Protein AF-A0A7J8MEF6-F1 (afdb_monomer)

Nearest PDB structures (foldseek):
  8r9v-assembly1_A  TM=8.912E-01  e=1.013E-27  Mus musculus
  8rbg-assembly1_A  TM=8.574E-01  e=3.849E-28  Mus musculus
  1qvi-assembly1_A  TM=8.037E-01  e=1.080E-26  Argopecten irradians
  1w7j-assembly1_A-2  TM=6.787E-01  e=2.248E-28  Gallus gallus
  2bki-assembly1_A  TM=5.990E-01  e=6.096E-25  Sus scrofa

Foldseek 3Di:
DVVLQVVLLVVLLVVLVVVVVVVVVCVVVPDPPDDPVDDDDDDDADEQDADPAAELVNVLRLLLNLVVLQLVCCQLAVVQVVVCVVQVHPDDRDDDDHSVLLNCQADPPPRHLLNLLVVLLPDPPRDLQVSLVSNCVRPVVRPQWDRDPGNWIWGQGLLGIHIHGSHCSSVQFLSDHDLVSLVVLCPDPDPSSVVSSVVVVVVLVPPDPDPPDPDDDPDSRDHTPSRVSVVVSVVVSVVVVVDDDDDDQDFDQDPVSDPPHGDPVRRVSSCSSSCVVVSVVDLQRFFPDKDFLVRQLVQQLVVDDPVQSPDDSVSSNVVVCVVVVPDPVQWDRGNTMITGRPPPVVVSVVVSVVVVCCVVVVVVVVVVVVVVVVVVVVVVVVVVVVVVVVVVVVVVVVVVVVVVVVVVVVVVVVVVVVVVVVVVVVVVVVVVVVVD

Mean predicted aligned error: 11.76 Å

Structure (mmCIF, N/CA/C/O backbone):
data_AF-A0A7J8MEF6-F1
#
_entry.id   AF-A0A7J8MEF6-F1
#
loop_
_atom_site.group_PDB
_atom_site.id
_atom_site.type_symbol
_atom_site.label_atom_id
_atom_site.label_alt_id
_atom_site.label_comp_id
_atom_site.label_asym_id
_atom_site.label_entity_id
_atom_site.label_seq_id
_atom_site.pdbx_PDB_ins_code
_atom_site.Cartn_x
_atom_site.Cartn_y
_atom_site.Cartn_z
_atom_site.occupancy
_atom_site.B_iso_or_equiv
_atom_site.auth_seq_id
_atom_site.auth_comp_id
_atom_site.auth_asym_id
_atom_site.auth_atom_id
_atom_site.pdbx_PDB_model_num
ATOM 1 N N . GLN A 1 1 ? 20.125 23.949 -31.657 1.00 68.69 1 GLN A N 1
ATOM 2 C CA . GLN A 1 1 ? 20.805 24.794 -30.650 1.00 68.69 1 GLN A CA 1
ATOM 3 C C . GLN A 1 1 ? 19.888 25.878 -30.088 1.00 68.69 1 GLN A C 1
ATOM 5 O O . GLN A 1 1 ? 19.477 25.738 -28.952 1.00 68.69 1 GLN A O 1
ATOM 10 N N . ALA A 1 2 ? 19.514 26.935 -30.829 1.00 80.56 2 ALA A N 1
ATOM 11 C CA . ALA A 1 2 ? 18.661 28.000 -30.264 1.00 80.56 2 ALA A CA 1
ATOM 12 C C . ALA A 1 2 ? 17.264 27.512 -29.815 1.00 80.56 2 ALA A C 1
ATOM 14 O O . ALA A 1 2 ? 16.768 27.937 -28.773 1.00 80.56 2 ALA A O 1
ATOM 15 N N . ILE A 1 3 ? 16.652 26.602 -30.584 1.00 80.56 3 ILE A N 1
ATOM 16 C CA . ILE A 1 3 ? 15.380 25.944 -30.238 1.00 80.56 3 ILE A CA 1
ATOM 17 C C . ILE A 1 3 ? 15.539 25.132 -28.946 1.00 80.56 3 ILE A C 1
ATOM 19 O O . ILE A 1 3 ? 14.801 25.354 -27.994 1.00 80.56 3 ILE A O 1
ATOM 23 N N . ASP A 1 4 ? 16.560 24.281 -28.881 1.00 72.44 4 ASP A N 1
ATOM 24 C CA . ASP A 1 4 ? 16.838 23.422 -27.725 1.00 72.44 4 ASP A CA 1
ATOM 25 C C . ASP A 1 4 ? 17.082 24.247 -26.448 1.00 72.44 4 ASP A C 1
ATOM 27 O O . ASP A 1 4 ? 16.540 23.933 -25.391 1.00 72.44 4 ASP A O 1
ATOM 31 N N . THR A 1 5 ? 17.818 25.363 -26.543 1.00 78.94 5 THR A N 1
ATOM 32 C CA . THR A 1 5 ? 18.035 26.285 -25.413 1.00 78.94 5 THR A CA 1
ATOM 33 C C . THR A 1 5 ? 16.735 26.953 -24.955 1.00 78.94 5 THR A C 1
ATOM 35 O O . THR A 1 5 ? 16.494 27.069 -23.752 1.00 78.94 5 THR A O 1
ATOM 38 N N . ARG A 1 6 ? 15.875 27.380 -25.892 1.00 86.31 6 ARG A N 1
ATOM 39 C CA . ARG A 1 6 ? 14.545 27.933 -25.579 1.00 86.31 6 ARG A CA 1
ATOM 40 C C . ARG A 1 6 ? 13.684 26.897 -24.853 1.00 86.31 6 ARG A C 1
ATOM 42 O O . ARG A 1 6 ? 13.059 27.223 -23.844 1.00 86.31 6 ARG A O 1
ATOM 49 N N . ASP A 1 7 ? 13.662 25.666 -25.351 1.00 82.69 7 ASP A N 1
ATOM 50 C CA . ASP A 1 7 ? 12.829 24.590 -24.813 1.00 82.69 7 ASP A CA 1
ATOM 51 C C . ASP A 1 7 ? 13.345 24.115 -23.446 1.00 82.69 7 ASP A C 1
ATOM 53 O O . ASP A 1 7 ? 12.552 23.883 -22.532 1.00 82.69 7 ASP A O 1
ATOM 57 N N . ALA A 1 8 ? 14.667 24.061 -23.253 1.00 79.88 8 ALA A N 1
ATOM 58 C CA . ALA A 1 8 ? 15.289 23.826 -21.952 1.00 79.88 8 ALA A CA 1
ATOM 59 C C . ALA A 1 8 ? 14.877 24.891 -20.926 1.00 79.88 8 ALA A C 1
ATOM 61 O O . ALA A 1 8 ? 14.425 24.546 -19.834 1.00 79.88 8 ALA A O 1
ATOM 62 N N . LEU A 1 9 ? 14.949 26.177 -21.290 1.00 85.06 9 LEU A N 1
ATOM 63 C CA . LEU A 1 9 ? 14.526 27.272 -20.414 1.00 85.06 9 LEU A CA 1
ATOM 64 C C . LEU A 1 9 ? 13.040 27.167 -20.043 1.00 85.06 9 LEU A C 1
ATOM 66 O O . LEU A 1 9 ? 12.693 27.289 -18.868 1.00 85.06 9 LEU A O 1
ATOM 70 N N . ALA A 1 10 ? 12.167 26.887 -21.015 1.00 88.88 10 ALA A N 1
ATOM 71 C CA . ALA A 1 10 ? 10.739 26.709 -20.765 1.00 88.88 10 ALA A CA 1
ATOM 72 C C . ALA A 1 10 ? 10.461 25.548 -19.790 1.00 88.88 10 ALA A C 1
ATOM 74 O O . ALA A 1 10 ? 9.719 25.729 -18.820 1.00 88.88 10 ALA A O 1
ATOM 75 N N . LYS A 1 11 ? 11.102 24.386 -19.993 1.00 84.06 11 LYS A N 1
ATOM 76 C CA . LYS A 1 11 ? 11.001 23.227 -19.087 1.00 84.06 11 LYS A CA 1
ATOM 77 C C . LYS A 1 11 ? 11.455 23.573 -17.669 1.00 84.06 11 LYS A C 1
ATOM 79 O O . LYS A 1 11 ? 10.754 23.251 -16.711 1.00 84.06 11 LYS A O 1
ATOM 84 N N . SER A 1 12 ? 12.591 24.255 -17.522 1.00 83.94 12 SER A N 1
ATOM 85 C CA . SER A 1 12 ? 13.132 24.613 -16.207 1.00 83.94 12 SER A CA 1
ATOM 86 C C . SER A 1 12 ? 12.248 25.615 -15.459 1.00 83.94 12 SER A C 1
ATOM 88 O O . SER A 1 12 ? 12.016 25.445 -14.263 1.00 83.94 12 SER A O 1
ATOM 90 N N . ILE A 1 13 ? 11.697 26.623 -16.147 1.00 89.00 13 ILE A N 1
ATOM 91 C CA . ILE A 1 13 ? 10.743 27.568 -15.541 1.00 89.00 13 ILE A CA 1
ATOM 92 C C . ILE A 1 13 ? 9.487 26.828 -15.068 1.00 89.00 13 ILE A C 1
ATOM 94 O O . ILE A 1 13 ? 9.029 27.058 -13.948 1.00 89.00 13 ILE A O 1
ATOM 98 N N . TYR A 1 14 ? 8.945 25.927 -15.893 1.00 91.75 14 TYR A N 1
ATOM 99 C CA . TYR A 1 14 ? 7.764 25.142 -15.534 1.00 91.75 14 TYR A CA 1
ATOM 100 C C . TYR A 1 14 ? 8.020 24.243 -14.316 1.00 91.75 14 TYR A C 1
ATOM 102 O O . TYR A 1 14 ? 7.213 24.228 -13.387 1.00 91.75 14 TYR A O 1
ATOM 110 N N . ALA A 1 15 ? 9.163 23.550 -14.278 1.00 85.81 15 ALA A N 1
ATOM 111 C CA . ALA A 1 15 ? 9.551 22.708 -13.148 1.00 85.81 15 ALA A CA 1
ATOM 112 C C . ALA A 1 15 ? 9.651 23.511 -11.839 1.00 85.81 15 ALA A C 1
ATOM 114 O O . ALA A 1 15 ? 9.067 23.117 -10.830 1.00 85.81 15 ALA A O 1
ATOM 115 N N . CYS A 1 16 ? 10.305 24.678 -11.858 1.00 89.62 16 CYS A N 1
ATOM 116 C CA . CYS A 1 16 ? 10.398 25.534 -10.673 1.00 89.62 16 CYS A CA 1
ATOM 117 C C . CYS A 1 16 ? 9.045 26.103 -10.236 1.00 89.62 16 CYS A C 1
ATOM 119 O O . CYS A 1 16 ? 8.777 26.193 -9.037 1.00 89.62 16 CYS A O 1
ATOM 121 N N . LEU A 1 17 ? 8.174 26.460 -11.184 1.00 94.00 17 LEU A N 1
ATOM 122 C CA . LEU A 1 17 ? 6.817 26.895 -10.867 1.00 94.00 17 LEU A CA 1
ATOM 123 C C . LEU A 1 17 ? 6.022 25.780 -10.183 1.00 94.00 17 LEU A C 1
ATOM 125 O O . LEU A 1 17 ? 5.350 26.036 -9.185 1.00 94.00 17 LEU A O 1
ATOM 129 N N . PHE A 1 18 ? 6.125 24.552 -10.689 1.00 93.56 18 PHE A N 1
ATOM 130 C CA . PHE A 1 18 ? 5.478 23.390 -10.092 1.00 93.56 18 PHE A CA 1
ATOM 131 C C . PHE A 1 18 ? 5.986 23.123 -8.667 1.00 93.56 18 PHE A C 1
ATOM 133 O O . PHE A 1 18 ? 5.177 23.002 -7.747 1.00 93.56 18 PHE A O 1
ATOM 140 N N . GLU A 1 19 ? 7.307 23.105 -8.452 1.00 89.94 19 GLU A N 1
ATOM 141 C CA . GLU A 1 19 ? 7.903 22.944 -7.116 1.00 89.94 19 GLU A CA 1
ATOM 142 C C . GLU A 1 19 ? 7.430 24.033 -6.143 1.00 89.94 19 GLU A C 1
ATOM 144 O O . GLU A 1 19 ? 7.033 23.734 -5.014 1.00 89.94 19 GLU A O 1
ATOM 149 N N . TRP A 1 20 ? 7.409 25.290 -6.593 1.00 93.31 20 TRP A N 1
ATOM 150 C CA . TRP A 1 20 ? 6.939 26.411 -5.785 1.00 93.31 20 TRP A CA 1
ATOM 151 C C . TRP A 1 20 ? 5.458 26.273 -5.417 1.00 93.31 20 TRP A C 1
ATOM 153 O O . TRP A 1 20 ? 5.098 26.481 -4.259 1.00 93.31 20 TRP A O 1
ATOM 163 N N . LEU A 1 21 ? 4.598 25.872 -6.361 1.00 95.38 21 LEU A N 1
ATOM 164 C CA . LEU A 1 21 ? 3.177 25.624 -6.097 1.00 95.38 21 LEU A CA 1
ATOM 165 C C . LEU A 1 21 ? 2.984 24.521 -5.053 1.00 95.38 21 LEU A C 1
ATOM 167 O O . LEU A 1 21 ? 2.217 24.701 -4.105 1.00 95.38 21 LEU A O 1
ATOM 171 N N . VAL A 1 22 ? 3.714 23.410 -5.181 1.00 94.06 22 VAL A N 1
ATOM 172 C CA . VAL A 1 22 ? 3.696 22.320 -4.196 1.00 94.06 22 VAL A CA 1
ATOM 173 C C . VAL A 1 22 ? 4.127 22.829 -2.817 1.00 94.06 22 VAL A C 1
ATOM 175 O O . VAL A 1 22 ? 3.501 22.491 -1.811 1.00 94.06 22 VAL A O 1
ATOM 178 N N . GLU A 1 23 ? 5.145 23.689 -2.738 1.00 92.38 23 GLU A N 1
ATOM 179 C CA . GLU A 1 23 ? 5.575 24.303 -1.479 1.00 92.38 23 GLU A CA 1
ATOM 180 C C . GLU A 1 23 ? 4.484 25.195 -0.858 1.00 92.38 23 GLU A C 1
ATOM 182 O O . GLU A 1 23 ? 4.236 25.110 0.348 1.00 92.38 23 GLU A O 1
ATOM 187 N N . GLN A 1 24 ? 3.791 26.015 -1.656 1.00 94.31 24 GLN A N 1
ATOM 188 C CA . GLN A 1 24 ? 2.693 26.860 -1.163 1.00 94.31 24 GLN A CA 1
ATOM 189 C C . GLN A 1 24 ? 1.503 26.033 -0.662 1.00 94.31 24 GLN A C 1
ATOM 191 O O . GLN A 1 24 ? 0.936 26.334 0.395 1.00 94.31 24 GLN A O 1
ATOM 196 N N . ILE A 1 25 ? 1.149 24.962 -1.377 1.00 95.19 25 ILE A N 1
ATOM 197 C CA . ILE A 1 25 ? 0.108 24.021 -0.951 1.00 95.19 25 ILE A CA 1
ATOM 198 C C . ILE A 1 25 ? 0.513 23.372 0.379 1.00 95.19 25 ILE A C 1
ATOM 200 O O . ILE A 1 25 ? -0.271 23.374 1.327 1.00 95.19 25 ILE A O 1
ATOM 204 N N . ASN A 1 26 ? 1.757 22.901 0.501 1.00 92.56 26 ASN A N 1
ATOM 205 C CA . ASN A 1 26 ? 2.264 22.288 1.731 1.00 92.56 26 ASN A CA 1
ATOM 206 C C . ASN A 1 26 ? 2.261 23.251 2.926 1.00 92.56 26 ASN A C 1
ATOM 208 O O . ASN A 1 26 ? 1.906 22.843 4.031 1.00 92.56 26 ASN A O 1
ATOM 212 N N . LYS A 1 27 ? 2.614 24.528 2.722 1.00 92.00 27 LYS A N 1
ATOM 213 C CA . LYS A 1 27 ? 2.522 25.567 3.765 1.00 92.00 27 LYS A CA 1
ATOM 214 C C . LYS A 1 27 ? 1.079 25.782 4.220 1.00 92.00 27 LYS A C 1
ATOM 216 O O . LYS A 1 27 ? 0.834 25.904 5.416 1.00 92.00 27 LYS A O 1
ATOM 221 N N . SER A 1 28 ? 0.135 25.777 3.281 1.00 92.62 28 SER A N 1
ATOM 222 C CA . SER A 1 28 ? -1.294 25.968 3.561 1.00 92.62 28 SER A CA 1
ATOM 223 C C . SER A 1 28 ? -1.924 24.765 4.274 1.00 92.62 28 SER A C 1
ATOM 225 O O . SER A 1 28 ? -2.803 24.932 5.114 1.00 92.62 28 SER A O 1
ATOM 227 N N . LEU A 1 29 ? -1.456 23.551 3.967 1.00 90.12 29 LEU A N 1
ATOM 228 C CA . LEU A 1 29 ? -1.906 22.298 4.584 1.00 90.12 29 LEU A CA 1
ATOM 229 C C . LEU A 1 29 ? -1.136 21.929 5.863 1.00 90.12 29 LEU A C 1
ATOM 231 O O . LEU A 1 29 ? -1.429 20.901 6.480 1.00 90.12 29 LEU A O 1
ATOM 235 N N . ALA A 1 30 ? -0.144 22.727 6.268 1.00 84.94 30 ALA A N 1
ATOM 236 C CA . ALA A 1 30 ? 0.693 22.430 7.421 1.00 84.94 30 ALA A CA 1
ATOM 237 C C . ALA A 1 30 ? -0.149 22.369 8.706 1.00 84.94 30 ALA A C 1
ATOM 239 O O . ALA A 1 30 ? -0.587 23.379 9.257 1.00 84.94 30 ALA A O 1
ATOM 240 N N . VAL A 1 31 ? -0.359 21.155 9.217 1.00 69.00 31 VAL A N 1
ATOM 241 C CA . VAL A 1 31 ? -1.045 20.938 10.492 1.00 69.00 31 VAL A CA 1
ATOM 242 C C . VAL A 1 31 ? -0.144 21.443 11.625 1.00 69.00 31 VAL A C 1
ATOM 244 O O . VAL A 1 31 ? 1.047 21.128 11.668 1.00 69.00 31 VAL A O 1
ATOM 247 N N . GLY A 1 32 ? -0.705 22.221 12.558 1.00 67.69 32 GLY A N 1
ATOM 248 C CA . GLY A 1 32 ? 0.008 22.703 13.748 1.00 67.69 32 GLY A CA 1
ATOM 249 C C . GLY A 1 32 ? 0.570 21.576 14.638 1.00 67.69 32 GLY A C 1
ATOM 250 O O . GLY A 1 32 ? 0.432 20.390 14.353 1.00 67.69 32 GLY A O 1
ATOM 251 N N . LYS A 1 33 ? 1.180 21.929 15.779 1.00 59.81 33 LYS A N 1
ATOM 252 C CA . LYS A 1 33 ? 1.989 21.040 16.656 1.00 59.81 33 LYS A CA 1
ATOM 253 C C . LYS A 1 33 ? 1.330 19.736 17.174 1.00 59.81 33 LYS A C 1
ATOM 255 O O . LYS A 1 33 ? 1.997 18.964 17.857 1.00 59.81 33 LYS A O 1
ATOM 260 N N . ARG A 1 34 ? 0.055 19.450 16.894 1.00 59.19 34 ARG A N 1
ATOM 261 C CA . ARG A 1 34 ? -0.652 18.247 17.375 1.00 59.19 34 ARG A CA 1
ATOM 262 C C . ARG A 1 34 ? -0.509 17.083 16.392 1.00 59.19 34 ARG A C 1
ATOM 264 O O . ARG A 1 34 ? -1.456 16.719 15.704 1.00 59.19 34 ARG A O 1
ATOM 271 N N . ARG A 1 35 ? 0.679 16.475 16.341 1.00 68.06 35 ARG A N 1
ATOM 272 C CA . ARG A 1 35 ? 0.875 15.198 15.638 1.00 68.06 35 ARG A CA 1
ATOM 273 C C . ARG A 1 35 ? 0.367 14.057 16.518 1.00 68.06 35 ARG A C 1
ATOM 275 O O . ARG A 1 35 ? 0.862 13.860 17.620 1.00 68.06 35 ARG A O 1
ATOM 282 N N . THR A 1 36 ? -0.585 13.276 16.019 1.00 69.19 36 THR A N 1
ATOM 283 C CA . THR A 1 36 ? -1.120 12.068 16.678 1.00 69.19 36 THR A CA 1
ATOM 284 C C . THR A 1 36 ? -0.196 10.846 16.539 1.00 69.19 36 THR A C 1
ATOM 286 O O . THR A 1 36 ? -0.571 9.739 16.917 1.00 69.19 36 THR A O 1
ATOM 289 N N . GLY A 1 37 ? 1.013 11.031 15.989 1.00 74.50 37 GLY A N 1
ATOM 290 C CA . GLY A 1 37 ? 2.036 9.993 15.814 1.00 74.50 37 GLY A CA 1
ATOM 291 C C . GLY A 1 37 ? 1.742 8.962 14.718 1.00 74.50 37 GLY A C 1
ATOM 292 O O . GLY A 1 37 ? 2.539 8.053 14.525 1.00 74.50 37 GLY A O 1
ATOM 293 N N . ARG A 1 38 ? 0.619 9.082 13.999 1.00 83.25 38 ARG A N 1
ATOM 294 C CA . ARG A 1 38 ? 0.222 8.178 12.910 1.00 83.25 38 ARG A CA 1
ATOM 295 C C . ARG A 1 38 ? -0.074 8.982 11.651 1.00 83.25 38 ARG A C 1
ATOM 297 O O . ARG A 1 38 ? -0.679 10.048 11.737 1.00 83.25 38 ARG A O 1
ATOM 304 N N . SER A 1 39 ? 0.317 8.455 10.500 1.00 86.19 39 SER A N 1
ATOM 305 C CA . SER A 1 39 ? 0.011 9.021 9.187 1.00 86.19 39 SER A CA 1
ATOM 306 C C . SER A 1 39 ? -0.496 7.932 8.254 1.00 86.19 39 SER A C 1
ATOM 308 O O . SER A 1 39 ? -0.060 6.787 8.338 1.00 86.19 39 SER A O 1
ATOM 310 N N . ILE A 1 40 ? -1.399 8.312 7.357 1.00 91.00 40 ILE A N 1
ATOM 311 C CA . ILE A 1 40 ? -1.787 7.507 6.202 1.00 91.00 40 ILE A CA 1
ATOM 312 C C . ILE A 1 40 ? -1.242 8.247 4.988 1.00 91.00 40 ILE A C 1
ATOM 314 O O . ILE A 1 40 ? -1.530 9.429 4.807 1.00 91.00 40 ILE A O 1
ATOM 318 N N . SER A 1 41 ? -0.423 7.562 4.200 1.00 90.81 41 SER A N 1
ATOM 319 C CA . SER A 1 41 ? 0.153 8.097 2.971 1.00 90.81 41 SER A CA 1
ATOM 320 C C . SER A 1 41 ? -0.526 7.426 1.790 1.00 90.81 41 SER A C 1
ATOM 322 O O . SER A 1 41 ? -0.612 6.202 1.741 1.00 90.81 41 SER A O 1
ATOM 324 N N . ILE A 1 42 ? -1.019 8.235 0.858 1.00 93.94 42 ILE A N 1
ATOM 325 C CA . ILE A 1 42 ? -1.634 7.766 -0.382 1.00 93.94 42 ILE A CA 1
ATOM 326 C C . ILE A 1 42 ? -0.631 8.052 -1.493 1.00 93.94 42 ILE A C 1
ATOM 328 O O . ILE A 1 42 ? -0.226 9.200 -1.671 1.00 93.94 42 ILE A O 1
ATOM 332 N N . LEU A 1 43 ? -0.201 7.003 -2.192 1.00 93.25 43 LEU A N 1
ATOM 333 C CA . LEU A 1 43 ? 0.658 7.114 -3.363 1.00 93.25 43 LEU A CA 1
ATOM 334 C C . LEU A 1 43 ? -0.204 6.924 -4.607 1.00 93.25 43 LEU A C 1
ATOM 336 O O . LEU A 1 43 ? -0.706 5.828 -4.843 1.00 93.25 43 LEU A O 1
ATOM 340 N N . ASP A 1 44 ? -0.353 7.997 -5.372 1.00 93.31 44 ASP A N 1
ATOM 341 C CA . ASP A 1 44 ? -0.963 7.983 -6.696 1.00 93.31 44 ASP A CA 1
ATOM 342 C C . ASP A 1 44 ? 0.148 8.194 -7.726 1.00 93.31 44 ASP A C 1
ATOM 344 O O . ASP A 1 44 ? 0.852 9.206 -7.698 1.00 93.31 44 ASP A O 1
ATOM 348 N N . ILE A 1 45 ? 0.375 7.190 -8.564 1.00 87.00 45 ILE A N 1
ATOM 349 C CA . ILE A 1 45 ? 1.437 7.183 -9.567 1.00 87.00 45 ILE A CA 1
ATOM 350 C C . ILE A 1 45 ? 0.877 6.640 -10.874 1.00 87.00 45 ILE A C 1
ATOM 352 O O . ILE A 1 45 ? -0.016 5.791 -10.881 1.00 87.00 45 ILE A O 1
ATOM 356 N N . TYR A 1 46 ? 1.421 7.135 -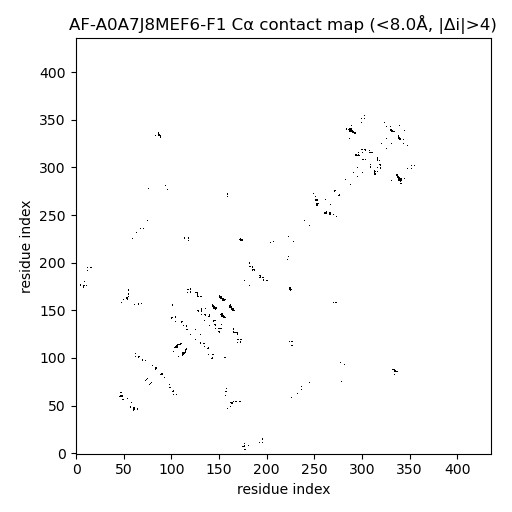11.981 1.00 80.88 46 TYR A N 1
ATOM 357 C CA . TYR A 1 46 ? 1.130 6.627 -13.313 1.00 80.88 46 TYR A CA 1
ATOM 358 C C . TYR A 1 46 ? 1.321 5.102 -13.389 1.00 80.88 46 TYR A C 1
ATOM 360 O O . TYR A 1 46 ? 2.237 4.526 -12.793 1.00 80.88 46 TYR A O 1
ATOM 368 N N . GLY A 1 47 ? 0.435 4.448 -14.138 1.00 83.88 47 GLY A N 1
ATOM 369 C CA . GLY A 1 47 ? 0.550 3.025 -14.436 1.00 83.88 47 GLY A CA 1
ATOM 370 C C . GLY A 1 47 ? 1.623 2.740 -15.486 1.00 83.88 47 GLY A C 1
ATOM 371 O O . GLY A 1 47 ? 2.288 3.642 -15.987 1.00 83.88 47 GLY A O 1
ATOM 372 N N . PHE A 1 48 ? 1.767 1.463 -15.823 1.00 86.31 48 PHE A N 1
ATOM 373 C CA . PHE A 1 48 ? 2.618 1.014 -16.919 1.00 86.31 48 PHE A CA 1
ATOM 374 C C . PHE A 1 48 ? 2.150 1.602 -18.261 1.00 86.31 48 PHE A C 1
ATOM 376 O O . PHE A 1 48 ? 0.957 1.550 -18.573 1.00 86.31 48 PHE A O 1
ATOM 383 N N . GLU A 1 49 ? 3.079 2.121 -19.065 1.00 86.56 49 GLU A N 1
ATOM 384 C CA . GLU A 1 49 ? 2.796 2.746 -20.360 1.00 86.56 49 GLU A CA 1
ATOM 385 C C . GLU A 1 49 ? 3.453 1.974 -21.507 1.00 86.56 49 GLU A C 1
ATOM 387 O O . GLU A 1 49 ? 4.646 1.682 -21.486 1.00 86.56 49 GLU A O 1
ATOM 392 N N . SER A 1 50 ? 2.677 1.673 -22.548 1.00 87.19 50 SER A N 1
ATOM 393 C CA . SER A 1 50 ? 3.189 1.113 -23.799 1.00 87.19 50 SER A CA 1
ATOM 394 C C . SER A 1 50 ? 2.403 1.697 -24.968 1.00 87.19 50 SER A C 1
ATOM 396 O O . SER A 1 50 ? 1.202 1.461 -25.120 1.00 87.19 50 SER A O 1
ATOM 398 N N . PHE A 1 51 ? 3.083 2.512 -25.766 1.00 87.25 51 PHE A N 1
ATOM 399 C CA . PHE A 1 51 ? 2.564 3.186 -26.950 1.00 87.25 51 PHE A CA 1
ATOM 400 C C . PHE A 1 51 ? 3.221 2.638 -28.219 1.00 87.25 51 PHE A C 1
ATOM 402 O O . PHE A 1 51 ? 4.194 1.888 -28.166 1.00 87.25 51 PHE A O 1
ATOM 409 N N . GLY A 1 52 ? 2.725 3.067 -29.386 1.00 87.25 52 GLY A N 1
ATOM 410 C CA . GLY A 1 52 ? 3.335 2.713 -30.674 1.00 87.25 52 GLY A CA 1
ATOM 411 C C . GLY A 1 52 ? 4.783 3.203 -30.829 1.00 87.25 52 GLY A C 1
ATOM 412 O O . GLY A 1 52 ? 5.556 2.592 -31.559 1.00 87.25 52 GLY A O 1
ATOM 413 N N . ARG A 1 53 ? 5.167 4.278 -30.126 1.00 90.31 53 ARG A N 1
ATOM 414 C CA . ARG A 1 53 ? 6.549 4.770 -30.034 1.00 90.31 53 ARG A CA 1
ATOM 415 C C . ARG A 1 53 ? 6.840 5.178 -28.591 1.00 90.31 53 ARG A C 1
ATOM 417 O O . ARG A 1 53 ? 6.265 6.153 -28.115 1.00 90.31 53 ARG A O 1
ATOM 424 N N . ASN A 1 54 ? 7.715 4.438 -27.909 1.00 93.94 54 ASN A N 1
ATOM 425 C CA . ASN A 1 54 ? 8.077 4.688 -26.510 1.00 93.94 54 ASN A CA 1
ATOM 426 C C . ASN A 1 54 ? 9.426 5.396 -26.425 1.00 93.94 54 ASN A C 1
ATOM 428 O O . ASN A 1 54 ? 10.382 5.001 -27.092 1.00 93.94 54 ASN A O 1
ATOM 432 N N . SER A 1 55 ? 9.495 6.429 -25.592 1.00 95.25 55 SER A N 1
ATOM 433 C CA . SER A 1 55 ? 10.668 7.288 -25.431 1.00 95.25 55 SER A CA 1
ATOM 434 C C . SER A 1 55 ? 11.228 7.192 -23.999 1.00 95.25 55 SER A C 1
ATOM 436 O O . SER A 1 55 ? 10.778 6.378 -23.189 1.00 95.25 55 SER A O 1
ATOM 438 N N . PHE A 1 56 ? 12.226 8.017 -23.677 1.00 94.69 56 PHE A N 1
ATOM 439 C CA . PHE A 1 56 ? 12.866 8.123 -22.366 1.00 94.69 56 PHE A CA 1
ATOM 440 C C . PHE A 1 56 ? 11.864 8.321 -21.213 1.00 94.69 56 PHE A C 1
ATOM 442 O O . PHE A 1 56 ? 12.057 7.799 -20.118 1.00 94.69 56 PHE A O 1
ATOM 449 N N . GLU A 1 57 ? 10.767 9.035 -21.458 1.00 93.25 57 GLU A N 1
ATOM 450 C CA . GLU A 1 57 ? 9.704 9.260 -20.482 1.00 93.25 57 GLU A CA 1
ATOM 451 C C . GLU A 1 57 ? 9.016 7.943 -20.091 1.00 93.25 57 GLU A C 1
ATOM 453 O O . GLU A 1 57 ? 8.983 7.606 -18.907 1.00 93.25 57 GLU A O 1
ATOM 458 N N . GLN A 1 58 ? 8.561 7.154 -21.075 1.00 94.75 58 GLN A N 1
ATOM 459 C CA . GLN A 1 58 ? 7.977 5.823 -20.840 1.00 94.75 58 GLN A CA 1
ATOM 460 C C . GLN A 1 58 ? 8.989 4.884 -20.183 1.00 94.75 58 GLN A C 1
ATOM 462 O O . GLN A 1 58 ? 8.632 4.108 -19.304 1.00 94.75 58 GLN A O 1
ATOM 467 N N . PHE A 1 59 ? 10.262 4.974 -20.569 1.00 96.56 59 PHE A N 1
ATOM 468 C CA . PHE A 1 59 ? 11.336 4.191 -19.964 1.00 96.56 59 PHE A CA 1
ATOM 469 C C . PHE A 1 59 ? 11.464 4.461 -18.452 1.00 96.56 59 PHE A C 1
ATOM 471 O O . PHE A 1 59 ? 11.505 3.518 -17.659 1.00 96.56 59 PHE A O 1
ATOM 478 N N . CYS A 1 60 ? 11.455 5.730 -18.029 1.00 95.69 60 CYS A N 1
ATOM 479 C CA . CYS A 1 60 ? 11.458 6.104 -16.610 1.00 95.69 60 CYS A CA 1
ATOM 480 C C . CYS A 1 60 ? 10.168 5.668 -15.894 1.00 95.69 60 CYS A C 1
ATOM 482 O O . CYS A 1 60 ? 10.225 5.135 -14.782 1.00 95.69 60 CYS A O 1
ATOM 484 N N . ILE A 1 61 ? 9.015 5.851 -16.542 1.00 93.50 61 ILE A N 1
ATOM 485 C CA . ILE A 1 61 ? 7.701 5.462 -16.018 1.00 93.50 61 ILE A CA 1
ATOM 486 C C . ILE A 1 61 ? 7.634 3.953 -15.750 1.00 93.50 61 ILE A C 1
ATOM 488 O O . ILE A 1 61 ? 7.250 3.519 -14.657 1.00 93.50 61 ILE A O 1
ATOM 492 N N . ASN A 1 62 ? 8.058 3.146 -16.719 1.00 94.19 62 ASN A N 1
ATOM 493 C CA . ASN A 1 62 ? 8.026 1.692 -16.628 1.00 94.19 62 ASN A CA 1
ATOM 494 C C . ASN A 1 62 ? 9.074 1.162 -15.651 1.00 94.19 62 ASN A C 1
ATOM 496 O O . ASN A 1 62 ? 8.777 0.228 -14.913 1.00 94.19 62 ASN A O 1
ATOM 500 N N . TYR A 1 63 ? 10.247 1.795 -15.547 1.00 96.12 63 TYR A N 1
ATOM 501 C CA . TYR A 1 63 ? 11.222 1.491 -14.495 1.00 96.12 63 TYR A CA 1
ATOM 502 C C . TYR A 1 63 ? 10.646 1.703 -13.083 1.00 96.12 63 TYR A C 1
ATOM 504 O O . TYR A 1 63 ? 10.794 0.841 -12.213 1.00 96.12 63 TYR A O 1
ATOM 512 N N . ALA A 1 64 ? 9.943 2.816 -12.844 1.00 95.06 64 ALA A N 1
ATOM 513 C CA . ALA A 1 64 ? 9.283 3.047 -11.558 1.00 95.06 64 ALA A CA 1
ATOM 514 C C . ALA A 1 64 ? 8.191 2.010 -11.267 1.00 95.06 64 ALA A C 1
ATOM 516 O O . ALA A 1 64 ? 8.114 1.503 -10.144 1.00 95.06 64 ALA A O 1
ATOM 517 N N . ASN A 1 65 ? 7.395 1.647 -12.277 1.00 92.38 65 ASN A N 1
ATOM 518 C CA . ASN A 1 65 ? 6.396 0.586 -12.161 1.00 92.38 65 ASN A CA 1
ATOM 519 C C . ASN A 1 65 ? 7.033 -0.779 -11.865 1.00 92.38 65 ASN A C 1
ATOM 521 O O . ASN A 1 65 ? 6.538 -1.495 -11.001 1.00 92.38 65 ASN A O 1
ATOM 525 N N . GLU A 1 66 ? 8.161 -1.114 -12.493 1.00 93.44 66 GLU A N 1
ATOM 526 C CA . GLU A 1 66 ? 8.921 -2.340 -12.221 1.00 93.44 66 GLU A CA 1
ATOM 527 C C . GLU A 1 66 ? 9.366 -2.403 -10.749 1.00 93.44 66 GLU A C 1
ATOM 529 O O . GLU A 1 66 ? 9.220 -3.424 -10.070 1.00 93.44 66 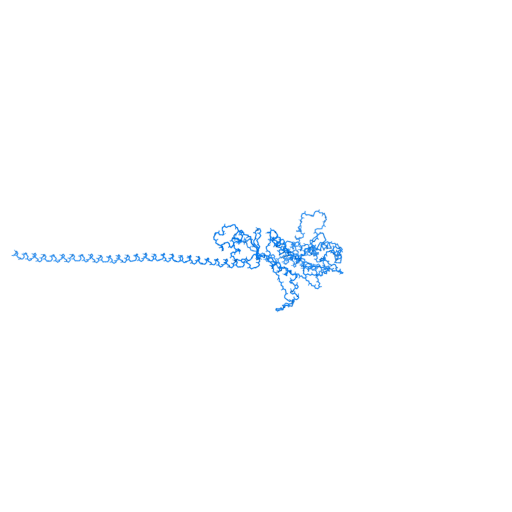GLU A O 1
ATOM 534 N N . ARG A 1 67 ? 9.849 -1.278 -10.203 1.00 94.12 67 ARG A N 1
ATOM 535 C CA . ARG A 1 67 ? 10.290 -1.196 -8.803 1.00 94.12 67 ARG A CA 1
ATOM 536 C C . ARG A 1 67 ? 9.127 -1.311 -7.821 1.00 94.12 67 ARG A C 1
ATOM 538 O O . ARG A 1 67 ? 9.236 -2.022 -6.821 1.00 94.12 67 ARG A O 1
ATOM 545 N N . LEU A 1 68 ? 8.010 -0.648 -8.114 1.00 92.38 68 LEU A N 1
ATOM 546 C CA . LEU A 1 68 ? 6.776 -0.757 -7.335 1.00 92.38 68 LEU A CA 1
ATOM 547 C C . LEU A 1 68 ? 6.191 -2.169 -7.388 1.00 92.38 68 LEU A C 1
ATOM 549 O O . LEU A 1 68 ? 5.732 -2.677 -6.364 1.00 92.38 68 LEU A O 1
ATOM 553 N N . GLN A 1 69 ? 6.257 -2.827 -8.545 1.00 89.25 69 GLN A N 1
ATOM 554 C CA . GLN A 1 69 ? 5.849 -4.217 -8.685 1.00 89.25 69 GLN A CA 1
ATOM 555 C C . GLN A 1 69 ? 6.728 -5.135 -7.833 1.00 89.25 69 GLN A C 1
ATOM 557 O O . GLN A 1 69 ? 6.199 -6.026 -7.172 1.00 89.25 69 GLN A O 1
ATOM 562 N N . GLN A 1 70 ? 8.037 -4.880 -7.743 1.00 91.81 70 GLN A N 1
ATOM 563 C CA . GLN A 1 70 ? 8.889 -5.670 -6.855 1.00 91.81 70 GLN A CA 1
ATOM 564 C C . GLN A 1 70 ? 8.563 -5.437 -5.377 1.00 91.81 70 GLN A C 1
ATOM 566 O O . GLN A 1 70 ? 8.554 -6.375 -4.580 1.00 91.81 70 GLN A O 1
ATOM 571 N N . HIS A 1 71 ? 8.255 -4.196 -4.992 1.00 91.56 71 HIS A N 1
ATOM 572 C CA . HIS A 1 71 ? 7.778 -3.896 -3.643 1.00 91.56 71 HIS A CA 1
ATOM 573 C C . HIS A 1 71 ? 6.470 -4.647 -3.332 1.00 91.56 71 HIS A C 1
ATOM 575 O O . HIS A 1 71 ? 6.343 -5.233 -2.255 1.00 91.56 71 HIS A O 1
ATOM 581 N N . PHE A 1 72 ? 5.537 -4.694 -4.286 1.00 89.00 72 PHE A N 1
ATOM 582 C CA . PHE A 1 72 ? 4.297 -5.466 -4.198 1.00 89.00 72 PHE A CA 1
ATOM 583 C C . PHE A 1 72 ? 4.560 -6.973 -4.057 1.00 89.00 72 PHE A C 1
ATOM 585 O O . PHE A 1 72 ? 4.091 -7.579 -3.093 1.00 89.00 72 PHE A O 1
ATOM 592 N N . ASN A 1 73 ? 5.372 -7.557 -4.945 1.00 86.69 73 ASN A N 1
ATOM 593 C CA . ASN A 1 73 ? 5.737 -8.975 -4.917 1.00 86.69 73 ASN A CA 1
ATOM 594 C C . ASN A 1 73 ? 6.420 -9.350 -3.593 1.00 86.69 73 ASN A C 1
ATOM 596 O O . ASN A 1 73 ? 6.118 -10.374 -2.981 1.00 86.69 73 ASN A O 1
ATOM 600 N N . ARG A 1 74 ? 7.319 -8.494 -3.095 1.00 88.38 74 ARG A N 1
ATOM 601 C CA . ARG A 1 74 ? 7.993 -8.704 -1.810 1.00 88.38 74 ARG A CA 1
ATOM 602 C C . ARG A 1 74 ? 7.005 -8.741 -0.643 1.00 88.38 74 ARG A C 1
ATOM 604 O O . ARG A 1 74 ? 7.116 -9.633 0.193 1.00 88.38 74 ARG A O 1
ATOM 611 N N . HIS A 1 75 ? 6.064 -7.801 -0.576 1.00 86.81 75 HIS A N 1
ATOM 612 C CA . HIS A 1 75 ? 5.140 -7.693 0.558 1.00 86.81 75 HIS A CA 1
ATOM 613 C C . HIS A 1 75 ? 4.037 -8.744 0.547 1.00 86.81 75 HIS A C 1
ATOM 615 O O . HIS A 1 75 ? 3.672 -9.227 1.615 1.00 86.81 75 HIS A O 1
ATOM 621 N N . LEU A 1 76 ? 3.517 -9.096 -0.630 1.00 81.81 76 LEU A N 1
ATOM 622 C CA . LEU A 1 76 ? 2.447 -10.086 -0.737 1.00 81.81 76 LEU A CA 1
ATOM 623 C C . LEU A 1 76 ? 2.958 -11.523 -0.797 1.00 81.81 76 LEU A C 1
ATOM 625 O O . LEU A 1 76 ? 2.226 -12.423 -0.413 1.00 81.81 76 LEU A O 1
ATOM 629 N N . PHE A 1 77 ? 4.184 -11.763 -1.274 1.00 81.25 77 PHE A N 1
ATOM 630 C CA . PHE A 1 77 ? 4.651 -13.130 -1.521 1.00 81.25 77 PHE A CA 1
ATOM 631 C C . PHE A 1 77 ? 5.881 -13.505 -0.701 1.00 81.25 77 PHE A C 1
ATOM 633 O O . PHE A 1 77 ? 5.870 -14.542 -0.042 1.00 81.25 77 PHE A O 1
ATOM 640 N N . LYS A 1 78 ? 6.946 -12.692 -0.721 1.00 82.69 78 LYS A N 1
ATOM 641 C CA . LYS A 1 78 ? 8.212 -13.051 -0.048 1.00 82.69 78 LYS A CA 1
ATOM 642 C C . LYS A 1 78 ? 8.077 -12.992 1.473 1.00 82.69 78 LYS A C 1
ATOM 644 O O . LYS A 1 78 ? 8.301 -13.993 2.143 1.00 82.69 78 LYS A O 1
ATOM 649 N N . LEU A 1 79 ? 7.639 -11.850 2.003 1.00 84.94 79 LEU A N 1
ATOM 650 C CA . LEU A 1 79 ? 7.513 -11.644 3.450 1.00 84.94 79 LEU A CA 1
ATOM 651 C C . LEU A 1 79 ? 6.442 -12.544 4.080 1.00 84.94 79 LEU A C 1
ATOM 653 O O . LEU A 1 79 ? 6.596 -12.964 5.223 1.00 84.94 79 LEU A O 1
ATOM 657 N N . GLU A 1 80 ? 5.372 -12.862 3.346 1.00 80.38 80 GLU A N 1
ATOM 658 C CA . GLU A 1 80 ? 4.339 -13.781 3.835 1.00 80.38 80 GLU A CA 1
ATOM 659 C C . GLU A 1 80 ? 4.896 -15.202 4.004 1.00 80.38 80 GLU A C 1
ATOM 661 O O . GLU A 1 80 ? 4.729 -15.810 5.060 1.00 80.38 80 GLU A O 1
ATOM 666 N N . GLN A 1 81 ? 5.630 -15.699 3.004 1.00 83.12 81 GLN A N 1
ATOM 667 C CA . GLN A 1 81 ? 6.249 -17.025 3.061 1.00 83.12 81 GLN A CA 1
ATOM 668 C C . GLN A 1 81 ? 7.378 -17.097 4.098 1.00 83.12 81 GLN A C 1
ATOM 670 O O . GLN A 1 81 ? 7.481 -18.090 4.814 1.00 83.12 81 GLN A O 1
ATOM 675 N N . GLU A 1 82 ? 8.195 -16.046 4.225 1.00 87.38 82 GLU A N 1
ATOM 676 C CA . GLU A 1 82 ? 9.223 -15.947 5.270 1.00 87.38 82 GLU A CA 1
ATOM 677 C C . GLU A 1 82 ? 8.612 -16.014 6.675 1.00 87.38 82 GLU A C 1
ATOM 679 O O . GLU A 1 82 ? 9.157 -16.685 7.548 1.00 87.38 82 GLU A O 1
ATOM 684 N N . GLU A 1 83 ? 7.458 -15.378 6.895 1.00 88.19 83 GLU A N 1
ATOM 685 C CA . GLU A 1 83 ? 6.767 -15.422 8.184 1.00 88.19 83 GLU A CA 1
ATOM 686 C C . GLU A 1 83 ? 6.190 -16.809 8.495 1.00 88.19 83 GLU A C 1
ATOM 688 O O . GLU A 1 83 ? 6.284 -17.252 9.638 1.00 88.19 83 GLU A O 1
ATOM 693 N N . TYR A 1 84 ? 5.640 -17.514 7.501 1.00 88.12 84 TYR A N 1
ATOM 694 C CA . TYR A 1 84 ? 5.187 -18.899 7.679 1.00 88.12 84 TYR A CA 1
ATOM 695 C C . TYR A 1 84 ? 6.339 -19.826 8.064 1.00 88.12 84 TYR A C 1
ATOM 697 O O . TYR A 1 84 ? 6.207 -20.595 9.014 1.00 88.12 84 TYR A O 1
ATOM 705 N N . ILE A 1 85 ? 7.488 -19.701 7.395 1.00 88.56 85 ILE A N 1
ATOM 706 C CA . ILE A 1 85 ? 8.686 -20.487 7.714 1.00 88.56 85 ILE A CA 1
ATOM 707 C C . ILE A 1 85 ? 9.188 -20.157 9.126 1.00 88.56 85 ILE A C 1
ATOM 709 O O . ILE A 1 85 ? 9.484 -21.063 9.902 1.00 88.56 85 ILE A O 1
ATOM 713 N N . GLN A 1 86 ? 9.264 -18.870 9.479 1.00 92.06 86 GLN A N 1
ATOM 714 C CA . GLN A 1 86 ? 9.731 -18.431 10.798 1.00 92.06 86 GLN A CA 1
ATOM 715 C C . GLN A 1 86 ? 8.831 -18.910 11.941 1.00 92.06 86 GLN A C 1
ATOM 717 O O . GLN A 1 86 ? 9.343 -19.226 13.013 1.00 92.06 86 GLN A O 1
ATOM 722 N N . ASP A 1 87 ? 7.513 -18.968 11.730 1.00 92.81 87 ASP A N 1
ATOM 723 C CA . ASP A 1 87 ? 6.560 -19.413 12.753 1.00 92.81 87 ASP A CA 1
ATOM 724 C C . ASP A 1 87 ? 6.258 -20.922 12.694 1.00 92.81 87 ASP A C 1
ATOM 726 O O . ASP A 1 87 ? 5.398 -21.392 13.437 1.00 92.81 87 ASP A O 1
ATOM 730 N N . GLY A 1 88 ? 6.970 -21.681 11.849 1.00 90.44 88 GLY A N 1
ATOM 731 C CA . GLY A 1 88 ? 6.877 -23.143 11.773 1.00 90.44 88 GLY A CA 1
ATOM 732 C C . GLY A 1 88 ? 5.590 -23.667 11.136 1.00 90.44 88 GLY A C 1
ATOM 733 O O . GLY A 1 88 ? 5.143 -24.760 11.473 1.00 90.44 88 GLY A O 1
ATOM 734 N N . ILE A 1 89 ? 4.972 -22.887 10.250 1.00 89.62 89 ILE A N 1
ATOM 735 C CA . ILE A 1 89 ? 3.740 -23.266 9.557 1.00 89.62 89 ILE A CA 1
ATOM 736 C C . ILE A 1 89 ? 4.070 -24.212 8.406 1.00 89.62 89 ILE A C 1
ATOM 738 O O . ILE A 1 89 ? 4.867 -23.877 7.529 1.00 89.62 89 ILE A O 1
ATOM 742 N N . ASP A 1 90 ? 3.410 -25.370 8.387 1.00 79.62 90 ASP A N 1
ATOM 743 C CA . ASP A 1 90 ? 3.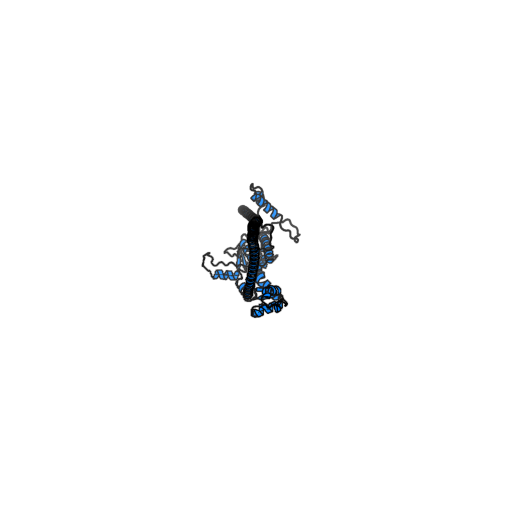480 -26.297 7.261 1.00 79.62 90 ASP A CA 1
ATOM 744 C C . ASP A 1 90 ? 2.764 -25.681 6.047 1.00 79.62 90 ASP A C 1
ATOM 746 O O . ASP A 1 90 ? 1.535 -25.553 6.004 1.00 79.62 90 ASP A O 1
ATOM 750 N N . TRP A 1 91 ? 3.561 -25.198 5.096 1.00 76.38 91 TRP A N 1
ATOM 751 C CA . TRP A 1 91 ? 3.109 -24.426 3.947 1.00 76.38 91 TRP A CA 1
ATOM 752 C C . TRP A 1 91 ? 3.811 -24.883 2.670 1.00 76.38 91 TRP A C 1
ATOM 754 O O . TRP A 1 91 ? 5.040 -24.931 2.593 1.00 76.38 91 TRP A O 1
ATOM 764 N N . ALA A 1 92 ? 3.024 -25.137 1.624 1.00 73.12 92 ALA A N 1
ATOM 765 C CA . ALA A 1 92 ? 3.552 -25.374 0.290 1.00 73.12 92 ALA A CA 1
ATOM 766 C C . ALA A 1 92 ? 3.994 -24.043 -0.327 1.00 73.12 92 ALA A C 1
ATOM 768 O O . ALA A 1 92 ? 3.158 -23.190 -0.632 1.00 73.12 92 ALA A O 1
ATOM 769 N N . LYS A 1 93 ? 5.308 -23.876 -0.521 1.00 73.94 93 LYS A N 1
ATOM 770 C CA . LYS A 1 93 ? 5.884 -22.703 -1.190 1.00 73.94 93 LYS A CA 1
ATOM 771 C C . LYS A 1 93 ? 5.146 -22.448 -2.508 1.00 73.94 93 LYS A C 1
ATOM 773 O O . LYS A 1 93 ? 5.014 -23.354 -3.328 1.00 73.94 93 LYS A O 1
ATOM 778 N N . VAL A 1 94 ? 4.661 -21.223 -2.695 1.00 73.56 94 VAL A N 1
ATOM 779 C CA . VAL A 1 94 ? 3.985 -20.835 -3.936 1.00 73.56 94 VAL A CA 1
ATOM 780 C C . VAL A 1 94 ? 4.988 -20.102 -4.800 1.00 73.56 94 VAL A C 1
ATOM 782 O O . VAL A 1 94 ? 5.491 -19.039 -4.420 1.00 73.56 94 VAL A O 1
ATOM 785 N N . ASP A 1 95 ? 5.260 -20.681 -5.963 1.00 75.62 95 ASP A N 1
ATOM 786 C CA . ASP A 1 95 ? 6.062 -20.034 -6.987 1.00 75.62 95 ASP A CA 1
ATOM 787 C C . ASP A 1 95 ? 5.290 -18.847 -7.576 1.00 75.62 95 ASP A C 1
ATOM 789 O O . ASP A 1 95 ? 4.090 -18.924 -7.874 1.00 75.62 95 ASP A O 1
ATOM 793 N N . PHE A 1 96 ? 5.996 -17.732 -7.715 1.00 77.00 96 PHE A N 1
ATOM 794 C CA . PHE A 1 96 ? 5.515 -16.511 -8.344 1.00 77.00 96 PHE A CA 1
ATOM 795 C C . PHE A 1 96 ? 6.617 -15.953 -9.243 1.00 77.00 96 PHE A C 1
ATOM 797 O O . PHE A 1 96 ? 7.803 -16.190 -9.000 1.00 77.00 96 PHE A O 1
ATOM 804 N N . ASP A 1 97 ? 6.221 -15.185 -10.253 1.00 77.94 97 ASP A N 1
ATOM 805 C CA . ASP A 1 97 ? 7.157 -14.556 -11.178 1.00 77.94 97 ASP A CA 1
ATOM 806 C C . ASP A 1 97 ? 7.831 -13.351 -10.502 1.00 77.94 97 ASP A C 1
ATOM 808 O O . ASP A 1 97 ? 7.215 -12.310 -10.250 1.00 77.94 97 ASP A O 1
ATOM 812 N N . ASP A 1 98 ? 9.107 -13.510 -10.153 1.00 86.00 98 ASP A N 1
ATOM 813 C CA . ASP A 1 98 ? 9.939 -12.447 -9.594 1.00 86.00 98 ASP A CA 1
ATOM 814 C C . ASP A 1 98 ? 10.523 -11.593 -10.724 1.00 86.00 98 ASP A C 1
ATOM 816 O O . ASP A 1 98 ? 11.082 -12.105 -11.690 1.00 86.00 98 ASP A O 1
ATOM 820 N N . ASN A 1 99 ? 10.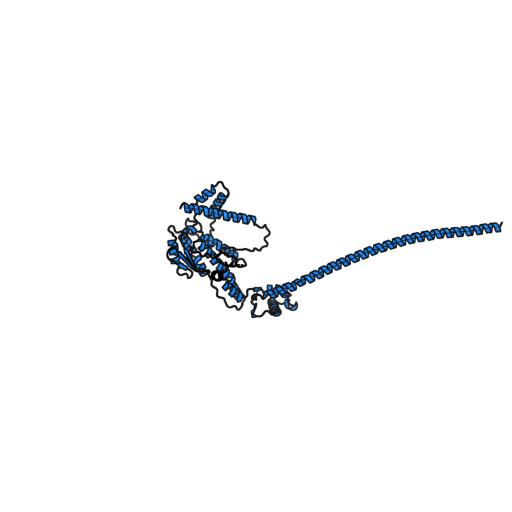438 -10.273 -10.589 1.00 90.75 99 ASN A N 1
ATOM 821 C CA . ASN A 1 99 ? 10.936 -9.330 -11.584 1.00 90.75 99 ASN A CA 1
ATOM 822 C C . ASN A 1 99 ? 12.319 -8.751 -11.234 1.00 90.75 99 ASN A C 1
ATOM 824 O O . ASN A 1 99 ? 12.758 -7.754 -11.817 1.00 90.75 99 ASN A O 1
ATOM 828 N N . GLN A 1 100 ? 13.033 -9.372 -10.290 1.00 92.38 100 GLN A N 1
ATOM 829 C CA . GLN A 1 100 ? 14.366 -8.942 -9.873 1.00 92.38 100 GLN A CA 1
ATOM 830 C C . GLN A 1 100 ? 15.374 -8.891 -11.032 1.00 92.38 100 GLN A C 1
ATOM 832 O O . GLN A 1 100 ? 16.206 -7.986 -11.058 1.00 92.38 100 GLN A O 1
ATOM 837 N N . ASP A 1 101 ? 15.300 -9.808 -11.999 1.00 92.62 101 ASP A N 1
ATOM 838 C CA . ASP A 1 101 ? 16.211 -9.822 -13.152 1.00 92.62 101 ASP A CA 1
ATOM 839 C C . ASP A 1 101 ? 16.001 -8.623 -14.085 1.00 92.62 101 ASP A C 1
ATOM 841 O O . ASP A 1 101 ? 16.979 -8.031 -14.556 1.00 92.62 101 ASP A O 1
ATOM 845 N N . CYS A 1 102 ? 14.747 -8.190 -14.260 1.00 95.06 102 CYS A N 1
ATOM 846 C CA . CYS A 1 102 ? 14.416 -6.958 -14.975 1.00 95.06 102 CYS A CA 1
ATOM 847 C C . CYS A 1 102 ? 14.920 -5.729 -14.200 1.00 95.06 102 CYS A C 1
ATOM 849 O O . CYS A 1 102 ? 15.574 -4.856 -14.764 1.00 95.06 102 CYS A O 1
ATOM 851 N N . LEU A 1 103 ? 14.743 -5.672 -12.876 1.00 95.12 103 LEU A N 1
ATOM 852 C CA . LEU A 1 103 ? 15.318 -4.580 -12.077 1.00 95.12 103 LEU A CA 1
ATOM 853 C C . LEU A 1 103 ? 16.847 -4.543 -12.124 1.00 95.12 103 LEU A C 1
ATOM 855 O O . LEU A 1 103 ? 17.439 -3.466 -12.201 1.00 95.12 103 LEU A O 1
ATOM 859 N N . ASN A 1 104 ? 17.495 -5.707 -12.118 1.00 94.38 104 ASN A N 1
ATOM 860 C CA . ASN A 1 104 ? 18.940 -5.808 -12.273 1.00 94.38 104 ASN A CA 1
ATOM 861 C C . ASN A 1 104 ? 19.381 -5.258 -13.638 1.00 94.38 104 ASN A C 1
ATOM 863 O O . ASN A 1 104 ? 20.390 -4.559 -13.698 1.00 94.38 104 ASN A O 1
ATOM 867 N N . LEU A 1 105 ? 18.618 -5.498 -14.710 1.00 95.94 105 LEU A N 1
ATOM 868 C CA . LEU A 1 105 ? 18.877 -4.913 -16.029 1.00 95.94 105 LEU A CA 1
ATOM 869 C C . LEU A 1 105 ? 18.904 -3.373 -15.979 1.00 95.94 105 LEU A C 1
ATOM 871 O O . LEU A 1 105 ? 19.781 -2.757 -16.585 1.00 95.94 105 LEU A O 1
ATOM 875 N N . PHE A 1 106 ? 18.005 -2.739 -15.221 1.00 96.25 106 PHE A N 1
ATOM 876 C CA . PHE A 1 106 ? 18.003 -1.281 -15.043 1.00 96.25 106 PHE A CA 1
ATOM 877 C C . PHE A 1 106 ? 19.127 -0.778 -14.131 1.00 96.25 106 PHE A C 1
ATOM 879 O O . PHE A 1 106 ? 19.781 0.226 -14.429 1.00 96.25 106 PHE A O 1
ATOM 886 N N . GLU A 1 107 ? 19.326 -1.436 -12.987 1.00 94.38 107 GLU A N 1
ATOM 887 C CA . GLU A 1 107 ? 20.028 -0.845 -11.848 1.00 94.38 107 GLU A CA 1
ATOM 888 C C . GLU A 1 107 ? 21.455 -1.339 -11.618 1.00 94.38 107 GLU A C 1
ATOM 890 O O . GLU A 1 107 ? 22.189 -0.659 -10.885 1.00 94.38 107 GLU A O 1
ATOM 895 N N . LYS A 1 108 ? 21.832 -2.497 -12.177 1.00 91.94 108 LYS A N 1
ATOM 896 C CA . LYS A 1 108 ? 23.124 -3.144 -11.920 1.00 91.94 108 LYS A CA 1
ATOM 897 C C . LYS A 1 108 ? 24.268 -2.221 -12.321 1.00 91.94 108 LYS A C 1
ATOM 899 O O . LYS A 1 108 ? 24.306 -1.691 -13.424 1.00 91.94 108 LYS A O 1
ATOM 904 N N . LYS A 1 109 ? 25.236 -2.057 -11.420 1.00 88.56 109 LYS A N 1
ATOM 905 C CA . LYS A 1 109 ? 26.477 -1.329 -11.700 1.00 88.56 109 LYS A CA 1
ATOM 906 C C . LYS A 1 109 ? 27.607 -2.314 -12.025 1.00 88.56 109 LYS A C 1
ATOM 908 O O . LYS A 1 109 ? 27.670 -3.366 -11.388 1.00 88.56 109 LYS A O 1
ATOM 913 N N . PRO A 1 110 ? 28.512 -1.993 -12.966 1.00 85.62 110 PRO A N 1
ATOM 914 C CA . PRO A 1 110 ? 28.485 -0.820 -13.851 1.00 85.62 110 PRO A CA 1
ATOM 915 C C . PRO A 1 110 ? 27.614 -1.013 -15.112 1.00 85.62 110 PRO A C 1
ATOM 917 O O . PRO A 1 110 ? 27.314 -0.042 -15.794 1.00 85.62 110 PRO A O 1
ATOM 920 N N . LEU A 1 111 ? 27.196 -2.246 -15.418 1.00 90.19 111 LEU A N 1
ATOM 921 C CA . LEU A 1 111 ? 26.544 -2.619 -16.681 1.00 90.19 111 LEU A CA 1
ATOM 922 C C . LEU A 1 111 ? 25.019 -2.760 -16.538 1.00 90.19 111 LEU A C 1
ATOM 924 O O . LEU A 1 111 ? 24.489 -3.870 -16.566 1.00 90.19 111 LEU A O 1
ATOM 928 N N . GLY A 1 112 ? 24.325 -1.640 -16.374 1.00 94.19 112 GLY A N 1
ATOM 929 C CA . GLY A 1 112 ? 22.860 -1.566 -16.349 1.00 94.19 112 GLY A CA 1
ATOM 930 C C . GLY A 1 112 ? 22.369 -0.429 -17.237 1.00 94.19 112 GLY A C 1
ATOM 931 O O . GLY A 1 112 ? 23.138 0.488 -17.531 1.00 94.19 112 GLY A O 1
ATOM 932 N N . LEU A 1 113 ? 21.100 -0.463 -17.653 1.00 96.00 113 LEU A N 1
ATOM 933 C CA . LEU A 1 113 ? 20.527 0.508 -18.598 1.00 96.00 113 LEU A CA 1
ATOM 934 C C . LEU A 1 113 ? 20.781 1.958 -18.160 1.00 96.00 113 LEU A C 1
ATOM 936 O O . LEU A 1 113 ? 21.222 2.773 -18.965 1.00 96.00 113 LEU A O 1
ATOM 940 N N . LEU A 1 114 ? 20.568 2.267 -16.874 1.00 94.69 114 LEU A N 1
ATOM 941 C CA . LEU A 1 114 ? 20.752 3.622 -16.341 1.00 94.69 114 LEU A CA 1
ATOM 942 C C . LEU A 1 114 ? 22.231 4.031 -16.296 1.00 94.69 114 LEU A C 1
ATOM 944 O O . LEU A 1 114 ? 22.568 5.166 -16.609 1.00 94.69 114 LEU A O 1
ATOM 948 N N . SER A 1 115 ? 23.123 3.108 -15.926 1.00 92.88 115 SER A N 1
ATOM 949 C CA . SER A 1 115 ? 24.561 3.393 -15.844 1.00 92.88 115 SER A CA 1
ATOM 950 C C . SER A 1 115 ? 25.190 3.583 -17.222 1.00 92.88 115 SER A C 1
ATOM 952 O O . SER A 1 115 ? 25.965 4.515 -17.403 1.00 92.88 115 SER A O 1
ATOM 954 N N . LEU A 1 116 ? 24.804 2.762 -18.201 1.00 94.38 116 LEU A N 1
ATOM 955 C CA . LEU A 1 116 ? 25.256 2.909 -19.585 1.00 94.38 116 LEU A CA 1
ATOM 956 C C . LEU A 1 116 ? 24.703 4.187 -20.229 1.00 94.38 116 LEU A C 1
ATOM 958 O O . LEU A 1 116 ? 25.418 4.831 -20.994 1.00 94.38 116 LEU A O 1
ATOM 962 N N . LEU A 1 117 ? 23.461 4.567 -19.903 1.00 94.38 117 LEU A N 1
ATOM 963 C CA . LEU A 1 117 ? 22.860 5.817 -20.368 1.00 94.38 117 LEU A CA 1
ATOM 964 C C . LEU A 1 117 ? 23.616 7.034 -19.833 1.00 94.38 117 LEU A C 1
ATOM 966 O O . LEU A 1 117 ? 23.907 7.954 -20.595 1.00 94.38 117 LEU A O 1
ATOM 970 N N . ASP A 1 118 ? 23.952 7.038 -18.545 1.00 89.69 118 ASP A N 1
ATOM 971 C CA . ASP A 1 118 ? 24.703 8.132 -17.931 1.00 89.69 118 ASP A CA 1
ATOM 972 C C . ASP A 1 118 ? 26.119 8.237 -18.496 1.00 89.69 118 ASP A C 1
ATOM 974 O O . ASP A 1 118 ? 26.551 9.327 -18.868 1.00 89.69 118 ASP A O 1
ATOM 978 N N . GLU A 1 119 ? 26.810 7.107 -18.645 1.00 90.62 119 GLU A N 1
ATOM 979 C CA . GLU A 1 119 ? 28.146 7.066 -19.237 1.00 90.62 119 GLU A CA 1
ATOM 980 C C . GLU A 1 119 ? 28.141 7.633 -20.667 1.00 90.62 119 GLU A C 1
ATOM 982 O O . GLU A 1 119 ? 28.919 8.532 -20.988 1.00 90.62 119 GLU A O 1
ATOM 987 N N . GLU A 1 120 ? 27.210 7.182 -21.514 1.00 91.75 120 GLU A N 1
ATOM 988 C CA . GLU A 1 120 ? 27.100 7.665 -22.895 1.00 91.75 120 GLU A CA 1
ATOM 989 C C . GLU A 1 120 ? 26.632 9.129 -22.972 1.00 91.75 120 GLU A C 1
ATOM 991 O O . GLU A 1 120 ? 27.029 9.872 -23.868 1.00 91.75 120 GLU A O 1
ATOM 996 N N . SER A 1 121 ? 25.839 9.583 -21.995 1.00 88.50 121 SER A N 1
ATOM 997 C CA . SER A 1 121 ? 25.423 10.986 -21.884 1.00 88.50 121 SER A CA 1
ATOM 998 C C . SER A 1 121 ? 26.609 11.905 -21.587 1.00 88.50 121 SER A C 1
ATOM 1000 O O . SER A 1 121 ? 26.632 13.026 -22.091 1.00 88.50 121 SER A O 1
ATOM 1002 N N . THR A 1 122 ? 27.604 11.444 -20.827 1.00 85.12 122 THR A N 1
ATOM 1003 C CA . THR A 1 122 ? 28.832 12.213 -20.545 1.00 85.12 122 THR A CA 1
ATOM 1004 C C . THR A 1 122 ? 29.876 12.135 -21.659 1.00 85.12 122 THR A C 1
ATOM 1006 O O . THR A 1 122 ? 30.782 12.964 -21.713 1.00 85.12 122 THR A O 1
ATOM 1009 N N . PHE A 1 123 ? 29.754 11.174 -22.578 1.00 85.81 123 PHE A N 1
ATOM 1010 C CA . PHE A 1 123 ? 30.723 10.995 -23.653 1.00 85.81 123 PHE A CA 1
ATOM 1011 C C . PHE A 1 123 ? 30.584 12.106 -24.720 1.00 85.81 123 PHE A C 1
ATOM 1013 O O . PHE A 1 123 ? 29.495 12.266 -25.283 1.00 85.81 123 PHE A O 1
ATOM 1020 N N . PRO A 1 124 ? 31.655 12.860 -25.058 1.00 80.06 124 PRO A N 1
ATOM 1021 C CA . PRO A 1 124 ? 31.572 14.009 -25.972 1.00 80.06 124 PRO A CA 1
ATOM 1022 C C . PRO A 1 124 ? 31.022 13.680 -27.366 1.00 80.06 124 PRO A C 1
ATOM 1024 O O . PRO A 1 124 ? 30.293 14.479 -27.947 1.00 80.06 124 PRO A O 1
ATOM 1027 N N . ASN A 1 125 ? 31.326 12.482 -27.874 1.00 84.69 125 ASN A N 1
ATOM 1028 C CA . ASN A 1 125 ? 30.865 11.993 -29.177 1.00 84.69 125 ASN A CA 1
ATOM 1029 C C . ASN A 1 125 ? 29.724 10.967 -29.050 1.00 84.69 125 ASN A C 1
ATOM 1031 O O . ASN A 1 125 ? 29.458 10.218 -29.990 1.00 84.69 125 ASN A O 1
ATOM 1035 N N . GLY A 1 126 ? 29.081 10.896 -27.880 1.00 86.25 126 GLY A N 1
ATOM 1036 C CA . GLY A 1 126 ? 27.970 9.986 -27.625 1.00 86.25 126 GLY A CA 1
ATOM 1037 C C . GLY A 1 126 ? 26.746 10.383 -28.446 1.00 86.25 126 GLY A C 1
ATOM 1038 O O . GLY A 1 126 ? 26.312 11.538 -28.421 1.00 86.25 126 GLY A O 1
ATOM 1039 N N . THR A 1 127 ? 26.186 9.419 -29.170 1.00 90.81 127 THR A N 1
ATOM 1040 C CA . THR A 1 127 ? 24.969 9.559 -29.977 1.00 90.81 127 THR A CA 1
ATOM 1041 C C . THR A 1 127 ? 23.954 8.492 -29.579 1.00 90.81 127 THR A C 1
ATOM 1043 O O . THR A 1 127 ? 24.311 7.442 -29.049 1.00 90.81 127 THR A O 1
ATOM 1046 N N . ASP A 1 128 ? 22.678 8.694 -29.900 1.00 92.31 128 ASP A N 1
ATOM 1047 C CA . ASP A 1 128 ? 21.642 7.691 -29.605 1.00 92.31 128 ASP A CA 1
ATOM 1048 C C . ASP A 1 128 ? 21.900 6.328 -30.288 1.00 92.31 128 ASP A C 1
ATOM 1050 O O . ASP A 1 128 ? 21.415 5.293 -29.826 1.00 92.31 128 ASP A O 1
ATOM 1054 N N . ILE A 1 129 ? 22.679 6.317 -31.382 1.00 91.94 129 ILE A N 1
ATOM 1055 C CA . ILE A 1 129 ? 23.101 5.099 -32.097 1.00 91.94 129 ILE A CA 1
ATOM 1056 C C . ILE A 1 129 ? 24.211 4.386 -31.325 1.00 91.94 129 ILE A C 1
ATOM 1058 O O . ILE A 1 129 ? 24.150 3.171 -31.137 1.00 91.94 129 ILE A O 1
ATOM 1062 N N . THR A 1 130 ? 25.232 5.122 -30.874 1.00 92.94 130 THR A N 1
ATOM 1063 C CA . THR A 1 130 ? 26.316 4.535 -30.073 1.00 92.94 130 THR A CA 1
ATOM 1064 C C . THR A 1 130 ? 25.775 4.021 -28.744 1.00 92.94 130 THR A C 1
ATOM 1066 O O . THR A 1 130 ? 26.142 2.920 -28.339 1.00 92.94 130 THR A O 1
ATOM 1069 N N . PHE A 1 131 ? 24.801 4.720 -28.152 1.00 94.38 131 PHE A N 1
ATOM 1070 C CA . PHE A 1 131 ? 24.046 4.238 -27.000 1.00 94.38 131 PHE A CA 1
ATOM 1071 C C . PHE A 1 131 ? 23.343 2.899 -27.278 1.00 94.38 131 PHE A C 1
ATOM 1073 O O . PHE A 1 131 ? 23.588 1.927 -26.564 1.00 94.38 131 PHE A O 1
ATOM 1080 N N . ALA A 1 132 ? 22.526 2.805 -28.335 1.00 93.75 132 ALA A N 1
ATOM 1081 C CA . ALA A 1 132 ? 21.825 1.566 -28.693 1.00 93.75 132 ALA A CA 1
ATOM 1082 C C . ALA A 1 132 ? 22.793 0.387 -28.918 1.00 93.75 132 ALA A C 1
ATOM 1084 O O . ALA A 1 132 ? 22.577 -0.718 -28.410 1.00 93.75 132 ALA A O 1
ATOM 1085 N N . ASN A 1 133 ? 23.906 0.632 -29.617 1.00 92.62 133 ASN A N 1
ATOM 1086 C CA . ASN A 1 133 ? 24.942 -0.375 -29.853 1.00 92.62 133 ASN A CA 1
ATOM 1087 C C . ASN A 1 133 ? 25.618 -0.828 -28.553 1.00 92.62 133 ASN A C 1
ATOM 1089 O O . ASN A 1 133 ? 25.836 -2.025 -28.360 1.00 92.62 133 ASN A O 1
ATOM 1093 N N . LYS A 1 134 ? 25.903 0.106 -27.641 1.00 93.62 134 LYS A N 1
ATOM 1094 C CA . LYS A 1 134 ? 26.488 -0.179 -26.327 1.00 93.62 134 LYS A CA 1
ATOM 1095 C C . LYS A 1 134 ? 25.557 -1.028 -25.465 1.00 93.62 134 LYS A C 1
ATOM 1097 O O . LYS A 1 134 ? 26.006 -2.008 -24.871 1.00 93.62 134 LYS A O 1
ATOM 1102 N N . LEU A 1 135 ? 24.257 -0.717 -25.448 1.00 94.81 135 LEU A N 1
ATOM 1103 C CA . LEU A 1 135 ? 23.258 -1.548 -24.768 1.00 94.81 135 LEU A CA 1
ATOM 1104 C C . LEU A 1 135 ? 23.274 -2.978 -25.316 1.00 94.81 135 LEU A C 1
ATOM 1106 O O . LEU A 1 135 ? 23.381 -3.933 -24.552 1.00 94.81 135 LEU A O 1
ATOM 1110 N N . LYS A 1 136 ? 23.248 -3.125 -26.645 1.00 93.12 136 LYS A N 1
ATOM 1111 C CA . LYS A 1 136 ? 23.294 -4.429 -27.314 1.00 93.12 136 LYS A CA 1
ATOM 1112 C C . LYS A 1 136 ? 24.562 -5.212 -26.969 1.00 93.12 136 LYS A C 1
ATOM 1114 O O . LYS A 1 136 ? 24.488 -6.391 -26.642 1.00 93.12 136 LYS A O 1
ATOM 1119 N N . GLN A 1 137 ? 25.721 -4.563 -26.990 1.00 93.12 137 GLN A N 1
ATOM 1120 C CA . GLN A 1 137 ? 26.998 -5.203 -26.681 1.00 93.12 137 GLN A CA 1
ATOM 1121 C C . GLN A 1 137 ? 27.057 -5.745 -25.245 1.00 93.12 137 GLN A C 1
ATOM 1123 O O . GLN A 1 137 ? 27.583 -6.836 -25.030 1.00 93.12 137 GLN A O 1
ATOM 1128 N N . HIS A 1 138 ? 26.524 -5.004 -24.270 1.00 93.25 138 HIS A N 1
ATOM 1129 C CA . HIS A 1 138 ? 26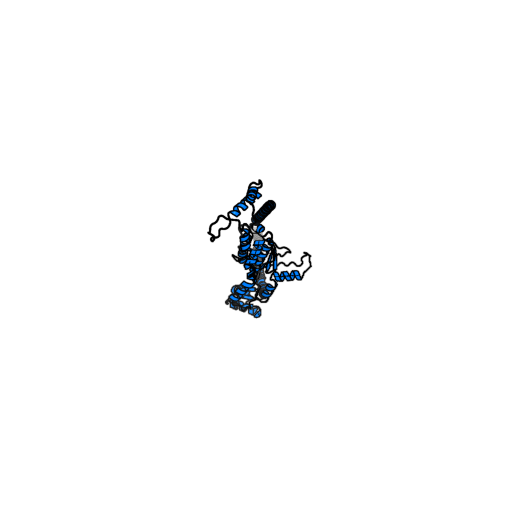.680 -5.340 -22.853 1.00 93.25 138 HIS A CA 1
ATOM 1130 C C . HIS A 1 138 ? 25.500 -6.101 -22.235 1.00 93.25 138 HIS A C 1
ATOM 1132 O O . HIS A 1 138 ? 25.704 -6.794 -21.239 1.00 93.25 138 HIS A O 1
ATOM 1138 N N . LEU A 1 139 ? 24.288 -5.984 -22.789 1.00 94.12 139 LEU A N 1
ATOM 1139 C CA . LEU A 1 139 ? 23.059 -6.493 -22.163 1.00 94.12 139 LEU A CA 1
ATOM 1140 C C . LEU A 1 139 ? 22.397 -7.656 -22.917 1.00 94.12 139 LEU A C 1
ATOM 1142 O O . LEU A 1 139 ? 21.470 -8.251 -22.380 1.00 94.12 139 LEU A O 1
ATOM 1146 N N . ASN A 1 140 ? 22.883 -8.045 -24.102 1.00 89.38 140 ASN A N 1
ATOM 1147 C CA . ASN A 1 140 ? 22.305 -9.140 -24.905 1.00 89.38 140 ASN A CA 1
ATOM 1148 C C . ASN A 1 140 ? 22.241 -10.510 -24.205 1.00 89.38 140 ASN A C 1
ATOM 1150 O O . ASN A 1 140 ? 21.505 -11.382 -24.654 1.00 89.38 140 ASN A O 1
ATOM 1154 N N . SER A 1 141 ? 23.033 -10.736 -23.156 1.00 89.19 141 SER A N 1
ATOM 1155 C CA . SER A 1 141 ? 22.992 -11.979 -22.378 1.00 89.19 141 SER A CA 1
ATOM 1156 C C . SER A 1 141 ? 21.888 -11.999 -21.316 1.00 89.19 141 SER A C 1
ATOM 1158 O O . SER A 1 141 ? 21.635 -13.052 -20.734 1.00 89.19 141 SER A O 1
ATOM 1160 N N . ASN A 1 142 ? 21.246 -10.861 -21.029 1.00 90.44 142 ASN A N 1
ATOM 1161 C CA . ASN A 1 142 ? 20.174 -10.776 -20.045 1.00 90.44 142 ASN A CA 1
ATOM 1162 C C . ASN A 1 142 ? 18.837 -11.226 -20.672 1.00 90.44 142 ASN A C 1
ATOM 1164 O O . ASN A 1 142 ? 18.472 -10.709 -21.727 1.00 90.44 142 ASN A O 1
ATOM 1168 N N . PRO A 1 143 ? 18.072 -12.127 -20.026 1.00 91.62 143 PRO A N 1
ATOM 1169 C CA . PRO A 1 143 ? 16.826 -12.661 -20.585 1.00 91.62 143 PRO A CA 1
ATOM 1170 C C . PRO A 1 143 ? 15.732 -11.600 -20.776 1.00 91.62 143 PRO A C 1
ATOM 1172 O O . PRO A 1 143 ? 14.852 -11.772 -21.615 1.00 91.62 143 PRO A O 1
ATOM 1175 N N . CYS A 1 144 ? 15.783 -10.499 -20.023 1.00 93.94 144 CYS A N 1
ATOM 1176 C CA . CYS A 1 144 ? 14.818 -9.408 -20.105 1.00 93.94 144 CYS A CA 1
ATOM 1177 C C . CYS A 1 144 ? 15.181 -8.359 -21.166 1.00 93.94 144 CYS A C 1
ATOM 1179 O O . CYS A 1 144 ? 14.434 -7.394 -21.322 1.00 93.94 144 CYS A O 1
ATOM 1181 N N . PHE A 1 145 ? 16.309 -8.498 -21.870 1.00 96.62 145 PHE A N 1
ATOM 1182 C CA . PHE A 1 145 ? 16.776 -7.526 -22.854 1.00 96.62 145 PHE A CA 1
ATOM 1183 C C . PHE A 1 145 ? 16.859 -8.133 -24.251 1.00 96.62 145 PHE A C 1
ATOM 1185 O O . PHE A 1 145 ? 17.415 -9.209 -24.458 1.00 96.62 145 PHE A O 1
ATOM 1192 N N . ARG A 1 146 ? 16.381 -7.380 -25.239 1.00 95.19 146 ARG A N 1
ATOM 1193 C CA . ARG A 1 146 ? 16.517 -7.720 -26.652 1.00 95.19 146 ARG A CA 1
ATOM 1194 C C . ARG A 1 146 ? 16.958 -6.482 -27.425 1.00 95.19 146 ARG A C 1
ATOM 1196 O O . ARG A 1 146 ? 16.250 -5.481 -27.474 1.00 95.19 146 ARG A O 1
ATOM 1203 N N . GLY A 1 147 ? 18.143 -6.541 -28.027 1.00 89.12 147 GLY A N 1
ATOM 1204 C CA . GLY A 1 147 ? 18.617 -5.474 -28.907 1.00 89.12 147 GLY A CA 1
ATOM 1205 C C . GLY A 1 147 ? 17.912 -5.526 -30.262 1.00 89.12 147 GLY A C 1
ATOM 1206 O O . GLY A 1 147 ? 17.965 -6.558 -30.934 1.00 89.12 147 GLY A O 1
ATOM 1207 N N . GLU A 1 148 ? 17.317 -4.416 -30.694 1.00 89.25 148 GLU A N 1
ATOM 1208 C CA . GLU A 1 148 ? 16.653 -4.327 -31.997 1.00 89.25 148 GLU A CA 1
ATOM 1209 C C . GLU A 1 148 ? 17.637 -3.917 -33.108 1.00 89.25 148 GLU A C 1
ATOM 1211 O O . GLU A 1 148 ? 18.856 -3.799 -32.905 1.00 89.25 148 GLU A O 1
ATOM 1216 N N . ARG A 1 149 ? 17.125 -3.781 -34.336 1.00 79.44 149 ARG A N 1
ATOM 1217 C CA . ARG A 1 149 ? 17.844 -3.097 -35.419 1.00 79.44 149 ARG A CA 1
ATOM 1218 C C . ARG A 1 149 ? 17.715 -1.581 -35.209 1.00 79.44 149 ARG A C 1
ATOM 1220 O O . ARG A 1 149 ? 16.718 -1.121 -34.668 1.00 79.44 149 ARG A O 1
ATOM 1227 N N . GLU A 1 150 ? 18.704 -0.818 -35.675 1.00 80.69 150 GLU A N 1
ATOM 1228 C CA . GLU A 1 150 ? 18.693 0.657 -35.649 1.00 80.69 150 GLU A CA 1
ATOM 1229 C C . GLU A 1 150 ? 18.748 1.277 -34.231 1.00 80.69 150 GLU A C 1
ATOM 1231 O O . GLU A 1 150 ? 19.548 0.852 -33.400 1.00 80.69 150 GLU A O 1
ATOM 1236 N N . LYS A 1 151 ? 17.964 2.337 -33.979 1.00 86.06 151 LYS A N 1
ATOM 1237 C CA . LYS A 1 151 ? 17.921 3.133 -32.741 1.00 86.06 151 LYS A CA 1
ATOM 1238 C C . LYS A 1 151 ? 16.870 2.602 -31.761 1.00 86.06 151 LYS A C 1
ATOM 1240 O O . LYS A 1 151 ? 16.025 3.357 -31.296 1.00 86.06 151 LYS A O 1
ATOM 1245 N N . ALA A 1 152 ? 16.855 1.302 -31.484 1.00 93.06 152 ALA A N 1
ATOM 1246 C CA . ALA A 1 152 ? 15.844 0.733 -30.597 1.00 93.06 152 ALA A CA 1
ATOM 1247 C C . ALA A 1 152 ? 16.354 -0.436 -29.752 1.00 93.06 152 ALA A C 1
ATOM 1249 O O . ALA A 1 152 ? 17.310 -1.133 -30.102 1.00 93.06 152 ALA A O 1
ATOM 1250 N N . PHE A 1 153 ? 15.683 -0.657 -28.627 1.00 95.81 153 PHE A N 1
ATOM 1251 C CA . PHE A 1 153 ? 15.853 -1.840 -27.790 1.00 95.81 153 PHE A CA 1
ATOM 1252 C C . PHE A 1 153 ? 14.523 -2.220 -27.142 1.00 95.81 153 PHE A C 1
ATOM 1254 O O . PHE A 1 153 ? 13.672 -1.365 -26.903 1.00 95.81 153 PHE A O 1
ATOM 1261 N N . THR A 1 154 ? 14.360 -3.498 -26.830 1.00 96.56 154 THR A N 1
ATOM 1262 C CA . THR A 1 154 ? 13.155 -4.046 -26.212 1.00 96.56 154 THR A CA 1
ATOM 1263 C C . THR A 1 154 ? 13.484 -4.568 -24.817 1.00 96.56 154 THR A C 1
ATOM 1265 O O . THR A 1 154 ? 14.494 -5.249 -24.615 1.00 96.56 154 THR A O 1
ATOM 1268 N N . VAL A 1 155 ? 12.627 -4.245 -23.848 1.00 97.00 155 VAL A N 1
ATOM 1269 C CA . VAL A 1 155 ? 12.697 -4.758 -22.475 1.00 97.00 155 VAL A CA 1
ATOM 1270 C C . VAL A 1 155 ? 11.457 -5.594 -22.191 1.00 97.00 155 VAL A C 1
ATOM 1272 O O . VAL A 1 155 ? 10.336 -5.147 -22.432 1.00 97.00 155 VAL A O 1
ATOM 1275 N N . SER A 1 156 ? 11.656 -6.796 -21.658 1.00 94.62 156 SER A N 1
ATOM 1276 C CA . SER A 1 156 ? 10.579 -7.653 -21.164 1.00 94.62 156 SER A CA 1
ATOM 1277 C C . SER A 1 156 ? 10.241 -7.273 -19.724 1.00 94.62 156 SER A C 1
ATOM 1279 O O . SER A 1 156 ? 10.866 -7.759 -18.781 1.00 94.62 156 SER A O 1
ATOM 1281 N N . HIS A 1 157 ? 9.263 -6.385 -19.561 1.00 92.56 157 HIS A N 1
ATOM 1282 C CA . HIS A 1 157 ? 8.745 -5.969 -18.259 1.00 92.56 157 HIS A CA 1
ATOM 1283 C C . HIS A 1 157 ? 7.751 -6.984 -17.688 1.00 92.56 157 HIS A C 1
ATOM 1285 O O . HIS A 1 157 ? 7.218 -7.822 -18.416 1.00 92.56 157 HIS A O 1
ATOM 1291 N N . PHE A 1 158 ? 7.406 -6.845 -16.403 1.00 86.88 158 PHE A N 1
ATOM 1292 C CA . PHE A 1 158 ? 6.347 -7.653 -15.777 1.00 86.88 158 PHE A CA 1
ATOM 1293 C C . PHE A 1 158 ? 4.985 -7.555 -16.500 1.00 86.88 158 PHE A C 1
ATOM 1295 O O . PHE A 1 158 ? 4.185 -8.486 -16.459 1.00 86.88 158 PHE A O 1
ATOM 1302 N N . ALA A 1 159 ? 4.719 -6.429 -17.169 1.00 84.75 159 ALA A N 1
ATOM 1303 C CA . ALA A 1 159 ? 3.482 -6.168 -17.904 1.00 84.75 159 ALA A CA 1
ATOM 1304 C C . ALA A 1 159 ? 3.568 -6.486 -19.414 1.00 84.75 159 ALA A C 1
ATOM 1306 O O . ALA A 1 159 ? 2.606 -6.264 -20.150 1.00 84.75 159 ALA A O 1
ATOM 1307 N N . GLY A 1 160 ? 4.704 -7.007 -19.885 1.00 87.31 160 GLY A N 1
ATOM 1308 C CA . GLY A 1 160 ? 4.935 -7.362 -21.284 1.00 87.31 160 GLY A CA 1
ATOM 1309 C C . GLY A 1 160 ? 6.155 -6.680 -21.901 1.00 87.31 160 GLY A C 1
ATOM 1310 O O . GLY A 1 160 ? 6.838 -5.869 -21.276 1.00 87.31 160 GLY A O 1
ATOM 1311 N N . GLU A 1 161 ? 6.440 -7.032 -23.153 1.00 92.38 161 GLU A N 1
ATOM 1312 C CA . GLU A 1 161 ? 7.557 -6.460 -23.905 1.00 92.38 161 GLU A CA 1
ATOM 1313 C C . GLU A 1 161 ? 7.246 -5.025 -24.354 1.00 92.38 161 GLU A C 1
ATOM 1315 O O . GLU A 1 161 ? 6.168 -4.737 -24.879 1.00 92.38 161 GLU A O 1
ATOM 1320 N N . VAL A 1 162 ? 8.208 -4.121 -24.159 1.00 93.75 162 VAL A N 1
ATOM 1321 C CA . VAL A 1 162 ? 8.129 -2.729 -24.621 1.00 93.75 162 VAL A CA 1
ATOM 1322 C C . VAL A 1 162 ? 9.389 -2.380 -25.390 1.00 93.75 162 VAL A C 1
ATOM 1324 O O . VAL A 1 162 ? 10.499 -2.508 -24.871 1.00 93.75 162 VAL A O 1
ATOM 1327 N N . THR A 1 163 ? 9.205 -1.914 -26.623 1.00 96.12 163 THR A N 1
ATOM 1328 C CA . THR A 1 163 ? 10.282 -1.402 -27.473 1.00 96.12 163 THR A CA 1
ATOM 1329 C C . THR A 1 163 ? 10.412 0.105 -27.299 1.00 96.12 163 THR A C 1
ATOM 1331 O O . THR A 1 163 ? 9.439 0.845 -27.476 1.00 96.12 163 THR A O 1
ATOM 1334 N N . TYR A 1 164 ? 11.622 0.552 -26.976 1.00 96.62 164 TYR A N 1
ATOM 1335 C CA . TYR A 1 164 ? 11.997 1.948 -26.791 1.00 96.62 164 TYR A CA 1
ATOM 1336 C C . TYR A 1 164 ? 12.848 2.432 -27.961 1.00 96.62 164 TYR A C 1
ATOM 1338 O O . TYR A 1 164 ? 13.817 1.776 -28.343 1.00 96.62 164 TYR A O 1
ATOM 1346 N N . ASP A 1 165 ? 12.503 3.598 -28.498 1.00 95.38 165 ASP A N 1
ATOM 1347 C CA . ASP A 1 165 ? 13.281 4.304 -29.514 1.00 95.38 165 ASP A CA 1
ATOM 1348 C C . ASP A 1 165 ? 14.309 5.204 -28.828 1.00 95.38 165 ASP A C 1
ATOM 1350 O O . ASP A 1 165 ? 13.934 6.129 -28.114 1.00 95.38 165 ASP A O 1
ATOM 1354 N N . THR A 1 166 ? 15.600 4.963 -29.057 1.00 94.81 166 THR A N 1
ATOM 1355 C CA . THR A 1 166 ? 16.686 5.714 -28.418 1.00 94.81 166 THR A CA 1
ATOM 1356 C C . THR A 1 166 ? 16.809 7.151 -28.915 1.00 94.81 166 THR A C 1
ATOM 1358 O O . THR A 1 166 ? 17.562 7.921 -28.327 1.00 94.81 166 THR A O 1
ATOM 1361 N N . THR A 1 167 ? 16.084 7.555 -29.959 1.00 93.12 167 THR A N 1
ATOM 1362 C CA . THR A 1 167 ? 16.135 8.919 -30.501 1.00 93.12 167 THR A CA 1
ATOM 1363 C C . THR A 1 167 ? 15.814 9.967 -29.426 1.00 93.12 167 THR A C 1
ATOM 1365 O O . THR A 1 167 ? 14.710 10.015 -28.885 1.00 93.12 167 THR A O 1
ATOM 1368 N N . GLY A 1 168 ? 16.781 10.841 -29.139 1.00 88.81 168 GLY A N 1
ATOM 1369 C CA . GLY A 1 168 ? 16.680 11.898 -28.135 1.00 88.81 168 GLY A CA 1
ATOM 1370 C C . GLY A 1 168 ? 16.897 11.437 -26.690 1.00 88.81 168 GLY A C 1
ATOM 1371 O O . GLY A 1 168 ? 16.737 12.252 -25.783 1.00 88.81 168 GLY A O 1
ATOM 1372 N N . PHE A 1 169 ? 17.266 10.174 -26.430 1.00 92.56 169 PHE A N 1
ATOM 1373 C CA . PHE A 1 169 ? 17.503 9.680 -25.064 1.00 92.56 169 PHE A CA 1
ATOM 1374 C C . PHE A 1 169 ? 18.632 10.441 -24.372 1.00 92.56 169 PHE A C 1
ATOM 1376 O O . PHE A 1 169 ? 18.467 10.870 -23.229 1.00 92.56 169 PHE A O 1
ATOM 1383 N N . LEU A 1 170 ? 19.768 10.626 -25.055 1.00 90.38 170 LEU A N 1
ATOM 1384 C CA . LEU A 1 170 ? 20.926 11.293 -24.454 1.00 90.38 170 LEU A CA 1
ATOM 1385 C C . LEU A 1 170 ? 20.626 12.762 -24.146 1.00 90.38 170 LEU A C 1
ATOM 1387 O O . LEU A 1 170 ? 20.959 13.254 -23.071 1.00 90.38 170 LEU A O 1
ATOM 1391 N N . GLU A 1 171 ? 19.958 13.462 -25.064 1.00 84.81 171 GLU A N 1
ATOM 1392 C CA . GLU A 1 171 ? 19.560 14.859 -24.872 1.00 84.81 171 GLU A CA 1
ATOM 1393 C C . GLU A 1 171 ? 18.605 15.012 -23.679 1.00 84.81 171 GLU A C 1
ATOM 1395 O O . GLU A 1 171 ? 18.840 15.834 -22.789 1.00 84.81 171 GLU A O 1
ATOM 1400 N N . LYS A 1 172 ? 17.567 14.169 -23.621 1.00 88.00 172 LYS A N 1
ATOM 1401 C CA . LYS A 1 172 ? 16.583 14.167 -22.532 1.00 88.00 172 LYS A CA 1
ATOM 1402 C C . LYS A 1 172 ? 17.203 13.814 -21.183 1.00 88.00 172 LYS A C 1
ATOM 1404 O O . LYS A 1 172 ? 16.789 14.372 -20.172 1.00 88.00 172 LYS A O 1
ATOM 1409 N N . ASN A 1 173 ? 18.200 12.931 -21.158 1.00 89.12 173 ASN A N 1
ATOM 1410 C CA . ASN A 1 173 ? 18.886 12.558 -19.923 1.00 89.12 173 ASN A CA 1
ATOM 1411 C C . ASN A 1 173 ? 19.858 13.641 -19.422 1.00 89.12 173 ASN A C 1
ATOM 1413 O O . ASN A 1 173 ? 20.027 13.806 -18.211 1.00 89.12 173 ASN A O 1
ATOM 1417 N N . ARG A 1 174 ? 20.488 14.383 -20.343 1.00 83.75 174 ARG A N 1
ATOM 1418 C CA . ARG A 1 174 ? 21.406 15.493 -20.039 1.00 83.75 174 ARG A CA 1
ATOM 1419 C C . ARG A 1 174 ? 20.688 16.684 -19.397 1.00 83.75 174 ARG A C 1
ATOM 1421 O O . ARG A 1 174 ? 21.238 17.278 -18.473 1.00 83.75 174 ARG A O 1
ATOM 1428 N N . ASP A 1 175 ? 19.502 17.036 -19.905 1.00 70.81 175 ASP A N 1
ATOM 1429 C CA . ASP A 1 175 ? 18.647 18.154 -19.451 1.00 70.81 175 ASP A CA 1
ATOM 1430 C C . ASP A 1 175 ? 19.439 19.432 -19.094 1.00 70.81 175 ASP A C 1
ATOM 1432 O O . ASP A 1 175 ? 19.328 20.023 -18.017 1.00 70.81 175 ASP A O 1
ATOM 1436 N N . LEU A 1 176 ? 20.332 19.827 -20.006 1.00 68.12 176 LEU A N 1
ATOM 1437 C CA . LEU A 1 176 ? 21.274 20.919 -19.787 1.00 68.12 176 LEU A CA 1
ATOM 1438 C C . LEU A 1 176 ? 20.598 22.278 -19.997 1.00 68.12 176 LEU A C 1
ATOM 1440 O O . LEU A 1 176 ? 20.295 22.663 -21.122 1.00 68.12 176 LEU A O 1
ATOM 1444 N N . LEU A 1 177 ? 20.460 23.051 -18.918 1.00 72.88 177 LEU A N 1
ATOM 1445 C CA . LEU A 1 177 ? 20.194 24.490 -18.992 1.00 72.88 177 LEU A CA 1
ATOM 1446 C C . LEU A 1 177 ? 21.510 25.288 -19.022 1.00 72.88 177 LEU A C 1
ATOM 1448 O O . LEU A 1 177 ? 22.416 25.024 -18.218 1.00 72.88 177 LEU A O 1
ATOM 1452 N N . HIS A 1 178 ? 21.608 26.264 -19.930 1.00 77.75 178 HIS A N 1
ATOM 1453 C CA . HIS A 1 178 ? 22.764 27.159 -20.045 1.00 77.75 178 HIS A CA 1
ATOM 1454 C C . HIS A 1 178 ? 22.803 28.176 -18.892 1.00 77.75 178 HIS A C 1
ATOM 1456 O O . HIS A 1 178 ? 21.760 28.675 -18.466 1.00 77.75 178 HIS A O 1
ATOM 1462 N N . LEU A 1 179 ? 24.001 28.508 -18.393 1.00 82.06 179 LEU A N 1
ATOM 1463 C CA . LEU A 1 179 ? 24.169 29.435 -17.262 1.00 82.06 179 LEU A CA 1
ATOM 1464 C C . LEU A 1 179 ? 23.619 30.831 -17.574 1.00 82.06 179 LEU A C 1
ATOM 1466 O O . LEU A 1 179 ? 22.941 31.413 -16.732 1.00 82.06 179 LEU A O 1
ATOM 1470 N N . ASP A 1 180 ? 23.816 31.319 -18.798 1.00 84.62 180 ASP A N 1
ATOM 1471 C CA . ASP A 1 180 ? 23.284 32.615 -19.240 1.00 84.62 180 ASP A CA 1
ATOM 1472 C C . ASP A 1 180 ? 21.756 32.691 -19.120 1.00 84.62 180 ASP A C 1
ATOM 1474 O O . ASP A 1 180 ? 21.206 33.738 -18.791 1.00 84.62 180 ASP A O 1
ATOM 1478 N N . SER A 1 181 ? 21.049 31.573 -19.328 1.00 85.25 181 SER A N 1
ATOM 1479 C CA . SER A 1 181 ? 19.593 31.517 -19.165 1.00 85.25 181 SER A CA 1
ATOM 1480 C C . SER A 1 181 ? 19.178 31.649 -17.695 1.00 85.25 181 SER A C 1
ATOM 1482 O O . SER A 1 181 ? 18.171 32.285 -17.396 1.00 85.25 181 SER A O 1
ATOM 1484 N N . ILE A 1 182 ? 19.970 31.101 -16.768 1.00 85.12 182 ILE A N 1
ATOM 1485 C CA . ILE A 1 182 ? 19.754 31.249 -15.320 1.00 85.12 182 ILE A CA 1
ATOM 1486 C C . ILE A 1 182 ? 20.069 32.685 -14.883 1.00 85.12 182 ILE A C 1
ATOM 1488 O O . ILE A 1 182 ? 19.307 33.286 -14.124 1.00 85.12 182 ILE A O 1
ATOM 1492 N N . GLN A 1 183 ? 21.156 33.266 -15.399 1.00 87.38 183 GLN A N 1
ATOM 1493 C CA . GLN A 1 183 ? 21.513 34.662 -15.141 1.00 87.38 183 GLN A CA 1
ATOM 1494 C C . GLN A 1 183 ? 20.431 35.619 -15.651 1.00 87.38 183 GLN A C 1
ATOM 1496 O O . GLN A 1 183 ? 20.015 36.515 -14.918 1.00 87.38 183 GLN A O 1
ATOM 1501 N N . LEU A 1 184 ? 19.890 35.386 -16.848 1.00 88.19 184 LEU A N 1
ATOM 1502 C CA . LEU A 1 184 ? 18.765 36.156 -17.380 1.00 88.19 184 LEU A CA 1
ATOM 1503 C C . LEU A 1 184 ? 17.550 36.143 -16.434 1.00 88.19 184 LEU A C 1
ATOM 1505 O O . LEU A 1 184 ? 16.956 37.192 -16.181 1.00 88.19 184 LEU A O 1
ATOM 1509 N N . LEU A 1 185 ? 17.202 34.981 -15.868 1.00 88.38 185 LEU A N 1
ATOM 1510 C CA . LEU A 1 185 ? 16.110 34.869 -14.891 1.00 88.38 185 LEU A CA 1
ATOM 1511 C C . LEU A 1 185 ? 16.398 35.652 -13.602 1.00 88.38 185 LEU A C 1
ATOM 1513 O O . LEU A 1 185 ? 15.484 36.256 -13.042 1.00 88.38 185 LEU A O 1
ATOM 1517 N N . SER A 1 186 ? 17.659 35.694 -13.157 1.00 88.88 186 SER A N 1
ATOM 1518 C CA . SER A 1 186 ? 18.068 36.476 -11.979 1.00 88.88 186 SER A CA 1
ATOM 1519 C C . SER A 1 186 ? 17.974 37.993 -12.186 1.00 88.88 186 SER A C 1
ATOM 1521 O O . SER A 1 186 ? 17.765 38.727 -11.225 1.00 88.88 186 SER A O 1
ATOM 1523 N N . LEU A 1 187 ? 18.066 38.461 -13.435 1.00 91.69 187 LEU A N 1
ATOM 1524 C CA . LEU A 1 187 ? 17.973 39.879 -13.804 1.00 91.69 187 LEU A CA 1
ATOM 1525 C C . LEU A 1 187 ? 16.539 40.348 -14.100 1.00 91.69 187 LEU A C 1
ATOM 1527 O O . LEU A 1 187 ? 16.309 41.535 -14.332 1.00 91.69 187 LEU A O 1
ATOM 1531 N N . CYS A 1 188 ? 15.560 39.442 -14.106 1.00 90.44 188 CYS A N 1
ATOM 1532 C CA . CYS A 1 188 ? 14.159 39.793 -14.322 1.00 90.44 188 CYS A CA 1
ATOM 1533 C C . CYS A 1 188 ? 13.626 40.702 -13.206 1.00 90.44 188 CYS A C 1
ATOM 1535 O O . CYS A 1 188 ? 13.932 40.499 -12.038 1.00 90.44 188 CYS A O 1
ATOM 1537 N N .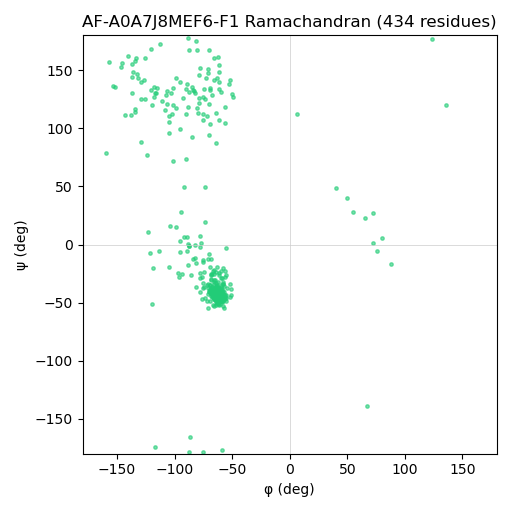 LEU A 1 189 ? 12.760 41.662 -13.547 1.00 90.12 189 LEU A N 1
ATOM 1538 C CA . LEU A 1 189 ? 12.142 42.586 -12.578 1.00 90.12 189 LEU A CA 1
ATOM 1539 C C . LEU A 1 189 ? 11.131 41.899 -11.642 1.00 90.12 189 LEU A C 1
ATOM 1541 O O . LEU A 1 189 ? 10.779 42.430 -10.591 1.00 90.12 189 LEU A O 1
ATOM 1545 N N . CYS A 1 190 ? 10.633 40.726 -12.030 1.00 88.75 190 CYS A N 1
ATOM 1546 C CA . CYS A 1 190 ? 9.668 39.962 -11.252 1.00 88.75 190 CYS A CA 1
ATOM 1547 C C . CYS A 1 190 ? 10.373 39.082 -10.210 1.00 88.75 190 CYS A C 1
ATOM 1549 O O . CYS A 1 190 ? 11.310 38.354 -10.526 1.00 88.75 190 CYS A O 1
ATOM 1551 N N . HIS A 1 191 ? 9.843 39.064 -8.987 1.00 88.19 191 HIS A N 1
ATOM 1552 C CA . HIS A 1 191 ? 10.420 38.322 -7.860 1.00 88.19 191 HIS A CA 1
ATOM 1553 C C . HIS A 1 191 ? 10.430 36.792 -8.058 1.00 88.19 191 HIS A C 1
ATOM 1555 O O . HIS A 1 191 ? 11.332 36.100 -7.595 1.00 88.19 191 HIS A O 1
ATOM 1561 N N . LEU A 1 192 ? 9.434 36.234 -8.755 1.00 88.56 192 LEU A N 1
ATOM 1562 C CA . LEU A 1 192 ? 9.287 34.782 -8.903 1.00 88.56 192 LEU A CA 1
ATOM 1563 C C . LEU A 1 192 ? 10.398 34.152 -9.785 1.00 88.56 192 LEU A C 1
ATOM 1565 O O . LEU A 1 192 ? 11.050 33.221 -9.310 1.00 88.56 192 LEU A O 1
ATOM 1569 N N . PRO A 1 193 ? 10.717 34.679 -10.989 1.00 90.12 193 PRO A N 1
ATOM 1570 C CA . PRO A 1 193 ? 11.910 34.275 -11.744 1.00 90.12 193 PRO A CA 1
ATOM 1571 C C . PRO A 1 193 ? 13.233 34.390 -10.972 1.00 90.12 193 PRO A C 1
ATOM 1573 O O . PRO A 1 193 ? 14.079 33.506 -11.094 1.00 90.12 193 PRO A O 1
ATOM 1576 N N . GLN A 1 194 ? 13.401 35.425 -10.141 1.00 89.12 194 GLN A N 1
ATOM 1577 C CA . GLN A 1 194 ? 14.608 35.603 -9.320 1.00 89.12 194 GLN A CA 1
ATOM 1578 C C . GLN A 1 194 ? 14.760 34.491 -8.267 1.00 89.12 194 GLN A C 1
ATOM 1580 O O . GLN A 1 194 ? 15.859 33.963 -8.069 1.00 89.12 194 GLN A O 1
ATOM 1585 N N . ILE A 1 195 ? 13.654 34.086 -7.624 1.00 88.19 195 ILE A N 1
ATOM 1586 C CA . ILE A 1 195 ? 13.637 32.928 -6.714 1.00 88.19 195 ILE A CA 1
ATOM 1587 C C . ILE A 1 195 ? 14.016 31.656 -7.477 1.00 88.19 195 ILE A C 1
ATOM 1589 O O . ILE A 1 195 ? 14.830 30.869 -6.994 1.00 88.19 195 ILE A O 1
ATOM 1593 N N . PHE A 1 196 ? 13.448 31.450 -8.669 1.00 90.62 196 PHE A N 1
ATOM 1594 C CA . PHE A 1 196 ? 13.738 30.267 -9.482 1.00 90.62 196 PHE A CA 1
ATOM 1595 C C . PHE A 1 196 ? 15.218 30.204 -9.865 1.00 90.62 196 PHE A C 1
ATOM 1597 O O . PHE A 1 196 ? 15.845 29.168 -9.661 1.00 90.62 196 PHE A O 1
ATOM 1604 N N . ALA A 1 197 ? 15.803 31.318 -10.314 1.00 86.69 197 ALA A N 1
ATOM 1605 C CA . ALA A 1 197 ? 17.230 31.405 -10.613 1.00 86.69 197 ALA A CA 1
ATOM 1606 C C . ALA A 1 197 ? 18.100 31.065 -9.391 1.00 86.69 197 ALA A C 1
ATOM 1608 O O . ALA A 1 197 ? 19.023 30.259 -9.490 1.00 86.69 197 ALA A O 1
ATOM 1609 N N . SER A 1 198 ? 17.757 31.610 -8.219 1.00 85.88 198 SER A N 1
ATOM 1610 C CA . SER A 1 198 ? 18.454 31.318 -6.959 1.00 85.88 198 SER A CA 1
ATOM 1611 C C . SER A 1 198 ? 18.387 29.828 -6.599 1.00 85.88 198 SER A C 1
ATOM 1613 O O . SER A 1 198 ? 19.394 29.228 -6.227 1.00 85.88 198 SER A O 1
ATOM 1615 N N . ASN A 1 199 ? 17.219 29.196 -6.756 1.00 81.81 199 ASN A N 1
ATOM 1616 C CA . ASN A 1 199 ? 17.046 27.764 -6.508 1.00 81.81 199 ASN A CA 1
ATOM 1617 C C . ASN A 1 199 ? 17.854 26.905 -7.491 1.00 81.81 199 ASN A C 1
ATOM 1619 O O . ASN A 1 199 ? 18.494 25.943 -7.066 1.00 81.81 199 ASN A O 1
ATOM 1623 N N . MET A 1 200 ? 17.870 27.264 -8.778 1.00 80.38 200 MET A N 1
ATOM 1624 C CA . MET A 1 200 ? 18.645 26.564 -9.810 1.00 80.38 200 MET A CA 1
ATOM 1625 C C . MET A 1 200 ? 20.159 26.640 -9.551 1.00 80.38 200 MET A C 1
ATOM 1627 O O . MET A 1 200 ? 20.854 25.636 -9.707 1.00 80.38 200 MET A O 1
ATOM 1631 N N . LEU A 1 201 ? 20.668 27.795 -9.104 1.00 78.06 201 LEU A N 1
ATOM 1632 C CA . LEU A 1 201 ? 22.076 27.965 -8.719 1.00 78.06 201 LEU A CA 1
ATOM 1633 C C . LEU A 1 201 ? 22.414 27.138 -7.467 1.00 78.06 201 LEU A C 1
ATOM 1635 O O . LEU A 1 201 ? 23.379 26.377 -7.471 1.00 78.06 201 LEU A O 1
ATOM 1639 N N . ASN A 1 202 ? 21.563 27.173 -6.441 1.00 69.44 202 ASN A N 1
ATOM 1640 C CA . ASN A 1 202 ? 21.763 26.411 -5.202 1.00 69.44 202 ASN A CA 1
ATOM 1641 C C . ASN A 1 202 ? 21.696 24.881 -5.399 1.00 69.44 202 ASN A C 1
ATOM 1643 O O . ASN A 1 202 ? 22.356 24.129 -4.678 1.00 69.44 202 ASN A O 1
ATOM 1647 N N . GLN A 1 203 ? 20.909 24.391 -6.366 1.00 62.47 203 GLN A N 1
ATOM 1648 C CA . GLN A 1 203 ? 20.872 22.966 -6.725 1.00 62.47 203 GLN A CA 1
ATOM 1649 C C . GLN A 1 203 ? 22.176 22.489 -7.383 1.00 62.47 203 GLN A C 1
ATOM 1651 O O . GLN A 1 203 ? 22.499 21.305 -7.285 1.00 62.47 203 GLN A O 1
ATOM 1656 N N . SER A 1 204 ? 22.938 23.387 -8.016 1.00 51.94 204 SER A N 1
ATOM 1657 C CA . SER A 1 204 ? 24.247 23.057 -8.593 1.00 51.94 204 SER A CA 1
ATOM 1658 C C . SER A 1 204 ? 25.346 22.883 -7.534 1.00 51.94 204 SER A C 1
ATOM 1660 O O . SER A 1 204 ? 26.288 22.130 -7.758 1.00 51.94 204 SER A O 1
ATOM 1662 N N . GLU A 1 205 ? 25.175 23.480 -6.348 1.00 42.00 205 GLU A N 1
ATOM 1663 C CA . GLU A 1 205 ? 26.125 23.397 -5.229 1.00 42.00 205 GLU A CA 1
ATOM 1664 C C . GLU A 1 205 ? 25.810 22.266 -4.226 1.00 42.00 205 GLU A C 1
ATOM 1666 O O . GLU A 1 205 ? 26.711 21.752 -3.566 1.00 42.00 205 GLU A O 1
ATOM 1671 N N . LYS A 1 206 ? 24.544 21.831 -4.108 1.00 39.00 206 LYS A N 1
ATOM 1672 C CA . LYS A 1 206 ? 24.091 20.795 -3.148 1.00 39.00 206 LYS A CA 1
ATOM 1673 C C . LYS A 1 206 ? 24.032 19.366 -3.712 1.00 39.00 206 LYS A C 1
ATOM 1675 O O . LYS A 1 206 ? 23.246 18.545 -3.228 1.00 39.00 206 LYS A O 1
ATOM 1680 N N . ALA A 1 207 ? 24.846 19.021 -4.710 1.00 38.09 207 ALA A N 1
ATOM 1681 C CA . ALA A 1 207 ? 25.016 17.617 -5.082 1.00 38.09 207 ALA A CA 1
ATOM 1682 C C . ALA A 1 207 ? 25.658 16.860 -3.901 1.00 38.09 207 ALA A C 1
ATOM 1684 O O . ALA A 1 207 ? 26.784 17.133 -3.496 1.00 38.09 207 ALA A O 1
ATOM 1685 N N . VAL A 1 208 ? 24.890 15.949 -3.302 1.00 34.25 208 VAL A N 1
ATOM 1686 C CA . VAL A 1 208 ? 25.241 15.177 -2.104 1.00 34.25 208 VAL A CA 1
ATOM 1687 C C . VAL A 1 208 ? 26.546 14.408 -2.329 1.00 34.25 208 VAL A C 1
ATOM 1689 O O . VAL A 1 208 ? 26.566 13.368 -2.986 1.00 34.25 208 VAL A O 1
ATOM 1692 N N . VAL A 1 209 ? 27.634 14.903 -1.739 1.00 32.41 209 VAL A N 1
ATOM 1693 C CA . VAL A 1 209 ? 28.886 14.162 -1.579 1.00 32.41 209 VAL A CA 1
ATOM 1694 C C . VAL A 1 209 ? 28.635 13.054 -0.554 1.00 32.41 209 VAL A C 1
ATOM 1696 O O . VAL A 1 209 ? 28.699 13.269 0.655 1.00 32.41 209 VAL A O 1
ATOM 1699 N N . GLY A 1 210 ? 28.297 11.859 -1.036 1.00 31.86 210 GLY A N 1
ATOM 1700 C CA . GLY A 1 210 ? 28.423 10.635 -0.246 1.00 31.86 210 GLY A CA 1
ATOM 1701 C C . GLY A 1 210 ? 29.909 10.270 -0.060 1.00 31.86 210 GLY A C 1
ATOM 1702 O O . GLY A 1 210 ? 30.713 10.583 -0.941 1.00 31.86 210 GLY A O 1
ATOM 1703 N N . PRO A 1 211 ? 30.320 9.599 1.034 1.00 29.59 211 PRO A N 1
ATOM 1704 C CA . PRO A 1 211 ? 31.727 9.539 1.456 1.00 29.59 211 PRO A CA 1
ATOM 1705 C C . PRO A 1 211 ? 32.678 8.650 0.629 1.00 29.59 211 PRO A C 1
ATOM 1707 O O . PRO A 1 211 ? 33.720 8.274 1.157 1.00 29.59 211 PRO A O 1
ATOM 1710 N N . LEU A 1 212 ? 32.371 8.270 -0.620 1.00 32.19 212 LEU A N 1
ATOM 1711 C CA . LEU A 1 212 ? 33.116 7.196 -1.305 1.00 32.19 212 LEU A CA 1
ATOM 1712 C C . LEU A 1 212 ? 33.773 7.521 -2.654 1.00 32.19 212 LEU A C 1
ATOM 1714 O O . LEU A 1 212 ? 34.286 6.608 -3.295 1.00 32.19 212 LEU A O 1
ATOM 1718 N N . HIS A 1 213 ? 33.849 8.783 -3.076 1.00 34.00 213 HIS A N 1
ATOM 1719 C CA . HIS A 1 213 ? 34.585 9.135 -4.297 1.00 34.00 213 HIS A CA 1
ATOM 1720 C C . HIS A 1 213 ? 35.570 10.284 -4.055 1.00 34.00 213 HIS A C 1
ATOM 1722 O O . HIS A 1 213 ? 35.259 11.454 -4.247 1.00 34.00 213 HIS A O 1
ATOM 1728 N N . LYS A 1 214 ? 36.792 9.928 -3.636 1.00 30.30 214 LYS A N 1
ATOM 1729 C CA . LYS A 1 214 ? 37.996 10.741 -3.855 1.00 30.30 214 LYS A CA 1
ATOM 1730 C C . LYS A 1 214 ? 38.825 10.086 -4.959 1.00 30.30 214 LYS A C 1
ATOM 1732 O O . LYS A 1 214 ? 39.604 9.180 -4.689 1.00 30.30 214 LYS A O 1
ATOM 1737 N N . ALA A 1 215 ? 38.660 10.562 -6.185 1.00 30.06 215 ALA A N 1
ATOM 1738 C CA . ALA A 1 215 ? 39.664 10.496 -7.241 1.00 30.06 215 ALA A CA 1
ATOM 1739 C C . ALA A 1 215 ? 39.414 11.697 -8.162 1.00 30.06 215 ALA A C 1
ATOM 1741 O O . ALA A 1 215 ? 38.264 12.058 -8.394 1.00 30.06 215 ALA A O 1
ATOM 1742 N N . GLY A 1 216 ? 40.488 12.386 -8.540 1.00 26.42 216 GLY A N 1
ATOM 1743 C CA . GLY A 1 216 ? 40.463 13.771 -9.001 1.00 26.42 216 GLY A CA 1
ATOM 1744 C C . GLY A 1 216 ? 39.824 14.005 -10.370 1.00 26.42 216 GLY A C 1
ATOM 1745 O O . GLY A 1 216 ? 39.624 13.084 -11.152 1.00 26.42 216 GLY A O 1
ATOM 1746 N N . GLY A 1 217 ? 39.576 15.282 -10.655 1.00 26.70 217 GLY A N 1
ATOM 1747 C CA . GLY A 1 217 ? 39.152 15.767 -11.966 1.00 26.70 217 GLY A CA 1
ATOM 1748 C C . GLY A 1 217 ? 38.020 16.774 -11.844 1.00 26.70 217 GLY A C 1
ATOM 1749 O O . GLY A 1 217 ? 36.971 16.469 -11.292 1.00 26.70 217 GLY A O 1
ATOM 1750 N N . ALA A 1 218 ? 38.255 17.991 -12.322 1.00 33.16 218 ALA A N 1
ATOM 1751 C CA . ALA A 1 218 ? 37.282 19.067 -12.376 1.00 33.16 218 ALA A CA 1
ATOM 1752 C C . ALA A 1 218 ? 36.117 18.712 -13.317 1.00 33.16 218 ALA A C 1
ATOM 1754 O O . ALA A 1 218 ? 36.164 19.031 -14.494 1.00 33.16 218 ALA A O 1
ATOM 1755 N N . ASP A 1 219 ? 35.092 18.038 -12.802 1.00 37.16 219 ASP A N 1
ATOM 1756 C CA . ASP A 1 219 ? 33.777 17.950 -13.438 1.00 37.16 219 ASP A CA 1
ATOM 1757 C C . ASP A 1 219 ? 32.733 17.561 -12.383 1.00 37.16 219 ASP A C 1
ATOM 1759 O O . ASP A 1 219 ? 32.280 16.426 -12.265 1.00 37.16 219 ASP A O 1
ATOM 1763 N N . SER A 1 220 ? 32.312 18.547 -11.588 1.00 38.75 220 SER A N 1
ATOM 1764 C CA . SER A 1 220 ? 31.049 18.476 -10.839 1.00 38.75 220 SER A CA 1
ATOM 1765 C C . SER A 1 220 ? 29.866 18.659 -11.809 1.00 38.75 220 SER A C 1
ATOM 1767 O O . SER A 1 220 ? 28.992 19.506 -11.608 1.00 38.75 220 SER A O 1
ATOM 1769 N N . GLN A 1 221 ? 29.871 17.909 -12.917 1.00 45.31 221 GLN A N 1
ATOM 1770 C CA . GLN A 1 221 ? 28.844 17.950 -13.948 1.00 45.31 221 GLN A CA 1
ATOM 1771 C C . GLN A 1 221 ? 27.565 17.300 -13.415 1.00 45.31 221 GLN A C 1
ATOM 1773 O O . GLN A 1 221 ? 27.500 16.102 -13.157 1.00 45.31 221 GLN A O 1
ATOM 1778 N N . LYS A 1 222 ? 26.568 18.167 -13.206 1.00 61.03 222 LYS A N 1
ATOM 1779 C CA . LYS A 1 222 ? 25.116 17.940 -13.147 1.00 61.03 222 LYS A CA 1
ATOM 1780 C C . LYS A 1 222 ? 24.694 16.461 -13.217 1.00 61.03 222 LYS A C 1
ATOM 1782 O O . LYS A 1 222 ? 24.770 15.838 -14.269 1.00 61.03 222 LYS A O 1
ATOM 1787 N N . LEU A 1 223 ? 24.149 15.940 -12.112 1.00 66.50 223 LEU A N 1
ATOM 1788 C CA . LEU A 1 223 ? 23.457 14.644 -12.093 1.00 66.50 223 LEU A CA 1
ATOM 1789 C C . LEU A 1 223 ? 22.421 14.583 -13.230 1.00 66.50 223 LEU A C 1
ATOM 1791 O O . LEU A 1 223 ? 21.591 15.492 -13.343 1.00 66.50 223 LEU A O 1
ATOM 1795 N N . SER A 1 224 ? 22.455 13.509 -14.020 1.00 84.19 224 SER A N 1
ATOM 1796 C CA . SER A 1 224 ? 21.497 13.252 -15.097 1.00 84.19 224 SER A CA 1
ATOM 1797 C C . SER A 1 224 ? 20.066 13.105 -14.576 1.00 84.19 224 SER A C 1
ATOM 1799 O O . SER A 1 224 ? 19.835 12.830 -13.388 1.00 84.19 224 SER A O 1
ATOM 1801 N N . VAL A 1 225 ? 19.084 13.250 -15.468 1.00 87.44 225 VAL A N 1
ATOM 1802 C CA . VAL A 1 225 ? 17.670 13.042 -15.126 1.00 87.44 225 VAL A CA 1
ATOM 1803 C C . VAL A 1 225 ? 17.443 11.622 -14.609 1.00 87.44 225 VAL A C 1
ATOM 1805 O O . VAL A 1 225 ? 16.816 11.454 -13.562 1.00 87.44 225 VAL A O 1
ATOM 1808 N N . ALA A 1 226 ? 18.010 10.608 -15.269 1.00 89.50 226 ALA A N 1
ATOM 1809 C CA . ALA A 1 226 ? 17.893 9.209 -14.869 1.00 89.50 226 ALA A CA 1
ATOM 1810 C C . ALA A 1 226 ? 18.449 8.949 -13.459 1.00 89.50 226 ALA A C 1
ATOM 1812 O O . ALA A 1 226 ? 17.797 8.288 -12.645 1.00 89.50 226 ALA A O 1
ATOM 1813 N N . THR A 1 227 ? 19.619 9.505 -13.126 1.00 87.88 227 THR A N 1
ATOM 1814 C CA . THR A 1 227 ? 20.207 9.340 -11.790 1.00 87.88 227 THR A CA 1
ATOM 1815 C C . THR A 1 227 ? 19.409 10.083 -10.714 1.00 87.88 227 THR A C 1
ATOM 1817 O O . THR A 1 227 ? 19.171 9.522 -9.636 1.00 87.88 227 THR A O 1
ATOM 1820 N N . LYS A 1 228 ? 18.933 11.308 -10.987 1.00 87.25 228 LYS A N 1
ATOM 1821 C CA . LYS A 1 228 ? 18.041 12.038 -10.065 1.00 87.25 228 LYS A CA 1
ATOM 1822 C C . LYS A 1 228 ? 16.752 11.255 -9.813 1.00 87.25 228 LYS A C 1
ATOM 1824 O O . LYS A 1 228 ? 16.389 11.040 -8.655 1.00 87.25 228 LYS A O 1
ATOM 1829 N N . PHE A 1 229 ? 16.121 10.768 -10.879 1.00 90.69 229 PHE A N 1
ATOM 1830 C CA . PHE A 1 229 ? 14.898 9.975 -10.819 1.00 90.69 229 PHE A CA 1
ATOM 1831 C C . PHE A 1 229 ? 15.095 8.683 -10.017 1.00 90.69 229 PHE A C 1
ATOM 1833 O O . PHE A 1 229 ? 14.333 8.409 -9.090 1.00 90.69 229 PHE A O 1
ATOM 1840 N N . LYS A 1 230 ? 16.173 7.929 -10.282 1.00 92.38 230 LYS A N 1
ATOM 1841 C CA . LYS A 1 230 ? 16.531 6.725 -9.514 1.00 92.38 230 LYS A CA 1
ATOM 1842 C C . LYS A 1 230 ? 16.687 7.021 -8.021 1.00 92.38 230 LYS A C 1
ATOM 1844 O O . LYS A 1 230 ? 16.184 6.261 -7.197 1.00 92.38 230 LYS A O 1
ATOM 1849 N N . SER A 1 231 ? 17.376 8.107 -7.667 1.00 90.81 231 SER A N 1
ATOM 1850 C CA . SER A 1 231 ? 17.580 8.505 -6.268 1.00 90.81 231 SER A CA 1
ATOM 1851 C C . SER A 1 231 ? 16.259 8.847 -5.570 1.00 90.81 231 SER A C 1
ATOM 1853 O O . SER A 1 231 ? 15.993 8.354 -4.472 1.00 90.81 231 SER A O 1
ATOM 1855 N N . GLN A 1 232 ? 15.391 9.625 -6.225 1.00 90.88 232 GLN A N 1
ATOM 1856 C CA . GLN A 1 232 ? 14.065 9.974 -5.704 1.00 90.88 232 GLN A CA 1
ATOM 1857 C C . GLN A 1 232 ? 13.168 8.740 -5.539 1.00 90.88 232 GLN A C 1
ATOM 1859 O O . GLN A 1 232 ? 12.537 8.575 -4.493 1.00 90.88 232 GLN A O 1
ATOM 1864 N N . LEU A 1 233 ? 13.159 7.839 -6.526 1.00 93.31 233 LEU A N 1
ATOM 1865 C CA . LEU A 1 233 ? 12.418 6.581 -6.464 1.00 93.31 233 LEU A CA 1
ATOM 1866 C C . LEU A 1 233 ? 12.908 5.701 -5.308 1.00 93.31 233 LEU A C 1
ATOM 1868 O O . LEU A 1 233 ? 12.099 5.144 -4.571 1.00 93.31 233 LEU A O 1
ATOM 1872 N N . PHE A 1 234 ? 14.222 5.610 -5.096 1.00 93.31 234 PHE A N 1
ATOM 1873 C CA . PHE A 1 234 ? 14.782 4.842 -3.986 1.00 93.31 234 PHE A CA 1
ATOM 1874 C C . PHE A 1 234 ? 14.374 5.414 -2.621 1.00 93.31 234 PHE A C 1
ATOM 1876 O O . PHE A 1 234 ? 13.960 4.663 -1.740 1.00 93.31 234 PHE A O 1
ATOM 1883 N N . GLN A 1 235 ? 14.406 6.741 -2.458 1.00 93.50 235 GLN A N 1
ATOM 1884 C CA . GLN A 1 235 ? 13.918 7.398 -1.239 1.00 93.50 235 GLN A CA 1
ATOM 1885 C C . GLN A 1 235 ? 12.424 7.147 -1.004 1.00 93.50 235 GLN A C 1
ATOM 1887 O O . GLN A 1 235 ? 12.005 6.944 0.137 1.00 93.50 235 GLN A O 1
ATOM 1892 N N . LEU A 1 236 ? 11.612 7.145 -2.067 1.00 93.25 236 LEU A N 1
ATOM 1893 C CA . LEU A 1 236 ? 10.202 6.775 -1.980 1.00 93.25 236 LEU A CA 1
ATOM 1894 C C . LEU A 1 236 ? 10.049 5.324 -1.505 1.00 93.25 236 LEU A C 1
ATOM 1896 O O . LEU A 1 236 ? 9.300 5.084 -0.562 1.00 93.25 236 LEU A O 1
ATOM 1900 N N . MET A 1 237 ? 10.788 4.378 -2.095 1.00 93.62 237 MET A N 1
ATOM 1901 C CA . MET A 1 237 ? 10.710 2.960 -1.720 1.00 93.62 237 MET A CA 1
ATOM 1902 C C . MET A 1 237 ? 11.080 2.738 -0.252 1.00 93.62 237 MET A C 1
ATOM 1904 O O . MET A 1 237 ? 10.340 2.064 0.458 1.00 93.62 237 MET A O 1
ATOM 1908 N N . GLN A 1 238 ? 12.145 3.380 0.239 1.00 92.69 238 GLN A N 1
ATOM 1909 C CA . GLN A 1 238 ? 12.527 3.310 1.655 1.00 92.69 238 GLN A CA 1
ATOM 1910 C C . GLN A 1 238 ? 11.419 3.810 2.591 1.00 92.69 238 GLN A C 1
ATOM 1912 O O . GLN A 1 238 ? 11.193 3.237 3.657 1.00 92.69 238 GLN A O 1
ATOM 1917 N N . ARG A 1 239 ? 10.700 4.873 2.202 1.00 91.19 239 ARG A N 1
ATOM 1918 C CA . ARG A 1 239 ? 9.555 5.361 2.985 1.00 91.19 239 ARG A CA 1
ATOM 1919 C C . ARG A 1 239 ? 8.428 4.336 2.998 1.00 91.19 239 ARG A C 1
ATOM 1921 O O . ARG A 1 239 ? 7.888 4.075 4.068 1.00 91.19 239 ARG A O 1
ATOM 1928 N N . LEU A 1 240 ? 8.106 3.735 1.854 1.00 92.12 240 LEU A N 1
ATOM 1929 C CA . LEU A 1 240 ? 7.059 2.713 1.767 1.00 92.12 240 LEU A CA 1
ATOM 1930 C C . LEU A 1 240 ? 7.398 1.468 2.598 1.00 92.12 240 LEU A C 1
ATOM 1932 O O . LEU A 1 240 ? 6.541 0.989 3.335 1.00 92.12 240 LEU A O 1
ATOM 1936 N N . GLU A 1 241 ? 8.646 0.995 2.560 1.00 89.44 241 GLU A N 1
ATOM 1937 C CA . GLU A 1 241 ? 9.123 -0.164 3.337 1.00 89.44 241 GLU A CA 1
ATOM 1938 C C . GLU A 1 241 ? 9.021 0.031 4.856 1.00 89.44 241 GLU A C 1
ATOM 1940 O O . GLU A 1 241 ? 8.904 -0.939 5.600 1.00 89.44 241 GLU A O 1
ATOM 1945 N N . SER A 1 242 ? 9.021 1.279 5.331 1.00 89.00 242 SER A N 1
ATOM 1946 C CA . SER A 1 242 ? 8.828 1.603 6.751 1.00 89.00 242 SER A CA 1
ATOM 1947 C C . SER A 1 242 ? 7.356 1.639 7.193 1.00 89.00 242 SER A C 1
ATOM 1949 O O . SER A 1 242 ? 7.062 1.913 8.358 1.00 89.00 242 SER A O 1
ATOM 1951 N N . THR A 1 243 ? 6.418 1.388 6.275 1.00 90.94 243 THR A N 1
ATOM 1952 C CA . THR A 1 243 ? 4.970 1.473 6.510 1.00 90.94 243 THR A CA 1
ATOM 1953 C C . THR A 1 243 ? 4.273 0.139 6.265 1.00 90.94 243 THR A C 1
ATOM 1955 O O . THR A 1 243 ? 4.850 -0.797 5.723 1.00 90.94 243 THR A O 1
ATOM 1958 N N . THR A 1 244 ? 3.009 0.032 6.678 1.00 88.88 244 THR A N 1
ATOM 1959 C CA . THR A 1 244 ? 2.154 -1.103 6.310 1.00 88.88 244 THR A CA 1
ATOM 1960 C C . THR A 1 244 ? 1.420 -0.770 5.007 1.00 88.88 244 THR A C 1
ATOM 1962 O O . THR A 1 244 ? 0.579 0.134 5.023 1.00 88.88 244 THR A O 1
ATOM 1965 N N . PRO A 1 245 ? 1.719 -1.452 3.886 1.00 91.12 245 PRO A N 1
ATOM 1966 C CA . PRO A 1 245 ? 1.132 -1.110 2.599 1.00 91.12 245 PRO A CA 1
ATOM 1967 C C . PRO A 1 245 ? -0.294 -1.652 2.458 1.00 91.12 245 PRO A C 1
ATOM 1969 O O . PRO A 1 245 ? -0.620 -2.751 2.909 1.00 91.12 245 PRO A O 1
ATOM 1972 N N . HIS A 1 246 ? -1.128 -0.888 1.758 1.00 90.38 246 HIS A N 1
ATOM 1973 C CA . HIS A 1 246 ? -2.431 -1.316 1.261 1.00 90.38 246 HIS A CA 1
ATOM 1974 C C . HIS A 1 246 ? -2.475 -1.049 -0.243 1.00 90.38 246 HIS A C 1
ATOM 1976 O O . HIS A 1 246 ? -2.223 0.074 -0.677 1.00 90.38 246 HIS A O 1
ATOM 1982 N N . PHE A 1 247 ? -2.778 -2.075 -1.037 1.00 88.81 247 PHE A N 1
ATOM 1983 C CA . PHE A 1 247 ? -2.720 -1.992 -2.496 1.00 88.81 247 PHE A CA 1
ATOM 1984 C C . PHE A 1 247 ? -4.119 -1.853 -3.102 1.00 88.81 247 PHE A C 1
ATOM 1986 O O . PHE A 1 247 ? -5.011 -2.645 -2.800 1.00 88.81 247 PHE A O 1
ATOM 1993 N N . ILE A 1 248 ? -4.290 -0.874 -3.993 1.00 90.94 248 ILE A N 1
ATOM 1994 C CA . ILE A 1 248 ? -5.497 -0.674 -4.803 1.00 90.94 248 ILE A CA 1
ATOM 1995 C C . ILE A 1 248 ? -5.078 -0.771 -6.273 1.00 90.94 248 ILE A C 1
ATOM 1997 O O . ILE A 1 248 ? -4.229 -0.006 -6.724 1.00 90.94 248 ILE A O 1
ATOM 2001 N N . ARG A 1 249 ? -5.643 -1.730 -7.019 1.00 88.44 249 ARG A N 1
ATOM 2002 C CA . ARG A 1 249 ? -5.392 -1.902 -8.460 1.00 88.44 249 ARG A CA 1
ATOM 2003 C C . ARG A 1 249 ? -6.596 -1.395 -9.248 1.00 88.44 249 ARG A C 1
ATOM 2005 O O . ARG A 1 249 ? -7.665 -1.999 -9.207 1.00 88.44 249 ARG A O 1
ATOM 2012 N N . CYS A 1 250 ? -6.414 -0.288 -9.955 1.00 91.00 250 CYS A N 1
ATOM 2013 C CA . CYS A 1 250 ? -7.428 0.282 -10.836 1.00 91.00 250 CYS A CA 1
ATOM 2014 C C . CYS A 1 250 ? -7.394 -0.429 -12.197 1.00 91.00 250 CYS A C 1
ATOM 2016 O O . CYS A 1 250 ? -6.321 -0.592 -12.771 1.00 91.00 250 CYS A O 1
ATOM 2018 N N . ILE A 1 251 ? -8.555 -0.842 -12.715 1.00 90.50 251 ILE A N 1
ATOM 2019 C CA . ILE A 1 251 ? -8.677 -1.565 -13.991 1.00 90.50 251 ILE A CA 1
ATOM 2020 C C . ILE A 1 251 ? -9.502 -0.734 -14.971 1.00 90.50 251 ILE A C 1
ATOM 2022 O O . ILE A 1 251 ? -10.626 -0.335 -14.664 1.00 90.50 251 ILE A O 1
ATOM 2026 N N . LYS A 1 252 ? -8.960 -0.506 -16.169 1.00 91.12 252 LYS A N 1
ATOM 2027 C CA . LYS A 1 252 ? -9.649 0.172 -17.270 1.00 91.12 252 LYS A CA 1
ATOM 2028 C C . LYS A 1 252 ? -10.576 -0.820 -17.990 1.00 91.12 252 LYS A C 1
ATOM 2030 O O . LYS A 1 252 ? -10.069 -1.788 -18.555 1.00 91.12 252 LYS A O 1
ATOM 2035 N N . PRO A 1 253 ? -11.904 -0.607 -18.010 1.00 95.81 253 PRO A N 1
ATOM 2036 C CA . PRO A 1 253 ? -12.834 -1.582 -18.579 1.00 95.81 253 PRO A CA 1
ATOM 2037 C C . PRO A 1 253 ? -12.879 -1.561 -20.114 1.00 95.81 253 PRO A C 1
ATOM 2039 O O . PRO A 1 253 ? -13.154 -2.590 -20.719 1.00 95.81 253 PRO A O 1
ATOM 2042 N N . ASN A 1 254 ? -12.618 -0.415 -20.748 1.00 94.56 254 ASN A N 1
ATOM 2043 C CA . ASN A 1 254 ? -12.584 -0.252 -22.204 1.00 94.56 254 ASN A CA 1
ATOM 2044 C C . ASN A 1 254 ? -11.729 0.963 -22.591 1.00 94.56 254 ASN A C 1
ATOM 2046 O O . ASN A 1 254 ? -11.545 1.884 -21.788 1.00 94.56 254 ASN A O 1
ATOM 2050 N N . ASN A 1 255 ? -11.217 0.989 -23.820 1.00 91.50 255 ASN A N 1
ATOM 2051 C CA . ASN A 1 255 ? -10.353 2.067 -24.298 1.00 91.50 255 ASN A CA 1
ATOM 2052 C C . ASN A 1 255 ? -11.102 3.345 -24.678 1.00 91.50 255 ASN A C 1
ATOM 2054 O O . ASN A 1 255 ? -10.524 4.426 -24.570 1.00 91.50 255 ASN A O 1
ATOM 2058 N N . LEU A 1 256 ? -12.381 3.216 -25.031 1.00 93.88 256 LEU A N 1
ATOM 2059 C CA . LEU A 1 256 ? -13.258 4.311 -25.450 1.00 93.88 256 LEU A CA 1
ATOM 2060 C C . LEU A 1 256 ? -13.784 5.168 -24.287 1.00 93.88 256 LEU A C 1
ATOM 2062 O O . LEU A 1 256 ? -14.521 6.118 -24.528 1.00 93.88 256 LEU A O 1
ATOM 2066 N N . GLN A 1 257 ? -13.444 4.827 -23.037 1.00 93.31 257 GLN A N 1
ATOM 2067 C CA . GLN A 1 257 ? -13.935 5.499 -21.823 1.00 93.31 257 GLN A CA 1
ATOM 2068 C C . GLN A 1 257 ? -15.475 5.541 -21.736 1.00 93.31 257 GLN A C 1
ATOM 2070 O O . GLN A 1 257 ? -16.062 6.430 -21.125 1.00 93.31 257 GLN A O 1
ATOM 2075 N N . SER A 1 258 ? -16.135 4.554 -22.342 1.00 95.44 258 SER A N 1
ATOM 2076 C CA . SER A 1 258 ? -17.592 4.463 -22.408 1.00 95.44 258 SER A CA 1
ATOM 2077 C C . SER A 1 258 ? -18.159 3.736 -21.181 1.00 95.44 258 SER A C 1
ATOM 2079 O O . SER A 1 258 ? -17.664 2.662 -20.816 1.00 95.44 258 SER A O 1
ATOM 2081 N N . PRO A 1 259 ? -19.184 4.283 -20.505 1.00 96.50 259 PRO A N 1
ATOM 2082 C CA . PRO A 1 259 ? -19.802 3.609 -19.369 1.00 96.50 259 PRO A CA 1
ATOM 2083 C C . PRO A 1 259 ? -20.502 2.318 -19.821 1.00 96.50 259 PRO A C 1
ATOM 2085 O O . PRO A 1 259 ? -21.100 2.268 -20.891 1.00 96.50 259 PRO A O 1
ATOM 2088 N N . GLY A 1 260 ? -20.426 1.261 -19.007 1.00 94.31 260 GLY A N 1
ATOM 2089 C CA . GLY A 1 260 ? -21.086 -0.027 -19.276 1.00 94.31 260 GLY A CA 1
ATOM 2090 C C . GLY A 1 260 ? -20.423 -0.911 -20.342 1.00 94.31 260 GLY A C 1
ATOM 2091 O O . GLY A 1 260 ? -20.843 -2.051 -20.517 1.00 94.31 260 GLY A O 1
ATOM 2092 N N . SER A 1 261 ? -19.380 -0.433 -21.023 1.00 96.31 261 SER A N 1
ATOM 2093 C CA . SER A 1 261 ? -18.617 -1.226 -21.991 1.00 96.31 261 SER A CA 1
ATOM 2094 C C . SER A 1 261 ? -17.467 -1.980 -21.320 1.00 96.31 261 SER A C 1
ATOM 2096 O O . SER A 1 261 ? -16.757 -1.425 -20.475 1.00 96.31 261 SER A O 1
ATOM 2098 N N . TYR A 1 262 ? -17.273 -3.240 -21.711 1.00 96.25 262 TYR A N 1
ATOM 2099 C CA . TYR A 1 262 ? -16.277 -4.146 -21.143 1.00 96.25 262 TYR A CA 1
ATOM 2100 C C . TYR A 1 262 ? -15.518 -4.885 -22.250 1.00 96.25 262 TYR A C 1
ATOM 2102 O O . TYR A 1 262 ? -16.076 -5.719 -22.962 1.00 96.25 262 TYR A O 1
ATOM 2110 N N . GLU A 1 263 ? -14.225 -4.601 -22.374 1.00 96.69 263 GLU A N 1
ATOM 2111 C CA . GLU A 1 263 ? -13.314 -5.258 -23.307 1.00 96.69 263 GLU A CA 1
ATOM 2112 C C . GLU A 1 263 ? -12.570 -6.393 -22.591 1.00 96.69 263 GLU A C 1
ATOM 2114 O O . GLU A 1 263 ? -11.579 -6.174 -21.890 1.00 96.69 263 GLU A O 1
ATOM 2119 N N . GLN A 1 264 ? -13.031 -7.632 -22.784 1.00 95.38 264 GLN A N 1
ATOM 2120 C CA . GLN A 1 264 ? -12.490 -8.800 -22.079 1.00 95.38 264 GLN A CA 1
ATOM 2121 C C . GLN A 1 264 ? -10.976 -8.971 -22.268 1.00 95.38 264 GLN A C 1
ATOM 2123 O O . GLN A 1 264 ? -10.271 -9.239 -21.297 1.00 95.38 264 GLN A O 1
ATOM 2128 N N . GLY A 1 265 ? -10.466 -8.805 -23.494 1.00 91.88 265 GLY A N 1
ATOM 2129 C CA . GLY A 1 265 ? -9.034 -8.937 -23.782 1.00 91.88 265 GLY A CA 1
ATOM 2130 C C . GLY A 1 265 ? -8.188 -7.914 -23.019 1.00 91.88 265 GLY A C 1
ATOM 2131 O O . GLY A 1 265 ? -7.212 -8.283 -22.368 1.00 91.88 265 GLY A O 1
ATOM 2132 N N . LEU A 1 266 ? -8.624 -6.650 -23.020 1.00 89.62 266 LEU A N 1
ATOM 2133 C CA . LEU A 1 266 ? -7.968 -5.545 -22.321 1.00 89.62 266 LEU A CA 1
ATOM 2134 C C . LEU A 1 266 ? -7.962 -5.754 -20.800 1.00 89.62 266 LEU A C 1
ATOM 2136 O O . LEU A 1 266 ? -6.943 -5.550 -20.137 1.00 89.62 266 LEU A O 1
ATOM 2140 N N . VAL A 1 267 ? -9.100 -6.152 -20.229 1.00 93.00 267 VAL A N 1
ATOM 2141 C CA . VAL A 1 267 ? -9.216 -6.386 -18.785 1.00 93.00 267 VAL A CA 1
ATOM 2142 C C . VAL A 1 267 ? -8.392 -7.601 -18.362 1.00 93.00 267 VAL A C 1
ATOM 2144 O O . VAL A 1 267 ? -7.656 -7.525 -17.380 1.00 93.00 267 VAL A O 1
ATOM 2147 N N . LEU A 1 268 ? -8.447 -8.702 -19.117 1.00 89.94 268 LEU A N 1
ATOM 2148 C CA . LEU A 1 268 ? -7.658 -9.899 -18.827 1.00 89.94 268 LEU A CA 1
ATOM 2149 C C . LEU A 1 268 ? -6.153 -9.616 -18.880 1.00 89.94 268 LEU A C 1
ATOM 2151 O O . LEU A 1 268 ? -5.412 -10.088 -18.016 1.00 89.94 268 LEU A O 1
ATOM 2155 N N . GLN A 1 269 ? -5.703 -8.827 -19.858 1.00 82.38 269 GLN A N 1
ATOM 2156 C CA . GLN A 1 269 ? -4.308 -8.409 -19.949 1.00 82.38 269 GLN A CA 1
ATOM 2157 C C . GLN A 1 269 ? -3.893 -7.596 -18.718 1.00 82.38 269 GLN A C 1
ATOM 2159 O O . GLN A 1 269 ? -2.881 -7.921 -18.105 1.00 82.38 269 GLN A O 1
ATOM 2164 N N . GLN A 1 270 ? -4.691 -6.609 -18.294 1.00 86.94 270 GLN A N 1
ATOM 2165 C CA . GLN A 1 270 ? -4.402 -5.830 -17.083 1.00 86.94 270 GLN A CA 1
ATOM 2166 C C . GLN A 1 270 ? -4.351 -6.699 -15.822 1.00 86.94 270 GLN A C 1
ATOM 2168 O O . GLN A 1 270 ? -3.461 -6.514 -14.999 1.00 86.94 270 GLN A O 1
ATOM 2173 N N . LEU A 1 271 ? -5.255 -7.673 -15.671 1.00 88.25 271 LEU A N 1
ATOM 2174 C CA . LEU A 1 271 ? -5.258 -8.578 -14.515 1.00 88.25 271 LEU A CA 1
ATOM 2175 C C . LEU A 1 271 ? -3.985 -9.429 -14.432 1.00 88.25 271 LEU A C 1
ATOM 2177 O O . LEU A 1 271 ? -3.468 -9.628 -13.332 1.00 88.25 271 LEU A O 1
ATOM 2181 N N . ARG A 1 272 ? -3.476 -9.894 -15.581 1.00 79.31 272 ARG A N 1
ATOM 2182 C CA . ARG A 1 272 ? -2.192 -10.606 -15.675 1.00 79.31 272 ARG A CA 1
ATOM 2183 C C . ARG A 1 272 ? -1.028 -9.674 -15.348 1.00 79.31 272 ARG A C 1
ATOM 2185 O O . ARG A 1 272 ? -0.251 -9.965 -14.452 1.00 79.31 272 ARG A O 1
ATOM 2192 N N . CYS A 1 273 ? -0.967 -8.518 -16.009 1.00 72.62 273 CYS A N 1
ATOM 2193 C CA . CYS A 1 273 ? 0.116 -7.554 -15.826 1.00 72.62 273 CYS A CA 1
ATOM 2194 C C . CYS A 1 273 ? 0.176 -7.031 -14.386 1.00 72.62 273 CYS A C 1
ATOM 2196 O O . CYS A 1 273 ? 1.245 -6.914 -13.821 1.00 72.62 273 CYS A O 1
ATOM 2198 N N . CYS A 1 274 ? -0.951 -6.750 -13.734 1.00 76.94 274 CYS A N 1
ATOM 2199 C CA . CYS A 1 274 ? -0.968 -6.272 -12.348 1.00 76.94 274 CYS A CA 1
ATOM 2200 C C . CYS A 1 274 ? -0.717 -7.369 -11.291 1.00 76.94 274 CYS A C 1
ATOM 2202 O O . CYS A 1 274 ? -0.780 -7.062 -10.096 1.00 76.94 274 CYS A O 1
ATOM 2204 N N . GLY A 1 275 ? -0.481 -8.625 -11.693 1.00 73.88 275 GLY A N 1
ATOM 2205 C CA . GLY A 1 275 ? -0.256 -9.758 -10.787 1.00 73.88 275 GLY A CA 1
ATOM 2206 C C . GLY A 1 275 ? -1.477 -10.129 -9.938 1.00 73.88 275 GLY A C 1
ATOM 2207 O O . GLY A 1 275 ? -1.343 -10.684 -8.847 1.00 73.88 275 GLY A O 1
ATOM 2208 N N . VAL A 1 276 ? -2.689 -9.762 -10.376 1.00 84.25 276 VAL A N 1
ATOM 2209 C CA . VAL A 1 276 ? -3.915 -9.950 -9.578 1.00 84.25 276 VAL A CA 1
ATOM 2210 C C . VAL A 1 276 ? -4.257 -11.435 -9.449 1.00 84.25 276 VAL A C 1
ATOM 2212 O O . VAL A 1 276 ? -4.735 -11.871 -8.401 1.00 84.25 276 VAL A O 1
ATOM 2215 N N . LEU A 1 277 ? -3.996 -12.228 -10.491 1.00 81.94 277 LEU A N 1
ATOM 2216 C CA . LEU A 1 277 ? -4.294 -13.662 -10.502 1.00 81.94 277 LEU A CA 1
ATOM 2217 C C . LEU A 1 277 ? -3.426 -14.425 -9.489 1.00 81.94 277 LEU A C 1
ATOM 2219 O O . LEU A 1 277 ? -3.922 -15.302 -8.780 1.00 81.94 277 LEU A O 1
ATOM 2223 N N . GLU A 1 278 ? -2.155 -14.054 -9.375 1.00 75.12 278 GLU A N 1
ATOM 2224 C CA . GLU A 1 278 ? -1.176 -14.592 -8.427 1.00 75.12 278 GLU A CA 1
ATOM 2225 C C . GLU A 1 278 ? -1.579 -14.245 -6.990 1.00 75.12 278 GLU A C 1
ATOM 2227 O O . GLU A 1 278 ? -1.606 -15.123 -6.126 1.00 75.12 278 GLU A O 1
ATOM 2232 N N . VAL A 1 279 ? -1.996 -12.995 -6.744 1.00 80.56 279 VAL A N 1
ATOM 2233 C CA . VAL A 1 279 ? -2.500 -12.568 -5.428 1.00 80.56 279 VAL A CA 1
ATOM 2234 C C . VAL A 1 279 ? -3.732 -13.355 -5.007 1.00 80.56 279 VAL A C 1
ATOM 2236 O O . VAL A 1 279 ? -3.803 -13.805 -3.863 1.00 80.56 279 VAL A O 1
ATOM 2239 N N . VAL A 1 280 ? -4.700 -13.552 -5.907 1.00 82.81 280 VAL A N 1
ATOM 2240 C CA . VAL A 1 280 ? -5.900 -14.346 -5.600 1.00 82.81 280 VAL A CA 1
ATOM 2241 C C . VAL A 1 280 ? -5.522 -15.792 -5.288 1.00 82.81 280 VAL A C 1
ATOM 2243 O O . VAL A 1 280 ? -6.058 -16.370 -4.343 1.00 82.81 280 VAL A O 1
ATOM 2246 N N . ARG A 1 281 ? -4.585 -16.374 -6.043 1.00 79.62 281 ARG A N 1
ATOM 2247 C CA . ARG A 1 281 ? -4.085 -17.735 -5.813 1.00 79.62 281 ARG A CA 1
ATOM 2248 C C . ARG A 1 281 ? -3.502 -17.868 -4.408 1.00 79.62 281 ARG A C 1
ATOM 2250 O O . ARG A 1 281 ? -3.971 -18.713 -3.652 1.00 79.62 281 ARG A O 1
ATOM 2257 N N . ILE A 1 282 ? -2.576 -16.980 -4.042 1.00 75.19 282 ILE A N 1
ATOM 2258 C CA . ILE A 1 282 ? -1.890 -16.994 -2.742 1.00 75.19 282 ILE A CA 1
ATOM 2259 C C . ILE A 1 282 ? -2.857 -16.712 -1.597 1.00 75.19 282 ILE A C 1
ATOM 2261 O O . ILE A 1 282 ? -2.865 -17.453 -0.619 1.00 75.19 282 ILE A O 1
ATOM 2265 N N . SER A 1 283 ? -3.761 -15.744 -1.758 1.00 77.69 283 SER A N 1
ATOM 2266 C CA . SER A 1 283 ? -4.783 -15.429 -0.751 1.00 77.69 283 SER A CA 1
ATOM 2267 C C . SER A 1 283 ? -5.742 -16.595 -0.491 1.00 77.69 283 SER A C 1
ATOM 2269 O O . SER A 1 283 ? -6.247 -16.743 0.621 1.00 77.69 283 SER A O 1
ATOM 2271 N N . ARG A 1 284 ? -6.032 -17.418 -1.511 1.00 78.81 284 ARG A N 1
ATOM 2272 C CA . ARG A 1 284 ? -6.905 -18.595 -1.377 1.00 78.81 284 ARG A CA 1
ATOM 2273 C C . ARG A 1 284 ? -6.197 -19.769 -0.721 1.00 78.81 284 ARG A C 1
ATOM 2275 O O . ARG A 1 284 ? -6.814 -20.467 0.081 1.00 78.81 284 ARG A O 1
ATOM 2282 N N . SER A 1 285 ? -4.940 -20.013 -1.082 1.00 78.19 285 SER A N 1
ATOM 2283 C CA . SER A 1 285 ? -4.167 -21.099 -0.488 1.00 78.19 285 SER A CA 1
ATOM 2284 C C . SER A 1 285 ? -3.714 -20.760 0.932 1.00 78.19 285 SER A C 1
ATOM 2286 O O . SER A 1 285 ? -3.743 -21.656 1.770 1.00 78.19 285 SER A O 1
ATOM 2288 N N . GLY A 1 286 ? -3.361 -19.501 1.205 1.00 83.25 286 GLY A N 1
ATOM 2289 C CA . GLY A 1 286 ? -2.711 -19.036 2.433 1.00 83.25 286 GLY A CA 1
ATOM 2290 C C . GLY A 1 286 ? -3.642 -18.685 3.592 1.00 83.25 286 GLY A C 1
ATOM 2291 O O . GLY A 1 286 ? -4.832 -19.018 3.609 1.00 83.25 286 GLY A O 1
ATOM 2292 N N . PHE A 1 287 ? -3.067 -17.991 4.575 1.00 86.56 287 PHE A N 1
ATOM 2293 C CA . PHE A 1 287 ? -3.708 -17.600 5.829 1.00 86.56 287 PHE A CA 1
ATOM 2294 C C . PHE A 1 287 ? -3.639 -16.074 6.033 1.00 86.56 287 PHE A C 1
ATOM 2296 O O . PHE A 1 287 ? -2.848 -15.576 6.840 1.00 86.56 287 PHE A O 1
ATOM 2303 N N . PRO A 1 288 ? -4.486 -15.298 5.330 1.00 82.94 288 PRO A N 1
ATOM 2304 C CA . PRO A 1 288 ? -4.374 -13.837 5.283 1.00 82.94 288 PRO A CA 1
ATOM 2305 C C . PRO A 1 288 ? -4.626 -13.151 6.633 1.00 82.94 288 PRO A C 1
ATOM 2307 O O . PRO A 1 288 ? -4.221 -12.009 6.848 1.00 82.94 288 PRO A O 1
ATOM 2310 N N . SER A 1 289 ? -5.326 -13.819 7.554 1.00 87.69 289 SER A N 1
ATOM 2311 C CA . SER A 1 289 ? -5.603 -13.296 8.891 1.00 87.69 289 SER A CA 1
ATOM 2312 C C . SER A 1 289 ? -4.668 -13.928 9.912 1.00 87.69 289 SER A C 1
ATOM 2314 O O . SER A 1 289 ? -4.706 -15.134 10.122 1.00 87.69 289 SER A O 1
ATOM 2316 N N . ARG A 1 290 ? -3.865 -13.109 10.596 1.00 90.31 290 ARG A N 1
ATOM 2317 C CA . ARG A 1 290 ? -2.877 -13.577 11.579 1.00 90.31 290 ARG A CA 1
ATOM 2318 C C . ARG A 1 290 ? -2.845 -12.728 12.837 1.00 90.31 290 ARG A C 1
ATOM 2320 O O . ARG A 1 290 ? -3.037 -11.508 12.798 1.00 90.31 290 ARG A O 1
ATOM 2327 N N . MET A 1 291 ? -2.622 -13.372 13.976 1.00 93.75 291 MET A N 1
ATOM 2328 C CA . MET A 1 291 ? -2.640 -12.711 15.278 1.00 93.75 291 MET A CA 1
ATOM 2329 C C . MET A 1 291 ? -1.754 -13.451 16.270 1.00 93.75 291 MET A C 1
ATOM 2331 O O . MET A 1 291 ? -1.828 -14.669 16.350 1.00 93.75 291 MET A O 1
ATOM 2335 N N . SER A 1 292 ? -0.948 -12.732 17.055 1.00 95.62 292 SER A N 1
ATOM 2336 C CA . SER A 1 292 ? -0.179 -13.383 18.122 1.00 95.62 292 SER A CA 1
ATOM 2337 C C . SER A 1 292 ? -1.106 -14.040 19.139 1.00 95.62 292 SER A C 1
ATOM 2339 O O . SER A 1 292 ? -2.185 -13.503 19.419 1.00 95.62 292 SER A O 1
ATOM 2341 N N . HIS A 1 293 ? -0.654 -15.142 19.743 1.00 94.25 293 HIS A N 1
ATOM 2342 C CA . HIS A 1 293 ? -1.399 -15.850 20.796 1.00 94.25 293 HIS A CA 1
ATOM 2343 C C . HIS A 1 293 ? -1.854 -14.886 21.898 1.00 94.25 293 HIS A C 1
ATOM 2345 O O . HIS A 1 293 ? -3.018 -14.861 22.288 1.00 94.25 293 HIS A O 1
ATOM 2351 N N . GLN A 1 294 ? -0.968 -13.974 22.319 1.00 94.19 294 GLN A N 1
ATOM 2352 C CA . GLN A 1 294 ? -1.286 -12.940 23.307 1.00 94.19 294 GLN A CA 1
ATOM 2353 C C . GLN A 1 294 ? -2.399 -11.991 22.848 1.00 94.19 294 GLN A C 1
ATOM 2355 O O . GLN A 1 294 ? -3.316 -11.693 23.615 1.00 94.19 294 GLN A O 1
ATOM 2360 N N . LYS A 1 295 ? -2.327 -11.479 21.614 1.00 95.38 295 LYS A N 1
ATOM 2361 C CA . LYS A 1 295 ? -3.325 -10.532 21.105 1.00 95.38 295 LYS A CA 1
ATOM 2362 C C . LYS A 1 295 ? -4.673 -11.223 20.906 1.00 95.38 295 LYS A C 1
ATOM 2364 O O . LYS A 1 295 ? -5.694 -10.620 21.228 1.00 95.38 295 LYS A O 1
ATOM 2369 N N . PHE A 1 296 ? -4.673 -12.471 20.443 1.00 94.62 296 PHE A N 1
ATOM 2370 C CA . PHE A 1 296 ? -5.877 -13.271 20.245 1.00 94.62 296 PHE A CA 1
ATOM 2371 C C . PHE A 1 296 ? -6.563 -13.595 21.575 1.00 94.62 296 PHE A C 1
ATOM 2373 O O . PHE A 1 296 ? -7.726 -13.231 21.767 1.00 94.62 296 PHE A O 1
ATOM 2380 N N . ALA A 1 297 ? -5.819 -14.146 22.537 1.00 92.81 297 ALA A N 1
ATOM 2381 C CA . ALA A 1 297 ? -6.310 -14.431 23.882 1.00 92.81 297 ALA A CA 1
ATOM 2382 C C . ALA A 1 297 ? -6.849 -13.173 24.576 1.00 92.81 297 ALA A C 1
ATOM 2384 O O . ALA A 1 297 ? -7.939 -13.182 25.137 1.00 92.81 297 ALA A O 1
ATOM 2385 N N . ARG A 1 298 ? -6.147 -12.038 24.483 1.00 91.81 298 ARG A N 1
ATOM 2386 C CA . ARG A 1 298 ? -6.609 -10.787 25.105 1.00 91.81 298 ARG A CA 1
ATOM 2387 C C . ARG A 1 298 ? -7.858 -10.213 24.430 1.00 91.81 298 ARG A C 1
ATOM 2389 O O . ARG A 1 298 ? -8.654 -9.541 25.080 1.00 91.81 298 ARG A O 1
ATOM 2396 N N . ARG A 1 299 ? -8.018 -10.441 23.124 1.00 93.25 299 ARG A N 1
ATOM 2397 C CA . ARG A 1 299 ? -9.132 -9.911 22.330 1.00 93.25 299 ARG A CA 1
ATOM 2398 C C . ARG A 1 299 ? -10.409 -10.735 22.466 1.00 93.25 299 ARG A C 1
ATOM 2400 O O . ARG A 1 299 ? -11.481 -10.136 22.478 1.00 93.25 299 ARG A O 1
ATOM 2407 N N . TYR A 1 300 ? -10.292 -12.058 22.570 1.00 92.19 300 TYR A N 1
ATOM 2408 C CA . TYR A 1 300 ? -11.428 -12.988 22.552 1.00 92.19 300 TYR A CA 1
ATOM 2409 C C . TYR A 1 300 ? -11.548 -13.855 23.810 1.00 92.19 300 TYR A C 1
ATOM 2411 O O . TYR A 1 300 ? -12.552 -14.534 23.973 1.00 92.19 300 TYR A O 1
ATOM 2419 N N . GLY A 1 301 ? -10.578 -13.828 24.725 1.00 90.00 301 GLY A N 1
ATOM 2420 C CA . GLY A 1 301 ? -10.559 -14.682 25.919 1.00 90.00 301 GLY A CA 1
ATOM 2421 C C . GLY A 1 301 ? -11.762 -14.492 26.836 1.00 90.00 301 GLY A C 1
ATOM 2422 O O . GLY A 1 301 ? -12.219 -15.451 27.444 1.00 90.00 301 GLY A O 1
ATOM 2423 N N . PHE A 1 302 ? -12.357 -13.296 26.864 1.00 88.50 302 PHE A N 1
ATOM 2424 C CA . PHE A 1 302 ? -13.586 -13.038 27.624 1.00 88.50 302 PHE A CA 1
ATOM 2425 C C . PHE A 1 302 ? -14.823 -13.762 27.061 1.00 88.50 302 PHE A C 1
ATOM 2427 O O . PHE A 1 302 ? -15.865 -13.793 27.711 1.00 88.50 302 PHE A O 1
ATOM 2434 N N . LEU A 1 303 ? -14.730 -14.320 25.849 1.00 89.38 303 LEU A N 1
ATOM 2435 C CA . LEU A 1 303 ? -15.762 -15.187 25.291 1.00 89.38 303 LEU A CA 1
ATOM 2436 C C . LEU A 1 303 ? -15.727 -16.581 25.928 1.00 89.38 303 LEU A C 1
ATOM 2438 O O . LEU A 1 303 ? -16.686 -17.323 25.749 1.00 89.38 303 LEU A O 1
ATOM 2442 N N . LEU A 1 304 ? -14.666 -16.947 26.663 1.00 86.12 304 LEU A N 1
ATOM 2443 C CA . LEU A 1 304 ? -14.554 -18.189 27.434 1.00 86.12 304 LEU A CA 1
ATOM 2444 C C . LEU A 1 304 ? -15.120 -18.058 28.861 1.00 86.12 304 LEU A C 1
ATOM 2446 O O . LEU A 1 304 ? -15.420 -16.967 29.334 1.00 86.12 304 LEU A O 1
ATOM 2450 N N . LEU A 1 305 ? -15.294 -19.197 29.544 1.00 74.38 305 LEU A N 1
ATOM 2451 C CA . LEU A 1 305 ? -15.599 -19.235 30.982 1.00 74.38 305 LEU A CA 1
ATOM 2452 C C . LEU A 1 305 ? -14.355 -18.822 31.793 1.00 74.38 305 LEU A C 1
ATOM 2454 O O . LEU A 1 305 ? -13.234 -19.132 31.385 1.00 74.38 305 LEU A O 1
ATOM 2458 N N . GLU A 1 306 ? -14.549 -18.179 32.952 1.00 69.88 306 GLU A N 1
ATOM 2459 C CA . GLU A 1 306 ? -13.465 -17.605 33.780 1.00 69.88 306 GLU A CA 1
ATOM 2460 C C . GLU A 1 306 ? -12.327 -18.591 34.083 1.00 69.88 306 GLU A C 1
ATOM 2462 O O . GLU A 1 306 ? -11.159 -18.217 34.007 1.00 69.88 306 GLU A O 1
ATOM 2467 N N . ASN A 1 307 ? -12.646 -19.865 34.331 1.00 68.56 307 ASN A N 1
ATOM 2468 C CA . ASN A 1 307 ? -11.658 -20.893 34.684 1.00 68.56 307 ASN A CA 1
ATOM 2469 C C . ASN A 1 307 ? -10.673 -21.229 33.549 1.00 68.56 307 ASN A C 1
ATOM 2471 O O . ASN A 1 307 ? -9.598 -21.754 33.817 1.00 68.56 307 ASN A O 1
ATOM 2475 N N . VAL A 1 308 ? -11.040 -20.965 32.290 1.00 68.94 308 VAL A N 1
ATOM 2476 C CA . VAL A 1 308 ? -10.191 -21.241 31.115 1.00 68.94 308 VAL A CA 1
ATOM 2477 C C . VAL A 1 308 ? -9.416 -19.990 30.696 1.00 68.94 308 VAL A C 1
ATOM 2479 O O . VAL A 1 308 ? -8.313 -20.088 30.173 1.00 68.94 308 VAL A O 1
ATOM 2482 N N . ALA A 1 309 ? -9.953 -18.799 30.974 1.00 66.00 309 ALA A N 1
ATOM 2483 C CA . ALA A 1 309 ? -9.331 -17.525 30.615 1.00 66.00 309 ALA A CA 1
ATOM 2484 C C . ALA A 1 309 ? -8.064 -17.186 31.434 1.00 66.00 309 ALA A C 1
ATOM 2486 O O . ALA A 1 309 ? -7.337 -16.266 31.064 1.00 66.00 309 ALA A O 1
ATOM 2487 N N . SER A 1 310 ? -7.800 -17.907 32.529 1.00 68.31 310 SER A N 1
ATOM 2488 C CA . SER A 1 310 ? -6.631 -17.731 33.407 1.00 68.31 310 SER A CA 1
ATOM 2489 C C . SER A 1 310 ? -5.394 -18.539 32.989 1.00 68.31 310 SER A C 1
ATOM 2491 O O . SER A 1 310 ? -4.366 -18.469 33.662 1.00 68.31 310 SER A O 1
ATOM 2493 N N . GLN A 1 311 ? -5.481 -19.303 31.898 1.00 80.75 311 GLN A N 1
ATOM 2494 C CA . GLN A 1 311 ? -4.365 -20.084 31.363 1.00 80.75 311 GLN A CA 1
ATOM 2495 C C . GLN A 1 311 ? -3.412 -19.226 30.517 1.00 80.75 311 GLN A C 1
ATOM 2497 O O . GLN A 1 311 ? -3.650 -18.040 30.269 1.00 80.75 311 GLN A O 1
ATOM 2502 N N . ASP A 1 312 ? -2.307 -19.824 30.068 1.00 90.00 312 ASP A N 1
ATOM 2503 C CA . ASP A 1 312 ? -1.382 -19.161 29.155 1.00 90.00 312 ASP A CA 1
ATOM 2504 C C . ASP A 1 312 ? -2.071 -18.796 27.815 1.00 90.00 312 ASP A C 1
ATOM 2506 O O . ASP A 1 312 ? -3.058 -19.425 27.416 1.00 90.00 312 ASP A O 1
ATOM 2510 N N . PRO A 1 313 ? -1.577 -17.773 27.088 1.00 91.25 313 PRO A N 1
ATOM 2511 C CA . PRO A 1 313 ? -2.246 -17.284 25.885 1.00 91.25 313 PRO A CA 1
ATOM 2512 C C . PRO A 1 313 ? -2.447 -18.317 24.774 1.00 91.25 313 PRO A C 1
ATOM 2514 O O . PRO A 1 313 ? -3.392 -18.172 23.995 1.00 91.25 313 PRO A O 1
ATOM 2517 N N . LEU A 1 314 ? -1.576 -19.324 24.667 1.00 91.25 314 LEU A N 1
ATOM 2518 C CA . LEU A 1 314 ? -1.711 -20.375 23.662 1.00 91.25 314 LEU A CA 1
ATOM 2519 C C . LEU A 1 314 ? -2.877 -21.295 24.032 1.00 91.25 314 LEU A C 1
ATOM 2521 O O . LEU A 1 314 ? -3.767 -21.501 23.208 1.00 91.25 314 LEU A O 1
ATOM 2525 N N . SER A 1 315 ? -2.936 -21.753 25.281 1.00 91.25 315 SER A N 1
ATOM 2526 C CA . SER A 1 315 ? -4.037 -22.585 25.783 1.00 91.25 315 SER A CA 1
ATOM 2527 C C . SER A 1 315 ? -5.394 -21.882 25.667 1.00 91.25 315 SER A C 1
ATOM 2529 O O . SER A 1 315 ? -6.361 -22.465 25.172 1.00 91.25 315 SER A O 1
ATOM 2531 N N . VAL A 1 316 ? -5.458 -20.588 26.015 1.00 91.50 316 VAL A N 1
ATOM 2532 C CA . VAL A 1 316 ? -6.665 -19.758 25.828 1.00 91.50 316 VAL A CA 1
ATOM 2533 C C . VAL A 1 316 ? -7.056 -19.683 24.351 1.00 91.50 316 VAL A C 1
ATOM 2535 O O . VAL A 1 316 ? -8.232 -19.821 24.011 1.00 91.50 316 VAL A O 1
ATOM 2538 N N . SER A 1 317 ? -6.079 -19.475 23.467 1.00 92.19 317 SER A N 1
ATOM 2539 C CA . SER A 1 317 ? -6.308 -19.405 22.024 1.00 92.19 317 SER A CA 1
ATOM 2540 C C . SER A 1 317 ? -6.890 -20.712 21.486 1.00 92.19 317 SER A C 1
ATOM 2542 O O . SER A 1 317 ? -7.929 -20.682 20.831 1.00 92.19 317 SER A O 1
ATOM 2544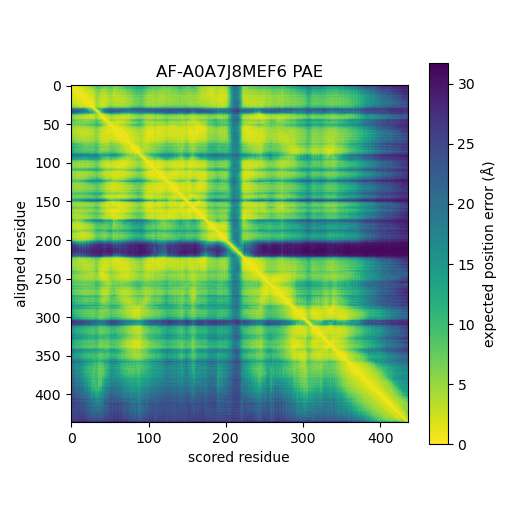 N N . VAL A 1 318 ? -6.296 -21.855 21.834 1.00 90.62 318 VAL A N 1
ATOM 2545 C CA . VAL A 1 318 ? -6.770 -23.191 21.438 1.00 90.62 318 VAL A CA 1
ATOM 2546 C C . VAL A 1 318 ? -8.179 -23.469 21.974 1.00 90.62 318 VAL A C 1
ATOM 2548 O O . VAL A 1 318 ? -9.045 -23.933 21.232 1.00 90.62 318 VAL A O 1
ATOM 2551 N N . ALA A 1 319 ? -8.465 -23.106 23.226 1.00 91.44 319 ALA A N 1
ATOM 2552 C CA . ALA A 1 319 ? -9.796 -23.268 23.806 1.00 91.44 319 ALA A CA 1
ATOM 2553 C C . ALA A 1 319 ? -10.876 -22.444 23.079 1.00 91.44 319 ALA A C 1
ATOM 2555 O O . ALA A 1 319 ? -12.001 -22.921 22.905 1.00 91.44 319 ALA A O 1
ATOM 2556 N N . ILE A 1 320 ? -10.553 -21.228 22.617 1.00 91.62 320 ILE A N 1
ATOM 2557 C CA . ILE A 1 320 ? -11.461 -20.431 21.775 1.00 91.62 320 ILE A CA 1
ATOM 2558 C C . ILE A 1 320 ? -11.718 -21.149 20.446 1.00 91.62 320 ILE A C 1
ATOM 2560 O O . ILE A 1 320 ? -12.876 -21.282 20.057 1.00 91.62 320 ILE A O 1
ATOM 2564 N N . LEU A 1 321 ? -10.672 -21.635 19.769 1.00 91.88 321 LEU A N 1
ATOM 2565 C CA . LEU A 1 321 ? -10.810 -22.333 18.482 1.00 91.88 321 LEU A CA 1
ATOM 2566 C C . LEU A 1 321 ? -11.769 -23.527 18.589 1.00 91.88 321 LEU A C 1
ATOM 2568 O O . LEU A 1 321 ? -12.686 -23.653 17.776 1.00 91.88 321 LEU A O 1
ATOM 2572 N N . HIS A 1 322 ? -11.619 -24.339 19.641 1.00 89.75 322 HIS A N 1
ATOM 2573 C CA . HIS A 1 322 ? -12.508 -25.469 19.910 1.00 89.75 322 HIS A CA 1
ATOM 2574 C C . HIS A 1 322 ? -13.932 -25.039 20.259 1.00 89.75 322 HIS A C 1
ATOM 2576 O O . HIS A 1 322 ? -14.883 -25.598 19.723 1.00 89.75 322 HIS A O 1
ATOM 2582 N N . ARG A 1 323 ? -14.114 -24.028 21.119 1.00 89.62 323 ARG A N 1
ATOM 2583 C CA . ARG A 1 323 ? -15.455 -23.562 21.511 1.00 89.62 323 ARG A CA 1
ATOM 2584 C C . ARG A 1 323 ? -16.277 -23.073 20.319 1.00 89.62 323 ARG A C 1
ATOM 2586 O O . ARG A 1 323 ? -17.492 -23.256 20.303 1.00 89.62 323 ARG A O 1
ATOM 2593 N N . PHE A 1 324 ? -15.626 -22.424 19.360 1.00 89.75 324 PHE A N 1
ATOM 2594 C CA . PHE A 1 324 ? -16.268 -21.909 18.153 1.00 89.75 324 PHE A CA 1
ATOM 2595 C C . PHE A 1 324 ? -16.288 -22.924 16.999 1.00 89.75 324 PHE A C 1
ATOM 2597 O O . PHE A 1 324 ? -16.733 -22.571 15.911 1.00 89.75 324 PHE A O 1
ATOM 2604 N N . ASN A 1 325 ? -15.858 -24.173 17.233 1.00 90.19 325 ASN A N 1
ATOM 2605 C CA . ASN A 1 325 ? -15.813 -25.253 16.243 1.00 90.19 325 ASN A CA 1
ATOM 2606 C C . ASN A 1 325 ? -15.130 -24.841 14.928 1.00 90.19 325 ASN A C 1
ATOM 2608 O O . ASN A 1 325 ? -15.585 -25.200 13.841 1.00 90.19 325 ASN A O 1
ATOM 2612 N N . ILE A 1 326 ? -14.040 -24.072 15.017 1.00 90.38 326 ILE A N 1
ATOM 2613 C CA . ILE A 1 326 ? -13.253 -23.733 13.831 1.00 90.38 326 ILE A CA 1
ATOM 2614 C C . ILE A 1 326 ? -12.541 -25.011 13.383 1.00 90.38 326 ILE A C 1
ATOM 2616 O O . ILE A 1 326 ? -11.792 -25.612 14.153 1.00 90.38 326 ILE A O 1
ATOM 2620 N N . LEU A 1 327 ? -12.803 -25.441 12.148 1.00 89.94 327 LEU A N 1
ATOM 2621 C CA . LEU A 1 327 ? -12.235 -26.673 11.606 1.00 89.94 327 LEU A CA 1
ATOM 2622 C C . LEU A 1 327 ? -10.695 -26.587 11.565 1.00 89.94 327 LEU A C 1
ATOM 2624 O O . LEU A 1 327 ? -10.174 -25.540 11.169 1.00 89.94 327 LEU A O 1
ATOM 2628 N N . PRO A 1 328 ? -9.960 -27.668 11.900 1.00 87.31 328 PRO A N 1
ATOM 2629 C CA . PRO A 1 328 ? -8.492 -27.679 11.892 1.00 87.31 328 PRO A CA 1
ATOM 2630 C C . PRO A 1 328 ? -7.845 -27.276 10.560 1.00 87.31 328 PRO A C 1
ATOM 2632 O O . PRO A 1 328 ? -6.744 -26.754 10.547 1.00 87.31 328 PRO A O 1
ATOM 2635 N N . GLU A 1 329 ? -8.529 -27.466 9.431 1.00 88.25 329 GLU A N 1
ATOM 2636 C CA . GLU A 1 329 ? -8.059 -27.055 8.096 1.00 88.25 329 GLU A CA 1
ATOM 2637 C C . GLU A 1 329 ? -8.162 -25.538 7.828 1.00 88.25 329 GLU A C 1
ATOM 2639 O O . GLU A 1 329 ? -7.568 -25.013 6.877 1.00 88.25 329 GLU A O 1
ATOM 2644 N N . MET A 1 330 ? -8.924 -24.822 8.662 1.00 90.06 330 MET A N 1
ATOM 2645 C CA . MET A 1 330 ? -9.209 -23.393 8.516 1.00 90.06 330 MET A CA 1
ATOM 2646 C C . MET A 1 330 ? -8.269 -22.504 9.334 1.00 90.06 330 MET A C 1
ATOM 2648 O O . MET A 1 330 ? -8.309 -21.277 9.180 1.00 90.06 330 MET A O 1
ATOM 2652 N N . TYR A 1 331 ? -7.412 -23.097 10.169 1.00 92.06 331 TYR A N 1
ATOM 2653 C CA . TYR A 1 331 ? -6.383 -22.387 10.918 1.00 92.06 331 TYR A CA 1
ATOM 2654 C C . TYR A 1 331 ? -5.073 -23.175 10.988 1.00 92.06 331 TYR A C 1
ATOM 2656 O O . TYR A 1 331 ? -5.042 -24.379 10.775 1.00 92.06 331 TYR A O 1
ATOM 2664 N N . GLN A 1 332 ? -3.988 -22.482 11.312 1.00 91.81 332 GLN A N 1
ATOM 2665 C CA . GLN A 1 332 ? -2.710 -23.079 11.683 1.00 91.81 332 GLN A CA 1
ATOM 2666 C C . GLN A 1 332 ? -2.197 -22.417 12.961 1.00 91.81 332 GLN A C 1
ATOM 2668 O O . GLN A 1 332 ? -2.393 -21.215 13.183 1.00 91.81 332 GLN A O 1
ATOM 2673 N N . VAL A 1 333 ? -1.563 -23.214 13.818 1.00 92.94 333 VAL A N 1
ATOM 2674 C CA . VAL A 1 333 ? -0.967 -22.758 15.079 1.00 92.94 333 VAL A CA 1
ATOM 2675 C C . VAL A 1 333 ? 0.537 -22.722 14.886 1.00 92.94 333 VAL A C 1
ATOM 2677 O O . VAL A 1 333 ? 1.178 -23.767 14.854 1.00 92.94 333 VAL A O 1
ATOM 2680 N N . GLY A 1 334 ? 1.087 -21.523 14.741 1.00 93.50 334 GLY A N 1
ATOM 2681 C CA . GLY A 1 334 ? 2.527 -21.327 14.706 1.00 93.50 334 GLY A CA 1
ATOM 2682 C C . GLY A 1 334 ? 3.114 -21.120 16.096 1.00 93.50 334 GLY A C 1
ATOM 2683 O O . GLY A 1 334 ? 2.398 -21.053 17.106 1.00 93.50 334 GLY A O 1
ATOM 2684 N N . TYR A 1 335 ? 4.436 -20.987 16.152 1.00 92.75 335 TYR A N 1
ATOM 2685 C CA . TYR A 1 335 ? 5.171 -20.795 17.401 1.00 92.75 335 TYR A CA 1
ATOM 2686 C C . TYR A 1 335 ? 4.712 -19.554 18.176 1.00 92.75 335 TYR A C 1
ATOM 2688 O O . TYR A 1 335 ? 4.589 -19.599 19.401 1.00 92.75 335 TYR A O 1
ATOM 2696 N N . THR A 1 336 ? 4.422 -18.447 17.488 1.00 92.94 336 THR A N 1
ATOM 2697 C CA . THR A 1 336 ? 4.063 -17.172 18.130 1.00 92.94 336 THR A CA 1
ATOM 2698 C C . THR A 1 336 ? 2.663 -16.678 17.776 1.00 92.94 336 THR A C 1
ATOM 2700 O O . THR A 1 336 ? 2.103 -15.839 18.503 1.00 92.94 336 THR A O 1
ATOM 2703 N N . LYS A 1 337 ? 2.081 -17.164 16.674 1.00 95.12 337 LYS A N 1
ATOM 2704 C CA . LYS A 1 337 ? 0.834 -16.650 16.103 1.00 95.12 337 LYS A CA 1
ATOM 2705 C C . LYS A 1 337 ? -0.146 -17.755 15.723 1.00 95.12 337 LYS A C 1
ATOM 2707 O O . LYS A 1 337 ? 0.202 -18.900 15.464 1.00 95.12 337 LYS A O 1
ATOM 2712 N N . LEU A 1 338 ? -1.410 -17.358 15.653 1.00 94.06 338 LEU A N 1
ATOM 2713 C CA . LEU A 1 338 ? -2.466 -18.076 14.959 1.00 94.06 338 LEU A CA 1
ATOM 2714 C C . LEU A 1 338 ? -2.633 -17.500 13.559 1.00 94.06 338 LEU A C 1
ATOM 2716 O O . LEU A 1 338 ? -2.646 -16.276 13.382 1.00 94.06 338 LEU A O 1
ATOM 2720 N N . PHE A 1 339 ? -2.839 -18.393 12.603 1.00 92.88 339 PHE A N 1
ATOM 2721 C CA . PHE A 1 339 ? -3.050 -18.102 11.195 1.00 92.88 339 PHE A CA 1
ATOM 2722 C C . PHE A 1 339 ? -4.409 -18.647 10.780 1.00 92.88 339 PHE A C 1
ATOM 2724 O O . PHE A 1 339 ? -4.748 -19.776 11.106 1.00 92.88 339 PHE A O 1
ATOM 2731 N N . PHE A 1 340 ? -5.204 -17.847 10.080 1.00 91.62 340 PHE A N 1
ATOM 2732 C CA . PHE A 1 340 ? -6.581 -18.162 9.726 1.00 91.62 340 PHE A CA 1
ATOM 2733 C C . PHE A 1 340 ? -6.817 -17.964 8.239 1.00 91.62 340 PHE A C 1
ATOM 2735 O O . PHE A 1 340 ? -6.398 -16.960 7.650 1.00 91.62 340 PHE A O 1
ATOM 2742 N N . ARG A 1 341 ? -7.581 -18.887 7.656 1.00 88.69 341 ARG A N 1
ATOM 2743 C CA . ARG A 1 341 ? -8.170 -18.690 6.334 1.00 88.69 341 ARG A CA 1
ATOM 2744 C C . ARG A 1 341 ? -9.204 -17.564 6.374 1.00 88.69 341 ARG A C 1
ATOM 2746 O O . ARG A 1 341 ? -9.731 -17.189 7.427 1.00 88.69 341 ARG A O 1
ATOM 2753 N N . THR A 1 342 ? -9.510 -17.022 5.201 1.00 84.44 342 THR A N 1
ATOM 2754 C CA . THR A 1 342 ? -10.488 -15.943 5.035 1.00 84.44 342 THR A CA 1
ATOM 2755 C C . THR A 1 342 ? -11.835 -16.285 5.684 1.00 84.44 342 THR A C 1
ATOM 2757 O O . THR A 1 342 ? -12.325 -17.409 5.592 1.00 84.44 342 THR A O 1
ATOM 2760 N N . GLY A 1 343 ? -12.438 -15.298 6.352 1.00 83.31 343 GLY A N 1
ATOM 2761 C CA . GLY A 1 343 ? -13.784 -15.394 6.930 1.00 83.31 343 GLY A CA 1
ATOM 2762 C C . GLY A 1 343 ? -13.864 -15.962 8.352 1.00 83.31 343 GLY A C 1
ATOM 2763 O O . GLY A 1 343 ? -14.854 -15.707 9.029 1.00 83.31 343 GLY A O 1
ATOM 2764 N N . GLN A 1 344 ? -12.828 -16.639 8.862 1.00 87.25 344 GLN A N 1
ATOM 2765 C CA . GLN A 1 344 ? -12.902 -17.293 10.182 1.00 87.25 344 GLN A CA 1
ATOM 2766 C C . GLN A 1 344 ? -12.958 -16.306 11.355 1.00 87.25 344 GLN A C 1
ATOM 2768 O O . GLN A 1 344 ? -13.706 -16.496 12.311 1.00 87.25 344 GLN A O 1
ATOM 2773 N N . ILE A 1 345 ? -12.209 -15.204 11.266 1.00 88.50 345 ILE A N 1
ATOM 2774 C CA . ILE A 1 345 ? -12.202 -14.157 12.299 1.00 88.50 345 ILE A CA 1
ATOM 2775 C C . ILE A 1 345 ? -13.538 -13.400 12.368 1.00 88.50 345 ILE A C 1
ATOM 2777 O O . ILE A 1 345 ? -13.886 -12.891 13.432 1.00 88.50 345 ILE A O 1
ATOM 2781 N N . GLY A 1 346 ? -14.304 -13.341 11.272 1.00 89.00 346 GLY A N 1
ATOM 2782 C CA . GLY A 1 346 ? -15.564 -12.591 11.214 1.00 89.00 346 GLY A CA 1
ATOM 2783 C C . GLY A 1 346 ? -16.571 -13.059 12.265 1.00 89.00 346 GLY A C 1
ATOM 2784 O O . GLY A 1 346 ? -17.082 -12.249 13.029 1.00 89.00 346 GLY A O 1
ATOM 2785 N N . ILE A 1 347 ? -16.741 -14.378 12.401 1.00 86.56 347 ILE A N 1
ATOM 2786 C CA . ILE A 1 347 ? -17.654 -14.990 13.381 1.00 86.56 347 ILE A CA 1
ATOM 2787 C C . ILE A 1 347 ? -17.262 -14.617 14.822 1.00 86.56 347 ILE A C 1
ATOM 2789 O O . ILE A 1 347 ? -18.121 -14.322 15.662 1.00 86.56 347 ILE A O 1
ATOM 2793 N N . LEU A 1 348 ? -15.957 -14.599 15.114 1.00 90.81 348 LEU A N 1
ATOM 2794 C CA . LEU A 1 348 ? -15.435 -14.205 16.424 1.00 90.81 348 LEU A CA 1
ATOM 2795 C C . LEU A 1 348 ? -15.679 -12.718 16.700 1.00 90.81 348 LEU A C 1
ATOM 2797 O O . LEU A 1 348 ? -16.088 -12.369 17.806 1.00 90.81 348 LEU A O 1
ATOM 2801 N N . GLU A 1 349 ? -15.463 -11.842 15.715 1.00 93.31 349 GLU A N 1
ATOM 2802 C CA . GLU A 1 349 ? -15.740 -10.405 15.843 1.00 93.31 349 GLU A CA 1
ATOM 2803 C C . GLU A 1 349 ? -17.226 -10.108 16.014 1.00 93.31 349 GLU A C 1
ATOM 2805 O O . GLU A 1 349 ? -17.589 -9.304 16.872 1.00 93.31 349 GLU A O 1
ATOM 2810 N N . ASP A 1 350 ? -18.090 -10.778 15.257 1.00 91.06 350 ASP A N 1
ATOM 2811 C CA . ASP A 1 350 ? -19.534 -10.608 15.373 1.00 91.06 350 ASP A CA 1
ATOM 2812 C C . ASP A 1 350 ? -20.006 -11.024 16.763 1.00 91.06 350 ASP A C 1
ATOM 2814 O O . ASP A 1 350 ? -20.700 -10.257 17.436 1.00 91.06 350 ASP A O 1
ATOM 2818 N N . THR A 1 351 ? -19.557 -12.182 17.254 1.00 89.88 351 THR A N 1
ATOM 2819 C CA . THR A 1 351 ? -19.880 -12.646 18.611 1.00 89.88 351 THR A CA 1
ATOM 2820 C C . THR A 1 351 ? -19.353 -11.675 19.664 1.00 89.88 351 THR A C 1
ATOM 2822 O O . THR A 1 351 ? -20.088 -11.269 20.563 1.00 89.88 351 THR A O 1
ATOM 2825 N N . ARG A 1 352 ? -18.098 -11.232 19.521 1.00 91.88 352 ARG A N 1
ATOM 2826 C CA . ARG A 1 352 ? -17.465 -10.233 20.389 1.00 91.88 352 ARG A CA 1
ATOM 2827 C C . ARG A 1 352 ? -18.293 -8.951 20.452 1.00 91.88 352 ARG A C 1
ATOM 2829 O O . ARG A 1 352 ? -18.567 -8.451 21.543 1.00 91.88 352 ARG A O 1
ATOM 2836 N N . ASN A 1 353 ? -18.711 -8.426 19.304 1.00 91.56 353 ASN A N 1
ATOM 2837 C CA . ASN A 1 353 ? -19.515 -7.212 19.218 1.00 91.56 353 ASN A CA 1
ATOM 2838 C C . ASN A 1 353 ? -20.885 -7.407 19.876 1.00 91.56 353 ASN A C 1
ATOM 2840 O O . ASN A 1 353 ? -21.301 -6.545 20.650 1.00 91.56 353 ASN A O 1
ATOM 2844 N N . HIS A 1 354 ? -21.550 -8.545 19.662 1.00 89.56 354 HIS A N 1
ATOM 2845 C CA . HIS A 1 354 ? -22.813 -8.872 20.331 1.00 89.56 354 HIS A CA 1
ATOM 2846 C C . HIS A 1 354 ? -22.659 -8.965 21.856 1.00 89.56 354 HIS A C 1
ATOM 2848 O O . HIS A 1 354 ? -23.458 -8.389 22.591 1.00 89.56 354 HIS A O 1
ATOM 2854 N N . THR A 1 355 ? -21.610 -9.616 22.366 1.00 87.56 355 THR A N 1
ATOM 2855 C CA . THR A 1 355 ? -21.360 -9.683 23.814 1.00 87.56 355 THR A CA 1
ATOM 2856 C C . THR A 1 355 ? -21.082 -8.299 24.403 1.00 87.56 355 THR A C 1
ATOM 2858 O O . THR A 1 355 ? -21.601 -7.962 25.468 1.00 87.56 355 THR A O 1
ATOM 2861 N N . LEU A 1 356 ? -20.332 -7.450 23.692 1.00 87.69 356 LEU A N 1
ATOM 2862 C CA . LEU A 1 356 ? -20.075 -6.071 24.116 1.00 87.69 356 LEU A CA 1
ATOM 2863 C C . LEU A 1 356 ? -21.342 -5.205 24.131 1.00 87.69 356 LEU A C 1
ATOM 2865 O O . LEU A 1 356 ? -21.421 -4.283 24.943 1.00 87.69 356 LEU A O 1
ATOM 2869 N N . HIS A 1 357 ? -22.376 -5.523 23.343 1.00 88.44 357 HIS A N 1
ATOM 2870 C CA . HIS A 1 357 ? -23.683 -4.861 23.476 1.00 88.44 357 HIS A CA 1
ATOM 2871 C C . HIS A 1 357 ? -24.337 -5.115 24.844 1.00 88.44 357 HIS A C 1
ATOM 2873 O O . HIS A 1 357 ? -25.155 -4.307 25.284 1.00 88.44 357 HIS A O 1
ATOM 2879 N N . GLY A 1 358 ? -23.919 -6.147 25.587 1.00 84.56 358 GLY A N 1
ATOM 2880 C CA . GLY A 1 358 ? -24.293 -6.345 26.991 1.00 84.56 358 GLY A CA 1
ATOM 2881 C C . GLY A 1 358 ? -23.943 -5.154 27.898 1.00 84.56 358 GLY A C 1
ATOM 2882 O O . GLY A 1 358 ? -24.614 -4.932 28.908 1.00 84.56 358 GLY A O 1
ATOM 2883 N N . ILE A 1 359 ? -22.980 -4.307 27.511 1.00 88.50 359 ILE A N 1
ATOM 2884 C CA . ILE A 1 359 ? -22.668 -3.044 28.203 1.00 88.50 359 ILE A CA 1
ATOM 2885 C C . ILE A 1 359 ? -23.899 -2.127 28.270 1.00 88.50 359 ILE A C 1
ATOM 2887 O O . ILE A 1 359 ? -24.098 -1.441 29.276 1.00 88.50 359 ILE A O 1
ATOM 2891 N N . LEU A 1 360 ? -24.784 -2.161 27.266 1.00 90.88 360 LEU A N 1
ATOM 2892 C CA . LEU A 1 360 ? -26.039 -1.402 27.283 1.00 90.88 360 LEU A CA 1
ATOM 2893 C C . LEU A 1 360 ? -26.924 -1.808 28.468 1.00 90.88 360 LEU A C 1
ATOM 2895 O O . LEU A 1 360 ? -27.574 -0.958 29.083 1.00 90.88 360 LEU A O 1
ATOM 2899 N N . ARG A 1 361 ? -26.907 -3.091 28.861 1.00 91.25 361 ARG A N 1
ATOM 2900 C CA . ARG A 1 361 ? -27.639 -3.565 30.040 1.00 91.25 361 ARG A CA 1
ATOM 2901 C C . ARG A 1 361 ? -27.070 -2.954 31.315 1.00 91.25 361 ARG A C 1
ATOM 2903 O O . ARG A 1 361 ? -27.846 -2.433 32.116 1.00 91.25 361 ARG A O 1
ATOM 2910 N N . VAL A 1 362 ? -25.746 -2.936 31.469 1.00 91.56 362 VAL A N 1
ATOM 2911 C CA . VAL A 1 362 ? -25.065 -2.295 32.609 1.00 91.56 362 VAL A CA 1
ATOM 2912 C C . VAL A 1 362 ? -25.418 -0.808 32.681 1.00 91.56 362 VAL A C 1
ATOM 2914 O O . VAL A 1 362 ? -25.841 -0.325 33.733 1.00 91.56 362 VAL A O 1
ATOM 2917 N N . GLN A 1 363 ? -25.348 -0.098 31.551 1.00 94.44 363 GLN A N 1
ATOM 2918 C CA . GLN A 1 363 ? -25.739 1.311 31.462 1.00 94.44 363 GLN A CA 1
ATOM 2919 C C . GLN A 1 363 ? -27.210 1.525 31.854 1.00 94.44 363 GLN A C 1
ATOM 2921 O O . GLN A 1 363 ? -27.513 2.450 32.608 1.00 94.44 363 GLN A O 1
ATOM 2926 N N . SER A 1 364 ? -28.124 0.658 31.402 1.00 95.44 364 SER A N 1
ATOM 2927 C CA . SER A 1 364 ? -29.551 0.739 31.748 1.00 95.44 364 SER A CA 1
ATOM 2928 C C . SER A 1 364 ? -29.804 0.520 33.245 1.00 95.44 364 SER A C 1
ATOM 2930 O O . SER A 1 364 ? -30.563 1.269 33.865 1.00 95.44 364 SER A O 1
ATOM 2932 N N . CYS A 1 365 ? -29.116 -0.449 33.858 1.00 96.44 365 CYS A N 1
ATOM 2933 C CA . CYS A 1 365 ? -29.206 -0.727 35.287 1.00 96.44 365 CYS A CA 1
ATOM 2934 C C . CYS A 1 365 ? -28.671 0.445 36.113 1.00 96.44 365 CYS A C 1
ATOM 2936 O O . CYS A 1 365 ? -29.319 0.848 37.081 1.00 96.44 365 CYS A O 1
ATOM 2938 N N . PHE A 1 366 ? -27.536 1.022 35.704 1.00 96.62 366 PHE A N 1
ATOM 2939 C CA . PHE A 1 366 ? -26.937 2.185 36.354 1.00 96.62 366 PHE A CA 1
ATOM 2940 C C . PHE A 1 366 ? -27.851 3.415 36.282 1.00 96.62 366 PHE A C 1
ATOM 2942 O O . PHE A 1 366 ? -28.178 3.996 37.318 1.00 96.62 366 PHE A O 1
ATOM 2949 N N . ARG A 1 367 ? -28.357 3.760 35.089 1.00 97.44 367 ARG A N 1
ATOM 2950 C CA . ARG A 1 367 ? -29.321 4.863 34.903 1.00 97.44 367 ARG A CA 1
ATOM 2951 C C . ARG A 1 367 ? -30.594 4.644 35.725 1.00 97.44 36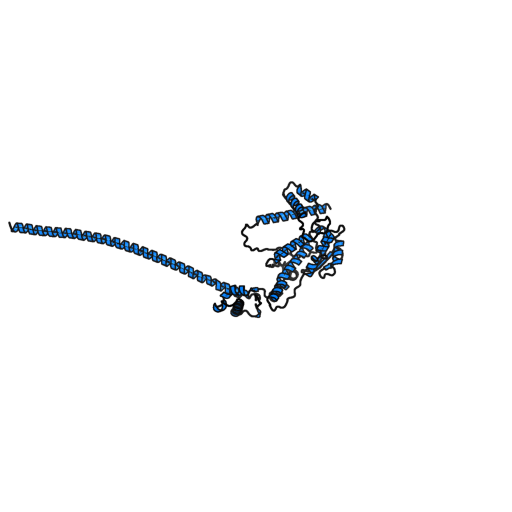7 ARG A C 1
ATOM 2953 O O . ARG A 1 367 ? -31.070 5.563 36.388 1.00 97.44 367 ARG A O 1
ATOM 2960 N N . GLY A 1 368 ? -31.111 3.414 35.753 1.00 97.75 368 GLY A N 1
ATOM 2961 C CA . GLY A 1 368 ? -32.269 3.053 36.572 1.00 97.75 368 GLY A CA 1
ATOM 2962 C C . GLY A 1 368 ? -32.002 3.161 38.077 1.00 97.75 368 GLY A C 1
ATOM 2963 O O . GLY A 1 368 ? -32.866 3.619 38.824 1.00 97.75 368 GLY A O 1
ATOM 2964 N N . HIS A 1 369 ? -30.812 2.767 38.541 1.00 97.50 369 HIS A N 1
ATOM 2965 C CA . HIS A 1 369 ? -30.399 2.942 39.934 1.00 97.50 369 HIS A CA 1
ATOM 2966 C C . HIS A 1 369 ? -30.332 4.428 40.306 1.00 97.50 369 HIS A C 1
ATOM 2968 O O . HIS A 1 369 ? -30.908 4.823 41.320 1.00 97.50 369 HIS A O 1
ATOM 2974 N N . GLN A 1 370 ? -29.702 5.249 39.462 1.00 98.00 370 GLN A N 1
ATOM 2975 C CA . GLN A 1 370 ? -29.591 6.693 39.662 1.00 98.00 370 GLN A CA 1
ATOM 2976 C C . GLN A 1 370 ? -30.973 7.360 39.750 1.00 98.00 370 GLN A C 1
ATOM 2978 O O . GLN A 1 370 ? -31.232 8.102 40.697 1.00 98.00 370 GLN A O 1
ATOM 2983 N N . ALA A 1 371 ? -31.890 7.028 38.836 1.00 97.75 371 ALA A N 1
ATOM 2984 C CA . ALA A 1 371 ? -33.255 7.555 38.842 1.00 97.75 371 ALA A CA 1
ATOM 2985 C C . ALA A 1 371 ? -34.032 7.162 40.111 1.00 97.75 371 ALA A C 1
ATOM 2987 O O . ALA A 1 371 ? -34.642 8.011 40.759 1.00 97.75 371 ALA A O 1
ATOM 2988 N N . ARG A 1 372 ? -33.971 5.885 40.522 1.00 97.50 372 ARG A N 1
ATOM 2989 C CA . ARG A 1 372 ? -34.630 5.414 41.755 1.00 97.50 372 ARG A CA 1
ATOM 2990 C C . ARG A 1 372 ? -34.054 6.066 43.007 1.00 97.50 372 ARG A C 1
ATOM 2992 O O . ARG A 1 372 ? -34.808 6.357 43.934 1.00 97.50 372 ARG A O 1
ATOM 2999 N N . ARG A 1 373 ? -32.736 6.275 43.055 1.00 97.69 373 ARG A N 1
ATOM 3000 C CA . ARG A 1 373 ? -32.078 6.974 44.163 1.00 97.69 373 ARG A CA 1
ATOM 3001 C C . ARG A 1 373 ? -32.577 8.414 44.260 1.00 97.69 373 ARG A C 1
ATOM 3003 O O . ARG A 1 373 ? -33.041 8.805 45.326 1.00 97.69 373 ARG A O 1
ATOM 3010 N N . HIS A 1 374 ? -32.572 9.142 43.145 1.00 97.38 374 HIS A N 1
ATOM 3011 C CA . HIS A 1 374 ? -33.053 10.521 43.094 1.00 97.38 374 HIS A CA 1
ATOM 3012 C C . HIS A 1 374 ? -34.532 10.637 43.499 1.00 97.38 374 HIS A C 1
ATOM 3014 O O . HIS A 1 374 ? -34.893 11.478 44.318 1.00 97.38 374 HIS A O 1
ATOM 3020 N N . PHE A 1 375 ? -35.389 9.731 43.014 1.00 97.25 375 PHE A N 1
ATOM 3021 C CA . PHE A 1 375 ? -36.804 9.698 43.394 1.00 97.25 375 PHE A CA 1
ATOM 3022 C C . PHE A 1 375 ? -37.009 9.451 44.897 1.00 97.25 375 PHE A C 1
ATOM 3024 O O . PHE A 1 375 ? -37.825 10.121 45.525 1.00 97.25 375 PHE A O 1
ATOM 3031 N N . LYS A 1 376 ? -36.243 8.531 45.503 1.00 97.44 376 LYS A N 1
ATOM 3032 C CA . LYS A 1 376 ? -36.293 8.284 46.955 1.00 97.44 376 LYS A CA 1
ATOM 3033 C C . LYS A 1 376 ? -35.823 9.493 47.766 1.00 97.44 376 LYS A C 1
ATOM 3035 O O . LYS A 1 376 ? -36.409 9.777 48.807 1.00 97.44 376 LYS A O 1
ATOM 3040 N N . GLU A 1 377 ? -34.780 10.190 47.314 1.00 97.19 377 GLU A N 1
ATOM 3041 C CA . GLU A 1 377 ? -34.303 11.432 47.939 1.00 97.19 377 GLU A CA 1
ATOM 3042 C C . GLU A 1 377 ? -35.391 12.521 47.886 1.00 97.19 377 GLU A C 1
ATOM 3044 O O . GLU A 1 377 ? -35.708 13.117 48.917 1.00 97.19 377 GLU A O 1
ATOM 3049 N N . LEU A 1 378 ? -36.052 12.692 46.735 1.00 97.31 378 LEU A N 1
ATOM 3050 C CA . LEU A 1 378 ? -37.166 13.630 46.572 1.00 97.31 378 LEU A CA 1
ATOM 3051 C C . LEU A 1 378 ? -38.369 13.271 47.459 1.00 97.31 378 LEU A C 1
ATOM 3053 O O . LEU A 1 378 ? -38.897 14.136 48.156 1.00 97.31 378 LEU A O 1
ATOM 3057 N N . GLN A 1 379 ? -38.785 11.999 47.485 1.00 97.44 379 GLN A N 1
ATOM 3058 C CA . GLN A 1 379 ? -39.888 11.538 48.338 1.00 97.44 379 GLN A CA 1
ATOM 3059 C C . GLN A 1 379 ? -39.614 11.788 49.822 1.00 97.44 379 GLN A C 1
ATOM 3061 O O . GLN A 1 379 ? -40.511 12.227 50.540 1.00 97.44 379 GLN A O 1
ATOM 3066 N N . ARG A 1 380 ? -38.379 11.544 50.284 1.00 97.25 380 ARG A N 1
ATOM 3067 C CA . ARG A 1 380 ? -37.973 11.863 51.660 1.00 97.25 380 ARG A CA 1
ATOM 3068 C C . ARG A 1 380 ? -38.071 13.363 51.925 1.00 97.25 380 ARG A C 1
ATOM 3070 O O . ARG A 1 380 ? -38.679 13.741 52.918 1.00 97.25 380 ARG A O 1
ATOM 3077 N N . GLY A 1 381 ? -37.562 14.201 51.018 1.00 96.88 381 GLY A N 1
ATOM 3078 C CA . GLY A 1 381 ? -37.667 15.659 51.131 1.00 96.88 381 GLY A CA 1
ATOM 3079 C C . GLY A 1 381 ? -39.117 16.151 51.225 1.00 96.88 381 GLY A C 1
ATOM 3080 O O . GLY A 1 381 ? -39.443 16.948 52.105 1.00 96.88 381 GLY A O 1
ATOM 3081 N N . ILE A 1 382 ? -40.011 15.619 50.384 1.00 97.06 382 ILE A N 1
ATOM 3082 C CA . ILE A 1 382 ? -41.447 15.937 50.413 1.00 97.06 382 ILE A CA 1
ATOM 3083 C C . ILE A 1 382 ? -42.083 15.483 51.731 1.00 97.06 382 ILE A C 1
ATOM 3085 O O . ILE A 1 382 ? -42.800 16.263 52.354 1.00 97.06 382 ILE A O 1
ATOM 3089 N N . ALA A 1 383 ? -41.819 14.252 52.178 1.00 97.56 383 ALA A N 1
ATOM 3090 C CA . ALA A 1 383 ? -42.364 13.736 53.433 1.00 97.56 383 ALA A CA 1
ATOM 3091 C C . ALA A 1 383 ? -41.908 14.578 54.637 1.00 97.56 383 ALA A C 1
ATOM 3093 O O . ALA A 1 383 ? -42.721 14.914 55.501 1.00 97.56 383 ALA A O 1
ATOM 3094 N N . THR A 1 384 ? -40.636 14.988 54.662 1.00 97.56 384 THR A N 1
ATOM 3095 C CA . THR A 1 384 ? -40.099 15.899 55.677 1.00 97.56 384 THR A CA 1
ATOM 3096 C C . THR A 1 384 ? -40.830 17.241 55.647 1.00 97.56 384 THR A C 1
ATOM 3098 O O . THR A 1 384 ? -41.357 17.659 56.678 1.00 97.56 384 THR A O 1
ATOM 3101 N N . LEU A 1 385 ? -40.961 17.883 54.482 1.00 97.12 385 LEU A N 1
ATOM 3102 C CA . LEU A 1 385 ? -41.679 19.156 54.348 1.00 97.12 385 LEU A CA 1
ATOM 3103 C C . LEU A 1 385 ? -43.143 19.041 54.801 1.00 97.12 385 LEU A C 1
ATOM 3105 O O . LEU A 1 385 ? -43.623 19.860 55.584 1.00 97.12 385 LEU A O 1
ATOM 3109 N N . GLN A 1 386 ? -43.842 17.993 54.363 1.00 97.25 386 GLN A N 1
ATOM 3110 C CA . GLN A 1 386 ? -45.223 17.728 54.766 1.00 97.25 386 GLN A CA 1
ATOM 3111 C C . GLN A 1 386 ? -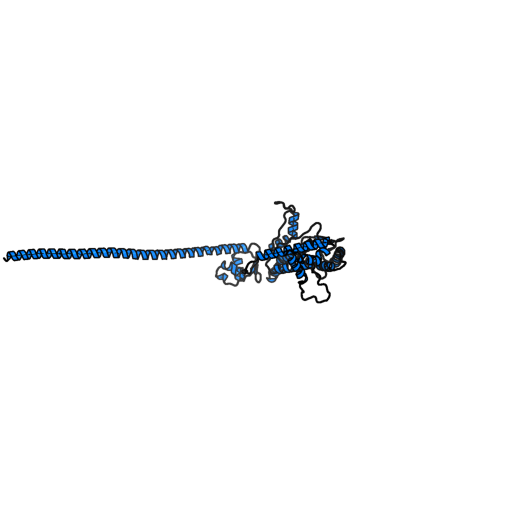45.349 17.544 56.282 1.00 97.25 386 GLN A C 1
ATOM 3113 O O . GLN A 1 386 ? -46.325 18.015 56.864 1.00 97.25 386 GLN A O 1
ATOM 3118 N N . SER A 1 387 ? -44.377 16.896 56.933 1.00 96.81 387 SER A N 1
ATOM 3119 C CA . SER A 1 387 ? -44.385 16.724 58.389 1.00 96.81 387 SER A CA 1
ATOM 3120 C C . SER A 1 387 ? -44.257 18.059 59.134 1.00 96.81 387 SER A C 1
ATOM 3122 O O . SER A 1 387 ? -45.010 18.295 60.079 1.00 96.81 387 SER A O 1
ATOM 3124 N N . PHE A 1 388 ? -43.401 18.974 58.657 1.00 97.19 388 PHE A N 1
ATOM 3125 C CA . PHE A 1 388 ? -43.278 20.325 59.212 1.00 97.19 388 PHE A CA 1
ATOM 3126 C C . PHE A 1 388 ? -44.566 21.130 59.042 1.00 97.19 388 PHE A C 1
ATOM 3128 O O . PHE A 1 388 ? -45.049 21.704 60.015 1.00 97.19 388 PHE A O 1
ATOM 3135 N N . VAL A 1 389 ? -45.157 21.125 57.841 1.00 97.06 389 VAL A N 1
ATOM 3136 C CA . VAL A 1 389 ? -46.405 21.855 57.554 1.00 97.06 389 VAL A CA 1
ATOM 3137 C C . VAL A 1 389 ? -47.561 21.332 58.407 1.00 97.06 389 VAL A C 1
ATOM 3139 O O . VAL A 1 389 ? -48.280 22.117 59.023 1.00 97.06 389 VAL A O 1
ATOM 3142 N N . ARG A 1 390 ? -47.732 20.005 58.490 1.00 96.69 390 ARG A N 1
ATOM 3143 C CA . ARG A 1 390 ? -48.768 19.385 59.334 1.00 96.69 390 ARG A CA 1
ATOM 3144 C C . ARG A 1 390 ? -48.547 19.701 60.813 1.00 96.69 390 ARG A C 1
ATOM 3146 O O . ARG A 1 390 ? -49.507 20.022 61.508 1.00 96.69 390 ARG A O 1
ATOM 3153 N N . GLY A 1 391 ? -47.298 19.650 61.277 1.00 96.69 391 GLY A N 1
ATOM 3154 C CA . GLY A 1 391 ? -46.938 20.003 62.649 1.00 96.69 391 GLY A CA 1
ATOM 3155 C C . GLY A 1 391 ? -47.229 21.468 62.980 1.00 96.69 391 GLY A C 1
ATOM 3156 O O . GLY A 1 391 ? -47.769 21.754 64.044 1.00 96.69 391 GLY A O 1
ATOM 3157 N N . GLU A 1 392 ? -46.922 22.391 62.067 1.00 96.06 392 GLU A N 1
ATOM 3158 C CA . GLU A 1 392 ? -47.184 23.821 62.253 1.00 96.06 392 GLU A CA 1
ATOM 3159 C C . GLU A 1 392 ? -48.678 24.134 62.264 1.00 96.06 392 GLU A C 1
ATOM 3161 O O . GLU A 1 392 ? -49.156 24.804 63.177 1.00 96.06 392 GLU A O 1
ATOM 3166 N N . LYS A 1 393 ? -49.438 23.562 61.324 1.00 96.56 393 LYS A N 1
ATOM 3167 C CA . LYS A 1 393 ? -50.899 23.680 61.316 1.00 96.56 393 LYS A CA 1
ATOM 3168 C C . LYS A 1 393 ? -51.509 23.183 62.632 1.00 96.56 393 LYS A C 1
ATOM 3170 O O . LYS A 1 393 ? -52.316 23.887 63.231 1.00 96.56 393 LYS A O 1
ATOM 3175 N N . GLY A 1 394 ? -51.074 22.017 63.119 1.00 95.88 394 GLY A N 1
ATOM 3176 C CA . GLY A 1 394 ? -51.537 21.471 64.398 1.00 95.88 394 GLY A CA 1
ATOM 3177 C C . GLY A 1 394 ? -51.198 22.370 65.594 1.00 95.88 394 GLY A C 1
ATOM 3178 O O . GLY A 1 394 ? -52.041 22.577 66.466 1.00 95.88 394 GLY A O 1
ATOM 3179 N N . ARG A 1 395 ? -49.996 22.965 65.622 1.00 95.00 395 ARG A N 1
ATOM 3180 C CA . ARG A 1 395 ? -49.609 23.944 66.656 1.00 95.00 395 ARG A CA 1
ATOM 3181 C C . ARG A 1 395 ? -50.476 25.201 66.614 1.00 95.00 395 ARG A C 1
ATOM 3183 O O . ARG A 1 395 ? -50.906 25.658 67.670 1.00 95.00 395 ARG A O 1
ATOM 3190 N N . GLN A 1 396 ? -50.756 25.736 65.426 1.00 95.00 396 GLN A N 1
ATOM 3191 C CA . GLN A 1 396 ? -51.616 26.910 65.255 1.00 95.00 396 GLN A CA 1
ATOM 3192 C C . GLN A 1 396 ? -53.052 26.634 65.716 1.00 95.00 396 GLN A C 1
ATOM 3194 O O . GLN A 1 396 ? -53.604 27.402 66.503 1.00 95.00 396 GLN A O 1
ATOM 3199 N N . GLU A 1 397 ? -53.637 25.510 65.295 1.00 95.44 397 GLU A N 1
ATOM 3200 C CA . GLU A 1 397 ? -54.982 25.094 65.711 1.00 95.44 397 GLU A CA 1
ATOM 3201 C C . GLU A 1 397 ? -55.069 24.904 67.234 1.00 95.44 397 GLU A C 1
ATOM 3203 O O . GLU A 1 397 ? -55.995 25.411 67.875 1.00 95.44 397 GLU A O 1
ATOM 3208 N N . PHE A 1 398 ? -54.071 24.249 67.838 1.00 94.94 398 PHE A N 1
ATOM 3209 C CA . PHE A 1 398 ? -54.003 24.069 69.287 1.00 94.94 398 PHE A CA 1
ATOM 3210 C C . PHE A 1 398 ? -53.833 25.396 70.037 1.00 94.94 398 PHE A C 1
ATOM 3212 O O . PHE A 1 398 ? -54.492 25.606 71.053 1.00 94.94 398 PHE A O 1
ATOM 3219 N N . ALA A 1 399 ? -52.999 26.315 69.540 1.00 95.00 399 ALA A N 1
ATOM 3220 C CA . ALA A 1 399 ? -52.807 27.630 70.149 1.00 95.00 399 ALA A CA 1
ATOM 3221 C C . ALA A 1 399 ? -54.114 28.440 70.176 1.00 95.00 399 ALA A C 1
ATOM 3223 O O . ALA A 1 399 ? -54.474 28.989 71.222 1.00 95.00 399 ALA A O 1
ATOM 3224 N N . VAL A 1 400 ? -54.868 28.447 69.069 1.00 95.31 400 VAL A N 1
ATOM 3225 C CA . VAL A 1 400 ? -56.192 29.088 68.989 1.00 95.31 400 VAL A CA 1
ATOM 3226 C C . VAL A 1 400 ? -57.175 28.435 69.963 1.00 95.31 400 VAL A C 1
ATOM 3228 O O . VAL A 1 400 ? -57.892 29.134 70.685 1.00 95.31 400 VAL A O 1
ATOM 3231 N N . LEU A 1 401 ? -57.208 27.100 70.028 1.00 94.88 401 LEU A N 1
ATOM 3232 C CA . LEU A 1 401 ? -58.093 26.365 70.934 1.00 94.88 401 LEU A CA 1
ATOM 3233 C C . LEU A 1 401 ? -57.750 26.637 72.405 1.00 94.88 401 LEU A C 1
ATOM 3235 O O . LEU A 1 401 ? -58.647 26.903 73.205 1.00 94.88 401 LEU A O 1
ATOM 3239 N N . LEU A 1 402 ? -56.462 26.657 72.754 1.00 94.50 402 LEU A N 1
ATOM 3240 C CA . LEU A 1 402 ? -55.977 26.975 74.095 1.00 94.50 402 LEU A CA 1
ATOM 3241 C C . LEU A 1 402 ? -56.319 28.416 74.489 1.00 94.50 402 LEU A C 1
ATOM 3243 O O . LEU A 1 402 ? -56.750 28.657 75.617 1.00 94.50 402 LEU A O 1
ATOM 3247 N N . GLN A 1 403 ? -56.168 29.374 73.570 1.00 93.81 403 GLN A N 1
ATOM 3248 C CA . GLN A 1 403 ? -56.553 30.767 73.795 1.00 93.81 403 GLN A CA 1
ATOM 3249 C C . GLN A 1 403 ? -58.061 30.891 74.051 1.00 93.81 403 GLN A C 1
ATOM 3251 O O . GLN A 1 403 ? -58.465 31.524 75.029 1.00 93.81 403 GLN A O 1
ATOM 3256 N N . ARG A 1 404 ? -58.894 30.230 73.233 1.00 93.75 404 ARG A N 1
ATOM 3257 C CA . ARG A 1 404 ? -60.354 30.172 73.424 1.00 93.75 404 ARG A CA 1
ATOM 3258 C C . ARG A 1 404 ? -60.731 29.531 74.756 1.00 93.75 404 ARG A C 1
ATOM 3260 O O . ARG A 1 404 ? -61.577 30.067 75.466 1.00 93.75 404 ARG A O 1
ATOM 3267 N N . HIS A 1 405 ? -60.087 28.424 75.122 1.00 93.62 405 HIS A N 1
ATOM 3268 C CA . HIS A 1 405 ? -60.344 27.732 76.381 1.00 93.62 405 HIS A CA 1
ATOM 3269 C C . HIS A 1 405 ? -59.971 28.599 77.590 1.00 93.62 405 HIS A C 1
ATOM 3271 O O . HIS A 1 405 ? -60.786 28.771 78.494 1.00 93.62 405 HIS A O 1
ATOM 3277 N N . LYS A 1 406 ? -58.785 29.225 77.583 1.00 93.69 406 LYS A N 1
ATOM 3278 C CA . LYS A 1 406 ? -58.366 30.172 78.630 1.00 93.69 406 LYS A CA 1
ATOM 3279 C C . LYS A 1 406 ? -59.359 31.327 78.771 1.00 93.69 406 LYS A C 1
ATOM 3281 O O . LYS A 1 406 ? -59.771 31.635 79.887 1.00 93.69 406 LYS A O 1
ATOM 3286 N N . ALA A 1 407 ? -59.784 31.929 77.658 1.00 92.44 407 ALA A N 1
ATOM 3287 C CA . ALA A 1 407 ? -60.785 32.994 77.668 1.00 92.44 407 ALA A CA 1
ATOM 3288 C C . ALA A 1 407 ? -62.125 32.515 78.254 1.00 92.44 407 ALA A C 1
ATOM 3290 O O . ALA A 1 407 ? -62.683 33.178 79.128 1.00 92.44 407 ALA A O 1
ATOM 3291 N N . ALA A 1 408 ? -62.605 31.335 77.846 1.00 93.75 408 ALA A N 1
ATOM 3292 C CA . ALA A 1 408 ? -63.837 30.744 78.363 1.00 93.75 408 ALA A CA 1
ATOM 3293 C C . ALA A 1 408 ? -63.769 30.496 79.878 1.00 93.75 408 ALA A C 1
ATOM 3295 O O . ALA A 1 408 ? -64.692 30.881 80.594 1.00 93.75 408 ALA A O 1
ATOM 3296 N N . VAL A 1 409 ? -62.667 29.930 80.385 1.00 93.69 409 VAL A N 1
ATOM 3297 C CA . VAL A 1 409 ? -62.462 29.691 81.825 1.00 93.69 409 VAL A CA 1
ATOM 3298 C C . VAL A 1 409 ? -62.469 31.005 82.610 1.00 93.69 409 VAL A C 1
ATOM 3300 O O . VAL A 1 409 ? -63.110 31.090 83.659 1.00 93.69 409 VAL A O 1
ATOM 3303 N N . VAL A 1 410 ? -61.808 32.050 82.101 1.00 94.12 410 VAL A N 1
ATOM 3304 C CA . VAL A 1 410 ? -61.803 33.379 82.733 1.00 94.12 410 VAL A CA 1
ATOM 3305 C C . VAL A 1 410 ? -63.215 33.969 82.770 1.00 94.12 410 VAL A C 1
ATOM 3307 O O . VAL A 1 410 ? -63.677 34.365 83.840 1.00 94.12 410 VAL A O 1
ATOM 3310 N N . ILE A 1 411 ? -63.934 33.976 81.643 1.00 93.38 411 ILE A N 1
ATOM 3311 C CA . ILE A 1 411 ? -65.312 34.486 81.558 1.00 93.38 411 ILE A CA 1
ATOM 3312 C C . ILE A 1 411 ? -66.232 33.720 82.520 1.00 93.38 411 ILE A C 1
ATOM 3314 O O . ILE A 1 411 ? -66.943 34.329 83.321 1.00 93.38 411 ILE A O 1
ATOM 3318 N N . GLN A 1 412 ? -66.182 32.385 82.502 1.00 92.38 412 GLN A N 1
ATOM 3319 C CA . GLN A 1 412 ? -66.972 31.532 83.393 1.00 92.38 412 GLN A CA 1
ATOM 3320 C C . GLN A 1 412 ? -66.655 31.798 84.870 1.00 92.38 412 GLN A C 1
ATOM 3322 O O . GLN A 1 412 ? -67.579 31.878 85.679 1.00 92.38 412 GLN A O 1
ATOM 3327 N N . LYS A 1 413 ? -65.375 31.976 85.232 1.00 93.75 413 LYS A N 1
ATOM 3328 C CA . LYS A 1 413 ? -64.946 32.330 86.595 1.00 93.75 413 LYS A CA 1
ATOM 3329 C C . LYS A 1 413 ? -65.564 33.654 87.047 1.00 93.75 413 LYS A C 1
ATOM 3331 O O . LYS A 1 413 ? -66.127 33.715 88.140 1.00 93.75 413 LYS A O 1
ATOM 3336 N N . TRP A 1 414 ? -65.503 34.693 86.211 1.00 92.75 414 TRP A N 1
ATOM 3337 C CA . TRP A 1 414 ? -66.088 36.003 86.517 1.00 92.75 414 TRP A CA 1
ATOM 3338 C C . TRP A 1 414 ? -67.612 35.944 86.663 1.00 92.75 414 TRP A C 1
ATOM 3340 O O . TRP A 1 414 ? -68.148 36.497 87.625 1.00 92.75 414 TRP A O 1
ATOM 3350 N N . ILE A 1 415 ? -68.313 35.237 85.769 1.00 93.50 415 ILE A N 1
ATOM 3351 C CA . ILE A 1 415 ? -69.774 35.069 85.836 1.00 93.50 415 ILE A CA 1
ATOM 3352 C C . ILE A 1 415 ? -70.180 34.306 87.101 1.00 93.50 415 ILE A C 1
ATOM 3354 O O . ILE A 1 415 ? -71.043 34.775 87.844 1.00 93.50 415 ILE A O 1
ATOM 3358 N N . LYS A 1 416 ? -69.535 33.164 87.388 1.00 92.25 416 LYS A N 1
ATOM 3359 C CA . LYS A 1 416 ? -69.794 32.377 88.606 1.00 92.25 416 LYS A CA 1
ATOM 3360 C C . LYS A 1 416 ? -69.555 33.215 89.863 1.00 92.25 416 LYS A C 1
ATOM 3362 O O . LYS A 1 416 ? -70.411 33.243 90.744 1.00 92.25 416 LYS A O 1
ATOM 3367 N N . GLY A 1 417 ? -68.448 33.959 89.911 1.00 92.31 417 GLY A N 1
ATOM 3368 C CA . GLY A 1 417 ? -68.139 34.869 91.015 1.00 92.31 417 GLY A CA 1
ATOM 3369 C C . GLY A 1 417 ? -69.174 35.987 91.184 1.00 92.31 417 GLY A C 1
ATOM 3370 O O . GLY A 1 417 ? -69.599 36.266 92.304 1.00 92.31 417 GLY A O 1
ATOM 3371 N N . ARG A 1 418 ? -69.634 36.602 90.085 1.00 92.81 418 ARG A N 1
ATOM 3372 C CA . ARG A 1 418 ? -70.682 37.637 90.107 1.00 92.81 418 ARG A CA 1
ATOM 3373 C C . ARG A 1 418 ? -72.016 37.083 90.606 1.00 92.81 418 ARG A C 1
ATOM 3375 O O . ARG A 1 418 ? -72.656 37.727 91.435 1.00 92.81 418 ARG A O 1
ATOM 3382 N N . ASN A 1 419 ? -72.416 35.903 90.135 1.00 92.62 419 ASN A N 1
ATOM 3383 C CA . ASN A 1 419 ? -73.649 35.244 90.564 1.00 92.62 419 ASN A CA 1
ATOM 3384 C C . ASN A 1 419 ? -73.599 34.890 92.053 1.00 92.62 419 ASN A C 1
ATOM 3386 O O . ASN A 1 419 ? -74.515 35.259 92.780 1.00 92.62 419 ASN A O 1
ATOM 3390 N N . ALA A 1 420 ? -72.507 34.280 92.526 1.00 91.06 420 ALA A N 1
ATOM 3391 C CA . ALA A 1 420 ? -72.326 33.955 93.941 1.00 91.06 420 ALA A CA 1
ATOM 3392 C C . ALA A 1 420 ? -72.377 35.207 94.836 1.00 91.06 420 ALA A C 1
ATOM 3394 O O . ALA A 1 420 ? -73.107 35.220 95.824 1.00 91.06 420 ALA A O 1
ATOM 3395 N N . LYS A 1 421 ? -71.686 36.295 94.454 1.00 89.56 421 LYS A N 1
ATOM 3396 C CA . LYS A 1 421 ? -71.756 37.581 95.174 1.00 89.56 421 LYS A CA 1
ATOM 3397 C C . LYS A 1 421 ? -73.172 38.161 95.196 1.00 89.56 421 LYS A C 1
ATOM 3399 O O . LYS A 1 421 ? -73.600 38.661 96.230 1.00 89.56 421 LYS A O 1
ATOM 3404 N N . LYS A 1 422 ? -73.906 38.098 94.078 1.00 90.25 422 LYS A N 1
ATOM 3405 C CA . LYS A 1 422 ? -75.294 38.585 93.992 1.00 90.25 422 LYS A CA 1
ATOM 3406 C C . LYS A 1 422 ? -76.224 37.772 94.897 1.00 90.25 422 LYS A C 1
ATOM 3408 O O . LYS A 1 422 ? -77.062 38.363 95.569 1.00 90.25 422 LYS A O 1
ATOM 3413 N N . THR A 1 423 ? -76.065 36.450 94.933 1.00 90.25 423 THR A N 1
ATOM 3414 C CA . THR A 1 423 ? -76.829 35.561 95.820 1.00 90.25 423 THR A CA 1
ATOM 3415 C C . THR A 1 423 ? -76.504 35.826 97.286 1.00 90.25 423 THR A C 1
ATOM 3417 O O . THR A 1 423 ? -77.423 36.029 98.068 1.00 90.25 423 THR A O 1
ATOM 3420 N N . PHE A 1 424 ? -75.221 35.912 97.651 1.00 89.88 424 PHE A N 1
ATOM 3421 C CA . PHE A 1 424 ? -74.809 36.224 99.022 1.00 89.88 424 PHE A CA 1
ATOM 3422 C C . PHE A 1 424 ? -75.334 37.585 99.476 1.00 89.88 424 PHE A C 1
ATOM 3424 O O . PHE A 1 424 ? -75.895 37.683 100.557 1.00 89.88 424 PHE A O 1
ATOM 3431 N N . LYS A 1 425 ? -75.224 38.619 98.631 1.00 88.38 425 LYS A N 1
ATOM 3432 C CA . LYS A 1 425 ? -75.743 39.952 98.951 1.00 88.38 425 LYS A CA 1
ATOM 3433 C C . LYS A 1 425 ? -77.259 39.932 99.157 1.00 88.38 425 LYS A C 1
ATOM 3435 O O . LYS A 1 425 ? -77.720 40.463 100.149 1.00 88.38 425 LYS A O 1
ATOM 3440 N N . LYS A 1 426 ? -78.020 39.241 98.296 1.00 87.38 426 LYS A N 1
ATOM 3441 C CA . LYS A 1 426 ? -79.468 39.046 98.496 1.00 87.38 426 LYS A CA 1
ATOM 3442 C C . LYS A 1 426 ? -79.796 38.356 99.822 1.00 87.38 426 LYS A C 1
ATOM 3444 O O . LYS A 1 426 ? -80.739 38.768 100.481 1.00 87.38 426 LYS A O 1
ATOM 3449 N N . ILE A 1 427 ? -79.051 37.307 100.183 1.00 86.75 427 ILE A N 1
ATOM 3450 C CA . ILE A 1 427 ? -79.246 36.586 101.449 1.00 86.75 427 ILE A CA 1
ATOM 3451 C C . ILE A 1 427 ? -78.908 37.499 102.629 1.00 86.75 427 ILE A C 1
ATOM 3453 O O . ILE A 1 427 ? -79.703 37.598 103.550 1.00 86.75 427 ILE A O 1
ATOM 3457 N N . ASN A 1 428 ? -77.776 38.200 102.580 1.00 86.25 428 ASN A N 1
ATOM 3458 C CA . ASN A 1 428 ? -77.342 39.110 103.635 1.00 86.25 428 ASN A CA 1
ATOM 3459 C C . ASN A 1 428 ? -78.311 40.286 103.818 1.00 86.25 428 ASN A C 1
ATOM 3461 O O . ASN A 1 428 ? -78.715 40.568 104.938 1.00 86.25 428 ASN A O 1
ATOM 3465 N N . ASP A 1 429 ? -78.732 40.927 102.724 1.00 86.75 429 ASP A N 1
ATOM 3466 C CA . ASP A 1 429 ? -79.722 42.006 102.748 1.00 86.75 429 ASP A CA 1
ATOM 3467 C C . ASP A 1 429 ? -81.056 41.496 103.337 1.00 86.75 429 ASP A C 1
ATOM 3469 O O . ASP A 1 429 ? -81.655 42.170 104.168 1.00 86.75 429 ASP A O 1
ATOM 3473 N N . ALA A 1 430 ? -81.492 40.276 102.985 1.00 81.75 430 ALA A N 1
ATOM 3474 C CA . ALA A 1 430 ? -82.680 39.650 103.574 1.00 81.75 430 ALA A CA 1
ATOM 3475 C C . ALA A 1 430 ? -82.507 39.314 105.068 1.00 81.75 430 ALA A C 1
ATOM 3477 O O . ALA A 1 430 ? -83.434 39.511 105.846 1.00 81.75 430 ALA A O 1
ATOM 3478 N N . SER A 1 431 ? -81.333 38.835 105.490 1.00 80.50 431 SER A N 1
ATOM 3479 C CA . SER A 1 431 ? -81.031 38.562 106.900 1.00 80.50 431 SER A CA 1
ATOM 3480 C C . SER A 1 431 ? -80.999 39.835 107.746 1.00 80.50 431 SER A C 1
ATOM 3482 O O . SER A 1 431 ? -81.518 39.815 108.856 1.00 80.50 431 SER A O 1
ATOM 3484 N N . ILE A 1 432 ? -80.451 40.938 107.220 1.00 80.44 432 ILE A N 1
ATOM 3485 C CA . ILE A 1 432 ? -80.463 42.247 107.892 1.00 80.44 432 ILE A CA 1
ATOM 3486 C C . ILE A 1 432 ? -81.907 42.721 108.100 1.00 80.44 432 ILE A C 1
ATOM 3488 O O . ILE A 1 432 ? -82.237 43.138 109.202 1.00 80.44 432 ILE A O 1
ATOM 3492 N N . VAL A 1 433 ? -82.776 42.584 107.089 1.00 78.12 433 VAL A N 1
ATOM 3493 C CA . VAL A 1 433 ? -84.208 42.941 107.185 1.00 78.12 433 VAL A CA 1
ATOM 3494 C C . VAL A 1 433 ? -84.975 42.070 108.189 1.00 78.12 433 VAL A C 1
ATOM 3496 O O . VAL A 1 433 ? -85.936 42.541 108.778 1.00 78.12 433 VAL A O 1
ATOM 3499 N N . ILE A 1 434 ? -84.584 40.808 108.392 1.00 73.81 434 ILE A N 1
ATOM 3500 C CA . ILE A 1 434 ? -85.206 39.919 109.395 1.00 73.81 434 ILE A CA 1
ATOM 3501 C C . ILE A 1 434 ? -84.741 40.253 110.828 1.00 73.81 434 ILE A C 1
ATOM 3503 O O . ILE A 1 434 ? -85.455 39.962 111.784 1.00 73.81 434 ILE A O 1
ATOM 3507 N N . GLN A 1 435 ? -83.534 40.804 110.990 1.00 66.25 435 GLN A N 1
ATOM 3508 C CA . GLN A 1 435 ? -82.943 41.151 112.292 1.00 66.25 435 GLN A CA 1
ATOM 3509 C C . GLN A 1 435 ? -83.293 42.568 112.779 1.00 66.25 435 GLN A C 1
ATOM 3511 O O . GLN A 1 435 ? -83.109 42.850 113.963 1.00 66.25 435 GLN A O 1
ATOM 3516 N N . SER A 1 436 ? -83.760 43.440 111.883 1.00 54.12 436 SER A N 1
ATOM 3517 C CA . SER A 1 436 ? -84.358 44.753 112.169 1.00 54.12 436 SER A CA 1
ATOM 3518 C C . SER A 1 436 ? -85.859 44.644 112.383 1.00 54.12 436 SER A C 1
ATOM 3520 O O . SER A 1 436 ? -86.368 45.323 113.300 1.00 54.12 436 SER A O 1
#

pLDDT: mean 86.52, std 13.01, range [26.42, 98.0]

Sequence (436 aa):
QAIDTRDALAKSIYACLFEWLVEQINKSLAVGKRRTGRSISILDIYGFESFGRNSFEQFCINYANERLQQHFNRHLFKLEQEEYIQDGIDWAKVDFDDNQDCLNLFEKKPLGLLSLLDEESTFPNGTDITFANKLKQHLNSNPCFRGEREKAFTVSHFAGEVTYDTTGFLEKNRDLLHLDSIQLLSLCLCHLPQIFASNMLNQSEKAVVGPLHKAGGADSQKLSVATKFKSQLFQLMQRLESTTPHFIRCIKPNNLQSPGSYEQGLVLQQLRCCGVLEVVRISRSGFPSRMSHQKFARRYGFLLLENVASQDPLSVSVAILHRFNILPEMYQVGYTKLFFRTGQIGILEDTRNHTLHGILRVQSCFRGHQARRHFKELQRGIATLQSFVRGEKGRQEFAVLLQRHKAAVVIQKWIKGRNAKKTFKKINDASIVIQS

Solvent-accessible surface area (backbone atoms only — not comparable to full-atom values): 25162 Å² total; per-residue (Å²): 105,75,64,57,54,52,51,36,50,52,52,52,54,50,51,46,51,51,55,51,51,53,51,54,51,49,63,74,65,56,75,68,95,79,74,86,86,74,85,88,83,85,86,86,74,80,67,78,66,86,61,99,76,26,41,61,66,42,52,54,44,36,52,53,40,53,54,52,49,46,54,48,49,38,62,72,48,49,53,49,52,51,48,33,58,73,29,65,44,95,69,84,84,78,90,73,94,76,57,62,68,46,50,40,46,43,66,34,82,74,81,9,55,54,47,50,48,51,54,38,50,71,37,92,87,51,44,40,55,57,46,34,52,49,49,37,74,74,39,56,86,42,92,40,40,44,63,53,78,76,44,26,37,33,38,48,48,84,71,44,76,42,59,34,41,30,74,60,36,46,60,62,31,53,67,74,69,58,68,68,60,41,53,54,30,50,69,43,93,50,68,66,48,29,52,43,25,53,50,57,56,51,57,69,72,63,66,81,82,64,99,82,78,91,75,88,75,101,65,90,70,74,81,34,49,62,58,51,49,51,53,53,53,49,56,50,49,58,55,52,72,75,49,88,85,80,89,83,85,88,79,68,45,42,91,81,76,53,84,95,48,74,36,65,69,61,38,53,49,50,38,57,38,70,45,48,62,59,50,52,51,50,56,67,75,43,49,81,45,69,42,40,27,60,59,46,18,72,72,51,29,83,80,50,60,74,87,54,52,75,52,58,36,58,60,27,37,52,53,49,40,60,74,69,64,60,55,74,90,47,43,48,80,34,81,60,30,39,31,23,30,84,70,60,65,53,61,55,51,53,51,51,53,57,60,56,52,52,53,56,55,55,53,50,53,50,55,51,49,52,52,53,50,52,51,52,54,51,51,49,52,51,52,52,52,50,50,53,53,53,50,49,52,51,51,52,56,48,50,54,51,50,52,51,49,53,51,49,53,52,52,50,50,54,51,53,52,51,51,52,52,53,51,49,48,53,51,50,55,50,51,53,62,72,76,105

Organism: NCBI:txid34289

InterPro domains:
  IPR000048 IQ motif, EF-hand binding site [PF00612] (359-376)
  IPR000048 IQ motif, EF-hand binding site [PF00612] (405-425)
  IPR000048 IQ motif, EF-hand binding site [SM00015] (354-376)
  IPR000048 IQ motif, EF-hand binding site [SM00015] (377-399)
  IPR000048 IQ motif, EF-hand binding site [SM00015] (403-425)
  IPR001609 Myosin head, motor domain-like [PF00063] (1-341)
  IPR001609 Myosin head, motor domain-like [PR00193] (39-67)
  IPR001609 Myosin head, motor domain-like [PR00193] (92-120)
  IPR001609 Myosin head, motor domain-like [PS51456] (1-353)
  IPR001609 Myosin head, motor domain-like [SM00242] (1-354)
  IPR027417 P-loop containing nucleoside triphosphate hydrolase [SSF52540] (1-435)
  IPR036961 Kinesin motor domain superfamily [G3DSA:3.40.850.10] (29-286)

Secondary structure (DSSP, 8-state):
-HHHHHHHHHHHHHHHHHHHHHHHHHHHT---S---S--------------SSB-HHHHHHHHHHHHHHHHHHIIIIIHHHHHHHHTT----PPP----HHHHHHHH-SSSSHHHHHHHHHHSTT--HHHHHHHHHHHHTTSTTEEE-SSSEEEEEETTEEEEEE-TTHHHHHH----HHHHHHHHT-SSHHHHHHHHHHHHHHH-----TT-----S------HHHHHHHHHHHHHHHHHTS-----------TT--TT---HHHHHHHHHHTTHHHHHHHHHHS--EEEEHHHHHHHHGGGS-HHHHTS-HHHHHHHHHHHTT--GGGEEE-SSEEEE-TTHHHHHHHHHHHHHHTHHHHHHHHHHHHHHHHHHHHHHHHHHHHHHHHHHHHHHHHHHHHHHHHHHHHHHHHHHHHHHHHHHHHHHHHHHHHH-

Radius of gyration: 47.33 Å; Cα contacts (8 Å, |Δi|>4): 348; chains: 1; bounding box: 126×72×148 Å